Protein 7Q1B (pdb70)

Organism: Trypanosoma cruzi (NCBI:txid5693)

Nearest PDB structures (foldseek):
  7q1b-assembly1_A  TM=1.002E+00  e=2.040E-92  Trypanosoma cruzi
  7q1c-assembly2_B  TM=9.910E-01  e=3.738E-84  Trypanosoma cruzi
  7p3s-assembly4_D  TM=8.330E-01  e=5.593E-27  Schistosoma mansoni
  6hti-assembly3_C  TM=8.148E-01  e=2.847E-27  Schistosoma mansoni
  6gx3-assembly1_C  TM=8.152E-01  e=7.364E-26  Schistosoma mansoni

Solvent-accessible surface area: 16064 Å² total; per-residue (Å²): 168,37,34,3,0,0,2,4,6,7,129,92,41,34,39,9,3,28,10,100,16,58,66,21,10,79,5,5,12,6,0,1,53,71,17,0,1,66,104,16,33,171,75,119,117,41,65,27,130,20,4,65,26,5,38,122,108,61,31,145,5,24,26,110,51,0,34,73,14,5,53,123,55,0,0,68,25,0,37,100,0,58,90,77,24,137,48,57,142,274,232,101,69,28,43,54,3,59,71,38,111,51,1,119,130,19,19,0,45,116,73,6,39,0,4,45,1,0,33,161,8,10,46,22,5,0,6,0,0,6,13,0,0,83,24,0,22,67,105,33,11,6,0,0,1,1,20,12,0,1,30,6,11,0,78,119,43,46,11,14,9,42,4,6,4,0,0,0,1,4,0,0,50,18,0,46,146,80,23,72,103,140,78,31,8,0,0,2,0,5,1,1,0,20,2,3,16,0,4,17,52,31,7,53,117,39,66,28,0,0,10,1,6,0,0,3,65,32,157,83,17,92,34,52,58,0,6,123,128,44,67,15,37,63,136,1,157,19,32,3,32,4,11,39,2,27,84,0,0,9,33,85,16,0,28,52,53,0,72,170,17,0,90,116,0,15,169,89,22,30,135,32,0,9,0,0,0,0,0,4,0,4,1,0,2,11,12,5,64,84,2,8,4,4,0,62,0,8,6,0,1,31,0,1,27,23,0,0,90,22,0,6,148,49,91,8,33,0,0,0,0,3,3,10,0,53,33,38,20,4,15,0,14,2,0,0,0,0,0,35,1,0,0,1,0,0,17,7,49,108,126,64,106,103,133,20,37,73,69,7,27,50,5,54,112,68,116,51,21,62,3,29,147,50,6,135,20,47,112,129,0,35,135,73,67,50,0,61,24,47,44,122,44,123,21,96,110,56,115,170,99,152

CATH classification: 3.40.800.20

Secondary structure (DSSP, 8-state):
---SEEEE--S-TTTT--GGGTTHHHHHHHHIIIIISGGG---TT---SSEEEE-S-PPP--GGGTTTTS-HHHHHHHHHGGGSSPBP----SSPBBPP-GGGGGGT-SGGG--BTTHHHHHHHHHHHHHHHHHHHTSTT--EEEETT---TT--SS--BTTBSS-HHHHHHHHHHHHS-TTS-EEEEEE-SSS--HHHHHHTTT-SSEEEEEEEE-STT-TT----TT----GGGTTSEEEEEE-TTBBHHHHHHHHHHHHHHHHHHHGGGEEEEEEE--GGGBTT-SS---BB-HHHHHHHHHHHHHHHHHTT-EEEEE----S-HHHHHHHHHHHHHHHHHHHHHHHTT-S---TTS--TTT-TTPBPPTT-TTGGGSTTT-BTT--PPPSS--B-S--

InterPro domains:
  IPR000286 Histone deacetylase HDAC [PR01270] (194-217)
  IPR000286 Histone deacetylase HDAC [PR01270] (230-245)
  IPR000286 Histone deacetylase HDAC [PR01270] (318-328)
  IPR023696 Ureohydrolase domain superfamily [SSF52768] (30-390)
  IPR023801 Histone deacetylase domain [PF00850] (79-385)
  IPR037138 Histone deacetylase domain superfamily [G3DSA:3.40.800.20] (24-443)

B-factor: mean 40.06, std 12.24, range [21.87, 163.83]

Structure (mmCIF, N/CA/C/O backbone):
data_7Q1B
#
_entry.id   7Q1B
#
_cell.length_a   82.167
_cell.length_b   93.584
_cell.length_c   119.462
_cell.angle_alpha   90.000
_cell.angle_beta   90.000
_cell.angle_gamma   90.000
#
_symmetry.space_group_name_H-M   'I 2 2 2'
#
loop_
_entity.id
_entity.type
_entity.pdbx_description
1 polymer 'Histone deacetylase DAC2'
2 non-polymer 'ZINC ION'
3 non-polymer 'POTASSIUM ION'
4 non-polymer 2-[4-[[(1-methylindol-3-yl)methylamino]methyl]piperidin-1-yl]-~{N}-oxidanyl-pyrimidine-5-carboxamide
5 non-polymer GLYCEROL
6 water water
#
loop_
_atom_site.group_PDB
_atom_site.id
_atom_site.type_symbol
_atom_site.label_atom_id
_atom_site.label_alt_id
_atom_site.label_comp_id
_atom_site.label_asym_id
_atom_site.label_entity_id
_atom_site.label_seq_id
_atom_site.pdbx_PDB_ins_code
_atom_site.Cartn_x
_atom_site.Cartn_y
_atom_site.Cartn_z
_atom_site.occupancy
_atom_site.B_iso_or_equiv
_atom_site.auth_seq_id
_atom_site.auth_comp_id
_atom_site.auth_asym_id
_atom_site.auth_atom_id
_atom_site.pdbx_PDB_model_num
ATOM 1 N N . LEU A 1 11 ? 13.24171 105.24813 -9.17404 1.000 65.08498 13 LEU A N 1
ATOM 2 C CA . LEU A 1 11 ? 13.87767 106.04502 -8.12217 1.000 63.52258 13 LEU A CA 1
ATOM 3 C C . LEU A 1 11 ? 13.24163 105.80265 -6.75766 1.000 62.43541 13 LEU A C 1
ATOM 4 O O . LEU A 1 11 ? 12.01601 105.74230 -6.64360 1.000 60.68484 13 LEU A O 1
ATOM 9 N N . PRO A 1 12 ? 14.07080 105.69574 -5.72209 1.000 58.42030 14 PRO A N 1
ATOM 10 C CA . PRO A 1 12 ? 13.55275 105.44678 -4.37258 1.000 55.55846 14 PRO A CA 1
ATOM 11 C C . PRO A 1 12 ? 12.86554 106.68324 -3.82126 1.000 52.92014 14 PRO A C 1
ATOM 12 O O . PRO A 1 12 ? 13.03000 107.78756 -4.36657 1.000 53.71521 14 PRO A O 1
ATOM 16 N N . PRO A 1 13 ? 12.08486 106.54428 -2.75000 1.000 50.92604 15 PRO A N 1
ATOM 17 C CA . PRO A 1 13 ? 11.57736 107.72807 -2.03912 1.000 48.74688 15 PRO A CA 1
ATOM 18 C C . PRO A 1 13 ? 12.73088 108.61674 -1.61170 1.000 48.18404 15 PRO A C 1
ATOM 19 O O . PRO A 1 13 ? 13.79144 108.11390 -1.20809 1.000 49.06729 15 PRO A O 1
ATOM 23 N N . PRO A 1 14 ? 12.57811 109.94152 -1.70351 1.000 47.29296 16 PRO A N 1
ATOM 24 C CA . PRO A 1 14 ? 13.74110 110.82260 -1.49262 1.000 46.49286 16 PRO A CA 1
ATOM 25 C C . PRO A 1 14 ? 14.24981 110.87713 -0.05518 1.000 46.01013 16 PRO A C 1
ATOM 26 O O . PRO A 1 14 ? 15.40414 111.27397 0.14649 1.000 44.41964 16 PRO A O 1
ATOM 30 N N . VAL A 1 15 ? 13.45851 110.49882 0.94729 1.000 39.87003 17 VAL A N 1
ATOM 31 C CA . VAL A 1 15 ? 13.89315 110.56041 2.34023 1.000 41.85200 17 VAL A CA 1
ATOM 32 C C . VAL A 1 15 ? 13.95384 109.15198 2.90925 1.000 40.47202 17 VAL A C 1
ATOM 33 O O . VAL A 1 15 ? 12.97030 108.41187 2.84864 1.000 39.87582 17 VAL A O 1
ATOM 37 N N . ALA A 1 16 ? 15.10613 108.78559 3.46340 1.000 38.55416 18 ALA A N 1
ATOM 38 C CA . ALA A 1 16 ? 15.24786 107.54293 4.21223 1.000 37.01606 18 ALA A CA 1
ATOM 39 C C . ALA A 1 16 ? 15.29601 107.86004 5.70110 1.000 36.35399 18 ALA A C 1
ATOM 40 O O . ALA A 1 16 ? 16.10720 108.68385 6.14152 1.000 36.63153 18 ALA A O 1
ATOM 42 N N . ILE A 1 17 ? 14.41956 107.22224 6.46968 1.000 35.83725 19 ILE A N 1
ATOM 43 C CA . ILE A 1 17 ? 14.37419 107.39064 7.91824 1.000 34.69930 19 ILE A CA 1
ATOM 44 C C . ILE A 1 17 ? 14.88617 106.09507 8.53525 1.000 33.70046 19 ILE A C 1
ATOM 45 O O . ILE A 1 17 ? 14.25468 105.04257 8.40243 1.000 35.99222 19 ILE A O 1
ATOM 50 N N . ILE A 1 18 ? 16.03609 106.15979 9.20310 1.000 36.32870 20 ILE A N 1
ATOM 51 C CA . ILE A 1 18 ? 16.71403 104.96634 9.70211 1.000 34.84434 20 ILE A CA 1
ATOM 52 C C . ILE A 1 18 ? 16.21207 104.67882 11.11153 1.000 35.58493 20 ILE A C 1
ATOM 53 O O . ILE A 1 18 ? 16.52756 105.41460 12.04867 1.000 33.42095 20 ILE A O 1
ATOM 58 N N . VAL A 1 19 ? 15.45792 103.59081 11.27441 1.000 35.55293 21 VAL A N 1
ATOM 59 C CA . VAL A 1 19 ? 14.82141 103.29789 12.55750 1.000 38.30072 21 VAL A CA 1
ATOM 60 C C . VAL A 1 19 ? 15.31404 101.98284 13.15071 1.000 40.10507 21 VAL A C 1
ATOM 61 O O . VAL A 1 19 ? 15.77905 101.94657 14.29445 1.000 38.48926 21 VAL A O 1
ATOM 65 N N . GLY A 1 20 ? 15.17279 100.88586 12.40229 1.000 42.30785 22 GLY A N 1
ATOM 66 C CA . GLY A 1 20 ? 15.50849 99.56873 12.90054 1.000 46.07622 22 GLY A CA 1
ATOM 67 C C . GLY A 1 20 ? 14.35994 98.88737 13.62686 1.000 48.38725 22 GLY A C 1
ATOM 68 O O . GLY A 1 20 ? 13.36600 99.50168 14.02627 1.000 43.89472 22 GLY A O 1
ATOM 69 N N . HIS A 1 21 ? 14.51747 97.56977 13.80053 1.000 49.30228 23 HIS A N 1
ATOM 70 C CA . HIS A 1 21 ? 13.50286 96.76910 14.47889 1.000 51.52791 23 HIS A CA 1
ATOM 71 C C . HIS A 1 21 ? 13.52293 96.96835 15.98570 1.000 48.96078 23 HIS A C 1
ATOM 72 O O . HIS A 1 21 ? 12.47805 96.85055 16.63648 1.000 45.91978 23 HIS A O 1
ATOM 79 N N . ASN A 1 22 ? 14.68605 97.26328 16.55537 1.000 46.49949 24 ASN A N 1
ATOM 80 C CA . ASN A 1 22 ? 14.81742 97.48171 17.99215 1.000 44.71608 24 ASN A CA 1
ATOM 81 C C . ASN A 1 22 ? 15.27517 98.92455 18.17967 1.000 44.68443 24 ASN A C 1
ATOM 82 O O . ASN A 1 22 ? 16.46411 99.23400 18.03609 1.000 39.37599 24 ASN A O 1
ATOM 87 N N . ILE A 1 23 ? 14.33333 99.81884 18.49975 1.000 40.71327 25 ILE A N 1
ATOM 88 C CA . ILE A 1 23 ? 14.72563 101.21742 18.65569 1.000 36.97212 25 ILE A CA 1
ATOM 89 C C . ILE A 1 23 ? 15.49604 101.45252 19.94610 1.000 36.30140 25 ILE A C 1
ATOM 90 O O . ILE A 1 23 ? 16.14802 102.49500 20.07407 1.000 34.19149 25 ILE A O 1
ATOM 95 N N . ASP A 1 24 ? 15.45406 100.51360 20.90194 1.000 37.06363 26 ASP A N 1
ATOM 96 C CA . ASP A 1 24 ? 16.25814 100.60368 22.12018 1.000 37.01318 26 ASP A CA 1
ATOM 97 C C . ASP A 1 24 ? 17.69367 100.13785 21.92836 1.000 36.65153 26 ASP A C 1
ATOM 98 O O . ASP A 1 24 ? 18.48607 100.25692 22.87138 1.000 36.92933 26 ASP A O 1
ATOM 103 N N . ALA A 1 25 ? 18.03870 99.59329 20.75692 1.000 36.64168 27 ALA A N 1
ATOM 104 C CA . ALA A 1 25 ? 19.37441 99.01803 20.56395 1.000 38.18742 27 ALA A CA 1
ATOM 105 C C . ALA A 1 25 ? 20.47008 100.05290 20.78143 1.000 38.12822 27 ALA A C 1
ATOM 106 O O . ALA A 1 25 ? 21.51801 99.74497 21.36548 1.000 38.55698 27 ALA A O 1
ATOM 108 N N . SER A 1 26 ? 20.25139 101.28273 20.32149 1.000 34.72591 28 SER A N 1
ATOM 109 C CA . SER A 1 26 ? 21.23863 102.35167 20.42304 1.000 34.99649 28 SER A CA 1
ATOM 110 C C . SER A 1 26 ? 21.01668 103.25182 21.63490 1.000 36.45857 28 SER A C 1
ATOM 111 O O . SER A 1 26 ? 21.74010 104.24238 21.79771 1.000 34.12111 28 SER A O 1
ATOM 114 N N . ALA A 1 27 ? 20.04150 102.93100 22.48515 1.000 33.97882 29 ALA A N 1
ATOM 115 C CA . ALA A 1 27 ? 19.69824 103.79116 23.61387 1.000 36.66432 29 ALA A CA 1
ATOM 116 C C . ALA A 1 27 ? 20.84276 103.86833 24.62331 1.000 38.54302 29 ALA A C 1
ATOM 117 O O . ALA A 1 27 ? 21.43455 102.84855 24.99134 1.000 38.63687 29 ALA A O 1
ATOM 119 N N . MET A 1 28 ? 21.14729 105.11385 25.09999 1.000 35.68986 30 MET A N 1
ATOM 120 C CA A MET A 1 28 ? 22.20975 105.32428 26.07185 0.500 37.67753 30 MET A CA 1
ATOM 121 C CA B MET A 1 28 ? 22.20629 105.35979 26.06684 0.500 40.58840 30 MET A CA 1
ATOM 122 C C . MET A 1 28 ? 21.65254 105.31008 27.49049 1.000 39.55424 30 MET A C 1
ATOM 123 O O . MET A 1 28 ? 20.46387 105.57480 27.70899 1.000 36.46017 30 MET A O 1
ATOM 132 N N . PRO A 1 29 ? 22.49566 104.99734 28.49008 1.000 37.02070 31 PRO A N 1
ATOM 133 C CA . PRO A 1 29 ? 21.96140 104.77413 29.85229 1.000 40.42001 31 PRO A CA 1
ATOM 134 C C . PRO A 1 29 ? 21.22076 105.96093 30.45391 1.000 41.73474 31 PRO A C 1
ATOM 135 O O . PRO A 1 29 ? 20.22874 105.76412 31.17084 1.000 42.19526 31 PRO A O 1
ATOM 139 N N . LEU A 1 30 ? 21.67468 107.18649 30.18433 1.000 39.06301 32 LEU A N 1
ATOM 140 C CA . LEU A 1 30 ? 21.11251 108.38694 30.79338 1.000 40.65940 32 LEU A CA 1
ATOM 141 C C . LEU A 1 30 ? 19.88372 108.91357 30.06801 1.000 37.53813 32 LEU A C 1
ATOM 142 O O . LEU A 1 30 ? 19.13502 109.71289 30.64190 1.000 38.12295 32 LEU A O 1
ATOM 147 N N . THR A 1 31 ? 19.67888 108.51036 28.82097 1.000 38.02798 33 THR A N 1
ATOM 148 C CA . THR A 1 31 ? 18.56775 108.95430 27.98974 1.000 36.07790 33 THR A CA 1
ATOM 149 C C . THR A 1 31 ? 17.83357 107.74280 27.43614 1.000 35.30150 33 THR A C 1
ATOM 150 O O . THR A 1 31 ? 17.50401 107.67789 26.24736 1.000 32.74650 33 THR A O 1
ATOM 154 N N . TYR A 1 32 ? 17.57429 106.75641 28.29233 1.000 34.14714 34 TYR A N 1
ATOM 155 C CA . TYR A 1 32 ? 17.20326 105.43468 27.78803 1.000 36.21838 34 TYR A CA 1
ATOM 156 C C . TYR A 1 32 ? 15.87226 105.45804 27.03564 1.000 36.01889 34 TYR A C 1
ATOM 157 O O . TYR A 1 32 ? 15.70686 104.74351 26.03822 1.000 33.97258 34 TYR A O 1
ATOM 166 N N . GLU A 1 33 ? 14.91692 106.28229 27.47864 1.000 33.92494 35 GLU A N 1
ATOM 167 C CA . GLU A 1 33 ? 13.61263 106.34501 26.82525 1.000 34.93198 35 GLU A CA 1
ATOM 168 C C . GLU A 1 33 ? 13.56876 107.30165 25.64162 1.000 33.68004 35 GLU A C 1
ATOM 169 O O . GLU A 1 33 ? 12.56280 107.33060 24.92199 1.000 31.29411 35 GLU A O 1
ATOM 175 N N . ARG A 1 34 ? 14.62484 108.08120 25.42400 1.000 30.76367 36 ARG A N 1
ATOM 176 C CA . ARG A 1 34 ? 14.54219 109.19694 24.48862 1.000 31.07046 36 ARG A CA 1
ATOM 177 C C . ARG A 1 34 ? 14.20222 108.73486 23.07527 1.000 32.17244 36 ARG A C 1
ATOM 178 O O . ARG A 1 34 ? 13.38607 109.36809 22.39526 1.000 28.54316 36 ARG A O 1
ATOM 186 N N . ASN A 1 35 ? 14.83074 107.64315 22.60543 1.000 28.59396 37 ASN A N 1
ATOM 187 C CA . ASN A 1 35 ? 14.52351 107.12659 21.26979 1.000 28.71174 37 ASN A CA 1
ATOM 188 C C . ASN A 1 35 ? 13.03313 106.84498 21.11108 1.000 29.04730 37 ASN A C 1
ATOM 189 O O . ASN A 1 35 ? 12.46786 107.03150 20.02560 1.000 27.13227 37 ASN A O 1
ATOM 194 N N . ARG A 1 36 ? 12.39547 106.34756 22.16762 1.000 28.74851 38 ARG A N 1
ATOM 195 C CA . ARG A 1 36 ? 10.96649 106.04150 22.09893 1.000 30.23621 38 ARG A CA 1
ATOM 196 C C . ARG A 1 36 ? 10.12774 107.30387 21.91210 1.000 31.96756 38 ARG A C 1
ATOM 197 O O . ARG A 1 36 ? 9.18677 107.32270 21.10457 1.000 31.77283 38 ARG A O 1
ATOM 205 N N . PHE A 1 37 ? 10.42622 108.35578 22.67668 1.000 30.22084 39 PHE A N 1
ATOM 206 C CA . PHE A 1 37 ? 9.72124 109.62127 22.48425 1.000 29.44754 39 PHE A CA 1
ATOM 207 C C . PHE A 1 37 ? 9.89353 110.12550 21.05838 1.000 29.08062 39 PHE A C 1
ATOM 208 O O . PHE A 1 37 ? 8.93348 110.57986 20.43314 1.000 27.39439 39 PHE A O 1
ATOM 216 N N . VAL A 1 38 ? 11.11639 110.04211 20.52008 1.000 29.48770 40 VAL A N 1
ATOM 217 C CA . VAL A 1 38 ? 11.38686 110.59749 19.19339 1.000 28.27784 40 VAL A CA 1
ATOM 218 C C . VAL A 1 38 ? 10.61638 109.83382 18.12061 1.000 30.04216 40 VAL A C 1
ATOM 219 O O . VAL A 1 38 ? 9.94427 110.43053 17.26356 1.000 28.74013 40 VAL A O 1
ATOM 223 N N . ILE A 1 39 ? 10.70285 108.50244 18.14455 1.000 28.31345 41 ILE A N 1
ATOM 224 C CA . ILE A 1 39 ? 10.00297 107.70808 17.13764 1.000 27.52743 41 ILE A CA 1
ATOM 225 C C . ILE A 1 39 ? 8.49332 107.91067 17.24445 1.000 30.84618 41 ILE A C 1
ATOM 226 O O . ILE A 1 39 ? 7.79078 108.00240 16.23038 1.000 31.36063 41 ILE A O 1
ATOM 231 N N . ASP A 1 40 ? 7.97584 107.96357 18.47215 1.000 30.46914 42 ASP A N 1
ATOM 232 C CA . ASP A 1 40 ? 6.55444 108.22732 18.68248 1.000 30.22505 42 ASP A CA 1
ATOM 233 C C . ASP A 1 40 ? 6.13349 109.52320 18.00170 1.000 32.04786 42 ASP A C 1
ATOM 234 O O . ASP A 1 40 ? 5.09571 109.57791 17.33453 1.000 31.36133 42 ASP A O 1
ATOM 239 N N . MET A 1 41 ? 6.95582 110.57036 18.11722 1.000 30.64209 43 MET A N 1
ATOM 240 C CA . MET A 1 41 ? 6.58852 111.85096 17.52110 1.000 30.39099 43 MET A CA 1
ATOM 241 C C . MET A 1 41 ? 6.72476 111.82232 15.99948 1.000 32.25604 43 MET A C 1
ATOM 242 O O . MET A 1 41 ? 5.90123 112.41664 15.29265 1.000 30.89460 43 MET A O 1
ATOM 247 N N . LEU A 1 42 ? 7.73777 111.12331 15.46859 1.000 28.46146 44 LEU A N 1
ATOM 248 C CA . LEU A 1 42 ? 7.84441 110.98507 14.01534 1.000 28.87530 44 LEU A CA 1
ATOM 249 C C . LEU A 1 42 ? 6.59708 110.32504 13.44212 1.000 32.65668 44 LEU A C 1
ATOM 250 O O . LEU A 1 42 ? 6.05780 110.76785 12.41826 1.000 34.15889 44 LEU A O 1
ATOM 255 N N . GLN A 1 43 ? 6.12819 109.26476 14.09518 1.000 31.24766 45 GLN A N 1
ATOM 256 C CA . GLN A 1 43 ? 5.00402 108.49932 13.57048 1.000 33.69778 45 GLN A CA 1
ATOM 257 C C . GLN A 1 43 ? 3.72181 109.31739 13.56185 1.000 34.33054 45 GLN A C 1
ATOM 258 O O . GLN A 1 43 ? 2.93214 109.22480 12.61630 1.000 35.80054 45 GLN A O 1
ATOM 264 N N . HIS A 1 44 ? 3.49708 110.12711 14.59177 1.000 32.16149 46 HIS A N 1
ATOM 265 C CA . HIS A 1 44 ? 2.20557 110.79445 14.73634 1.000 34.26690 46 HIS A CA 1
ATOM 266 C C . HIS A 1 44 ? 2.21092 112.24589 14.29480 1.000 35.18689 46 HIS A C 1
ATOM 267 O O . HIS A 1 44 ? 1.14836 112.76995 13.93237 1.000 34.48623 46 HIS A O 1
ATOM 274 N N . TYR A 1 45 ? 3.36520 112.91730 14.33464 1.000 32.60571 47 TYR A N 1
ATOM 275 C CA . TYR A 1 45 ? 3.44130 114.30313 13.88990 1.000 32.11442 47 TYR A CA 1
ATOM 276 C C . TYR A 1 45 ? 4.01839 114.44433 12.48568 1.000 34.27021 47 TYR A C 1
ATOM 277 O O . TYR A 1 45 ? 3.42148 115.12644 11.64426 1.000 34.17970 47 TYR A O 1
ATOM 286 N N . ALA A 1 46 ? 5.17578 113.82109 12.20778 1.000 30.67400 48 ALA A N 1
ATOM 287 C CA . ALA A 1 46 ? 5.91231 114.15595 10.99262 1.000 32.54616 48 ALA A CA 1
ATOM 288 C C . ALA A 1 46 ? 5.43022 113.36768 9.77726 1.000 33.42319 48 ALA A C 1
ATOM 289 O O . ALA A 1 46 ? 5.27023 113.93628 8.68950 1.000 35.86527 48 ALA A O 1
ATOM 291 N N . CYS A 1 47 ? 5.21150 112.07663 9.92663 1.000 34.03922 49 CYS A N 1
ATOM 292 C CA . CYS A 1 47 ? 4.96412 111.19936 8.78028 1.000 35.75481 49 CYS A CA 1
ATOM 293 C C . CYS A 1 47 ? 3.53838 111.17803 8.19439 1.000 38.78744 49 CYS A C 1
ATOM 294 O O . CYS A 1 47 ? 3.40309 111.04813 6.96618 1.000 37.91764 49 CYS A O 1
ATOM 297 N N . PRO A 1 48 ? 2.46308 111.29732 8.99627 1.000 38.75396 50 PRO A N 1
ATOM 298 C CA . PRO A 1 48 ? 1.11265 110.97546 8.46119 1.000 37.59868 50 PRO A CA 1
ATOM 299 C C . PRO A 1 48 ? 0.72710 111.66917 7.16048 1.000 40.70473 50 PRO A C 1
ATOM 300 O O . PRO A 1 48 ? 0.24767 111.00633 6.23461 1.000 43.43464 50 PRO A O 1
ATOM 304 N N . VAL A 1 49 ? 0.93367 112.98189 7.04988 1.000 40.74371 51 VAL A N 1
ATOM 305 C CA . VAL A 1 49 ? 0.49120 113.71250 5.86540 1.000 42.73581 51 VAL A CA 1
ATOM 306 C C . VAL A 1 49 ? 1.26614 113.34088 4.60530 1.000 43.48083 51 VAL A C 1
ATOM 307 O O . VAL A 1 49 ? 0.83293 113.68344 3.49965 1.000 41.97709 51 VAL A O 1
ATOM 311 N N . PHE A 1 50 ? 2.38986 112.63120 4.73209 1.000 41.93867 52 PHE A N 1
ATOM 312 C CA . PHE A 1 50 ? 3.19896 112.22594 3.58908 1.000 41.15589 52 PHE A CA 1
ATOM 313 C C . PHE A 1 50 ? 3.06077 110.73991 3.27372 1.000 42.20610 52 PHE A C 1
ATOM 314 O O . PHE A 1 50 ? 3.87440 110.19039 2.52522 1.000 43.99766 52 PHE A O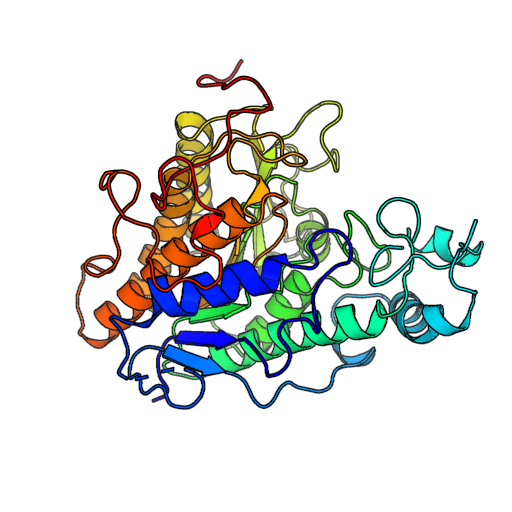 1
ATOM 322 N N . SER A 1 51 ? 2.04749 110.07370 3.81790 1.000 43.57908 53 SER A N 1
ATOM 323 C CA . SER A 1 51 ? 1.97400 108.63106 3.68277 1.000 44.97070 53 SER A CA 1
ATOM 324 C C . SER A 1 51 ? 0.52349 108.18138 3.74441 1.000 48.72865 53 SER A C 1
ATOM 325 O O . SER A 1 51 ? -0.38224 108.96799 4.02709 1.000 45.37612 53 SER A O 1
ATOM 328 N N . HIS A 1 52 ? 0.32374 106.89541 3.45943 1.000 52.64032 54 HIS A N 1
ATOM 329 C CA . HIS A 1 52 ? -0.94624 106.20656 3.66895 1.000 56.50109 54 HIS A CA 1
ATOM 330 C C . HIS A 1 52 ? -0.86092 105.31484 4.90286 1.000 58.61390 54 HIS A C 1
ATOM 331 O O . HIS A 1 52 ? -0.10614 104.33889 4.91713 1.000 58.99820 54 HIS A O 1
ATOM 338 N N . MET A 1 59 ? 3.47635 100.13239 11.60500 1.000 79.02653 61 MET A N 1
ATOM 339 C CA . MET A 1 59 ? 4.22708 101.16959 10.89893 1.000 74.68958 61 MET A CA 1
ATOM 340 C C . MET A 1 59 ? 5.03528 100.57000 9.74576 1.000 76.35286 61 MET A C 1
ATOM 341 O O . MET A 1 59 ? 5.49864 101.28882 8.85671 1.000 70.53248 61 MET A O 1
ATOM 346 N N . ASN A 1 60 ? 5.20765 99.24653 9.76650 1.000 82.98203 62 ASN A N 1
ATOM 347 C CA . ASN A 1 60 ? 5.77088 98.54678 8.61870 1.000 83.62873 62 ASN A CA 1
ATOM 348 C C . ASN A 1 60 ? 4.76784 98.40120 7.48032 1.000 84.42544 62 ASN A C 1
ATOM 349 O O . ASN A 1 60 ? 5.14279 97.93896 6.39745 1.000 85.31405 62 ASN A O 1
ATOM 354 N N . THR A 1 61 ? 3.51065 98.79201 7.69813 1.000 85.18872 63 THR A N 1
ATOM 355 C CA . THR A 1 61 ? 2.47025 98.75590 6.67752 1.000 86.07391 63 THR A CA 1
ATOM 356 C C . THR A 1 61 ? 2.17015 100.14245 6.11365 1.000 82.87012 63 THR A C 1
ATOM 357 O O . THR A 1 61 ? 1.04116 100.40879 5.68141 1.000 81.20772 63 THR A O 1
ATOM 361 N N . VAL A 1 62 ? 3.15835 101.03601 6.11477 1.000 74.69516 64 VAL A N 1
ATOM 362 C CA . VAL A 1 62 ? 2.97968 102.40118 5.63539 1.000 66.66509 64 VAL A CA 1
ATOM 363 C C . VAL A 1 62 ? 3.43460 102.47767 4.18472 1.000 61.30084 64 VAL A C 1
ATOM 364 O O . VAL A 1 62 ? 4.42627 101.84788 3.79475 1.000 59.88584 64 VAL A O 1
ATOM 368 N N . SER A 1 63 ? 2.68468 103.21750 3.37201 1.000 58.52594 65 SER A N 1
ATOM 369 C CA . SER A 1 63 ? 3.03924 103.47801 1.98264 1.000 54.72464 65 SER A CA 1
ATOM 370 C C . SER A 1 63 ? 3.35290 104.95691 1.83232 1.000 52.93016 65 SER A C 1
ATOM 371 O O . SER A 1 63 ? 2.58506 105.80201 2.29975 1.000 50.31113 65 SER A O 1
ATOM 374 N N . SER A 1 64 ? 4.48495 105.26850 1.20171 1.000 50.42449 66 SER A N 1
ATOM 375 C CA . SER A 1 64 ? 4.85070 106.65756 0.97800 1.000 47.43298 66 SER A CA 1
ATOM 376 C C . SER A 1 64 ? 5.69661 106.77708 -0.27941 1.000 49.30216 66 SER A C 1
ATOM 377 O O . SER A 1 64 ? 6.60870 105.97376 -0.50162 1.000 47.97425 66 SER A O 1
ATOM 380 N N . ASP A 1 65 ? 5.37211 107.77529 -1.10300 1.000 46.72121 67 ASP A N 1
ATOM 381 C CA . ASP A 1 65 ? 6.25443 108.22775 -2.17004 1.000 47.23556 67 ASP A CA 1
ATOM 382 C C . ASP A 1 65 ? 7.33012 109.17826 -1.66687 1.000 45.16932 67 ASP A C 1
ATOM 383 O O . ASP A 1 65 ? 8.25926 109.48750 -2.41838 1.000 43.22398 67 ASP A O 1
ATOM 388 N N . VAL A 1 66 ? 7.21528 109.65783 -0.43248 1.000 44.39940 68 VAL A N 1
ATOM 389 C CA . VAL A 1 66 ? 8.10381 110.69272 0.10054 1.000 43.99977 68 VAL A CA 1
ATOM 390 C C . VAL A 1 66 ? 9.22984 110.10268 0.93607 1.000 42.06074 68 VAL A C 1
ATOM 391 O O . VAL A 1 66 ? 10.39150 110.47731 0.76891 1.000 42.76925 68 VAL A O 1
ATOM 395 N N . PHE A 1 67 ? 8.90542 109.21450 1.87325 1.000 40.77191 69 PHE A N 1
ATOM 396 C CA . PHE A 1 67 ? 9.91415 108.65068 2.75701 1.000 39.95993 69 PHE A CA 1
ATOM 397 C C . PHE A 1 67 ? 9.85718 107.13019 2.74369 1.000 41.54418 69 PHE A C 1
ATOM 398 O O . PHE A 1 67 ? 8.85046 106.51444 2.38007 1.000 39.88341 69 PHE A O 1
ATOM 406 N N . GLU A 1 68 ? 10.97587 106.54088 3.15191 1.000 37.99851 70 GLU A N 1
ATOM 407 C CA . GLU A 1 68 ? 11.11930 105.11206 3.38938 1.000 40.03654 70 GLU A CA 1
ATOM 408 C C . GLU A 1 68 ? 11.42647 104.91934 4.86994 1.000 40.47392 70 GLU A C 1
ATOM 409 O O . GLU A 1 68 ? 12.35867 105.53786 5.39679 1.000 37.09761 70 GLU A O 1
ATOM 415 N N . TRP A 1 69 ? 10.63810 104.08187 5.54008 1.000 38.17419 71 TRP A N 1
ATOM 416 C CA . TRP A 1 69 ? 10.76952 103.81623 6.97598 1.000 37.95418 71 TRP A CA 1
ATOM 417 C C . TRP A 1 69 ? 11.62464 102.56158 7.12273 1.000 42.02934 71 TRP A C 1
ATOM 418 O O . TRP A 1 69 ? 11.11870 101.44238 7.01260 1.000 41.73450 71 TRP A O 1
ATOM 429 N N . VAL A 1 70 ? 12.92120 102.74740 7.37075 1.000 37.60352 72 VAL A N 1
ATOM 430 C CA . VAL A 1 70 ? 13.90988 101.68482 7.19983 1.000 42.47214 72 VAL A CA 1
ATOM 431 C C . VAL A 1 70 ? 14.03554 100.87091 8.48346 1.000 43.49713 72 VAL A C 1
ATOM 432 O O . VAL A 1 70 ? 14.51870 101.36470 9.50480 1.000 42.49130 72 VAL A O 1
ATOM 436 N N . LEU A 1 71 ? 13.65300 99.59818 8.41028 1.000 46.75940 73 LEU A N 1
ATOM 437 C CA . LEU A 1 71 ? 13.83684 98.65207 9.49869 1.000 49.65887 73 LEU A CA 1
ATOM 438 C C . LEU A 1 71 ? 14.86471 97.57628 9.17773 1.000 54.88203 73 LEU A C 1
ATOM 439 O O . LEU A 1 71 ? 15.41260 96.96769 10.10181 1.000 55.59638 73 LEU A O 1
ATOM 444 N N . GLU A 1 72 ? 15.14347 97.34579 7.89791 1.000 57.02382 74 GLU A N 1
ATOM 445 C CA . GLU A 1 72 ? 16.04633 96.30886 7.42352 1.000 63.23453 74 GLU A CA 1
ATOM 446 C C . GLU A 1 72 ? 16.72423 96.80555 6.15992 1.000 68.53183 74 GLU A C 1
ATOM 447 O O . GLU A 1 72 ? 16.14605 97.62254 5.43261 1.000 68.73194 74 GLU A O 1
ATOM 453 N N . PRO A 1 73 ? 17.94814 96.33656 5.86624 1.000 75.03064 75 PRO A N 1
ATOM 454 C CA . PRO A 1 73 ? 18.76597 95.54798 6.79039 1.000 70.73825 75 PRO A CA 1
ATOM 455 C C . PRO A 1 73 ? 19.94379 96.35359 7.34146 1.000 66.52937 75 PRO A C 1
ATOM 456 O O . PRO A 1 73 ? 20.70180 96.95132 6.57465 1.000 64.61639 75 PRO A O 1
ATOM 460 N N . PHE A 1 74 ? 20.09055 96.37522 8.65881 1.000 61.19027 76 PHE A N 1
ATOM 461 C CA . PHE A 1 74 ? 21.19456 97.11323 9.26174 1.000 54.72694 76 PHE A CA 1
ATOM 462 C C . PHE A 1 74 ? 22.48943 96.33436 9.08199 1.000 54.45925 76 PHE A C 1
ATOM 463 O O . PHE A 1 74 ? 22.53297 95.13982 9.39339 1.000 51.25616 76 PHE A O 1
ATOM 471 N N . PRO A 1 75 ? 23.55280 96.96628 8.58861 1.000 50.47999 77 PRO A N 1
ATOM 472 C CA . PRO A 1 75 ? 24.82683 96.25201 8.44934 1.000 50.94975 77 PRO A CA 1
ATOM 473 C C . PRO A 1 75 ? 25.35951 95.80993 9.80426 1.000 48.05280 77 PRO A C 1
ATOM 474 O O . PRO A 1 75 ? 25.27074 96.53419 10.79862 1.000 45.50025 77 PRO A O 1
ATOM 478 N N . VAL A 1 76 ? 25.90493 94.60187 9.84008 1.000 48.15850 78 VAL A N 1
ATOM 479 C CA . VAL A 1 76 ? 26.63624 94.14590 11.01404 1.000 46.26193 78 VAL A CA 1
ATOM 480 C C . VAL A 1 76 ? 27.99545 94.82472 11.00668 1.000 47.47015 78 VAL A C 1
ATOM 481 O O . VAL A 1 76 ? 28.74304 94.73337 10.02704 1.000 49.99583 78 VAL A O 1
ATOM 485 N N . VAL A 1 77 ? 28.31104 95.53211 12.08277 1.000 45.08336 79 VAL A N 1
ATOM 486 C CA . VAL A 1 77 ? 29.52696 96.32976 12.12727 1.000 47.60948 79 VAL A CA 1
ATOM 487 C C . VAL A 1 77 ? 30.42365 95.81264 13.23868 1.000 45.35769 79 VAL A C 1
ATOM 488 O O . VAL A 1 77 ? 29.95922 95.29709 14.26102 1.000 42.29856 79 VAL A O 1
ATOM 492 N N . GLY A 1 78 ? 31.72465 95.94784 13.02438 1.000 45.93344 80 GLY A N 1
ATOM 493 C CA . GLY A 1 78 ? 32.67901 95.61420 14.05193 1.000 45.37445 80 GLY A CA 1
ATOM 494 C C . GLY A 1 78 ? 33.82570 96.60345 14.07305 1.000 44.87053 80 GLY A C 1
ATOM 495 O O . GLY A 1 78 ? 33.72734 97.69626 13.50974 1.000 45.20686 80 GLY A O 1
ATOM 496 N N . VAL A 1 79 ? 34.91910 96.21666 14.72198 1.000 45.30908 81 VAL A N 1
ATOM 497 C CA . VAL A 1 79 ? 36.09148 97.08222 14.81164 1.000 47.32707 81 VAL A CA 1
ATOM 498 C C . VAL A 1 79 ? 36.48812 97.61803 13.44060 1.000 49.47252 81 VAL A C 1
ATOM 499 O O . VAL A 1 79 ? 36.77189 98.81453 13.29192 1.000 46.83371 81 VAL A O 1
ATOM 503 N N . GLU A 1 80 ? 36.46191 96.76583 12.40639 1.000 48.60158 82 GLU A N 1
ATOM 504 C CA . GLU A 1 80 ? 36.96489 97.20844 11.10503 1.000 51.57540 82 GLU A CA 1
ATOM 505 C C . GLU A 1 80 ? 36.05452 98.20893 10.40508 1.000 51.48758 82 GLU A C 1
ATOM 506 O O . GLU A 1 80 ? 36.47898 98.80899 9.41079 1.000 53.04693 82 GLU A O 1
ATOM 512 N N . ASP A 1 81 ? 34.83397 98.41402 10.88824 1.000 45.17012 83 ASP A N 1
ATOM 513 C CA . ASP A 1 81 ? 33.94922 99.42928 10.33965 1.000 46.33359 83 ASP A CA 1
ATOM 514 C C . ASP A 1 81 ? 34.12770 100.77497 11.02050 1.000 43.11103 83 ASP A C 1
ATOM 515 O O . ASP A 1 81 ? 33.40387 101.72555 10.69891 1.000 43.70637 83 ASP A O 1
ATOM 520 N N . MET A 1 82 ? 35.06922 100.86690 11.95733 1.000 42.54886 84 MET A N 1
ATOM 521 C CA . MET A 1 82 ? 35.30776 102.07705 12.71991 1.000 40.58414 84 MET A CA 1
ATOM 522 C C . MET A 1 82 ? 36.75460 102.53125 12.65724 1.000 40.39142 84 MET A C 1
ATOM 523 O O . MET A 1 82 ? 37.06273 103.62222 13.15095 1.000 37.04000 84 MET A O 1
ATOM 528 N N . THR A 1 83 ? 37.64582 101.72793 12.06553 1.000 42.42621 85 THR A N 1
ATOM 529 C CA . THR A 1 83 ? 39.05219 102.08990 11.95512 1.000 39.91412 85 THR A CA 1
ATOM 530 C C . THR A 1 83 ? 39.30102 103.18779 10.93439 1.000 40.40625 85 THR A C 1
ATOM 531 O O . THR A 1 83 ? 40.41834 103.70932 10.88087 1.000 40.57446 85 THR A O 1
ATOM 535 N N . ALA A 1 84 ? 38.31722 103.52735 10.10195 1.000 37.98859 86 ALA A N 1
ATOM 536 C CA . ALA A 1 84 ? 38.47477 104.67846 9.21807 1.000 40.24415 86 ALA A CA 1
ATOM 537 C C . ALA A 1 84 ? 38.78917 105.95527 9.99090 1.000 41.07735 86 ALA A C 1
ATOM 538 O O . ALA A 1 84 ? 39.38062 106.88594 9.42642 1.000 39.72950 86 ALA A O 1
ATOM 540 N N . PHE A 1 85 ? 38.39936 106.02144 11.26447 1.000 39.53476 87 PHE A N 1
ATOM 541 C CA . PHE A 1 85 ? 38.75785 107.12859 12.13809 1.000 36.89313 87 PHE A CA 1
ATOM 542 C C . PHE A 1 85 ? 39.50426 106.67209 13.37873 1.000 36.25080 87 PHE A C 1
ATOM 543 O O . PHE A 1 85 ? 40.55489 107.23206 13.69796 1.000 36.56982 87 PHE A O 1
ATOM 551 N N . HIS A 1 86 ? 39.00119 105.66476 14.08262 1.000 35.28235 88 HIS A N 1
ATOM 552 C CA . HIS A 1 86 ? 39.48089 105.35337 15.42164 1.000 33.44557 88 HIS A CA 1
ATOM 553 C C . HIS A 1 86 ? 40.69659 104.43197 15.42337 1.000 37.23587 88 HIS A C 1
ATOM 554 O O . HIS A 1 86 ? 40.86069 103.57735 14.55229 1.000 36.89674 88 HIS A O 1
ATOM 561 N N . ASP A 1 87 ? 41.52753 104.61334 16.44808 1.000 35.85749 89 ASP A N 1
ATOM 562 C CA . ASP A 1 87 ? 42.63996 103.71368 16.73828 1.000 37.81272 89 ASP A CA 1
ATOM 563 C C . ASP A 1 87 ? 42.14173 102.27925 16.91340 1.000 37.45368 89 ASP A C 1
ATOM 564 O O . ASP A 1 87 ? 41.12824 102.02985 17.57319 1.000 38.69642 89 ASP A O 1
ATOM 569 N N . ARG A 1 88 ? 42.86025 101.32421 16.31671 1.000 38.61773 90 ARG A N 1
ATOM 570 C CA . ARG A 1 88 ? 42.41789 99.93509 16.39295 1.000 41.43400 90 ARG A CA 1
ATOM 571 C C . ARG A 1 88 ? 42.49250 99.40570 17.82192 1.000 39.72790 90 ARG A C 1
ATOM 572 O O . ARG A 1 88 ? 41.60193 98.67363 18.26084 1.000 40.47758 90 ARG A O 1
ATOM 580 N N . ALA A 1 89 ? 43.54978 99.75052 18.56180 1.000 38.63642 91 ALA A N 1
ATOM 581 C CA . ALA A 1 89 ? 43.66813 99.25192 19.92910 1.000 38.64135 91 ALA A CA 1
ATOM 582 C C . ALA A 1 89 ? 42.52445 99.75655 20.80022 1.000 38.40397 91 ALA A C 1
ATOM 583 O O . ALA A 1 89 ? 41.96519 99.00306 21.60858 1.000 37.83641 91 ALA A O 1
ATOM 585 N N . TYR A 1 90 ? 42.17143 101.03636 20.65576 1.000 37.01906 92 TYR A N 1
ATOM 586 C CA . TYR A 1 90 ? 41.02894 101.57928 21.38356 1.000 36.80076 92 TYR A CA 1
ATOM 587 C C . TYR A 1 90 ? 39.75409 100.81308 21.04043 1.000 34.19048 92 TYR A C 1
ATOM 588 O O . TYR A 1 90 ? 39.03615 100.35364 21.93423 1.000 33.19053 92 TYR A O 1
ATOM 597 N N . LEU A 1 91 ? 39.49020 100.60912 19.74573 1.000 37.20526 93 LEU A N 1
ATOM 598 C CA . LEU A 1 91 ? 38.29975 99.87025 19.33108 1.000 34.51841 93 LEU A CA 1
ATOM 599 C C . LEU A 1 91 ? 38.32746 98.42763 19.81580 1.000 36.41516 93 LEU A C 1
ATOM 600 O O . LEU A 1 91 ? 37.29438 97.88530 20.22576 1.000 36.54901 93 LEU A O 1
ATOM 605 N N . ASN A 1 92 ? 39.49017 97.76909 19.74694 1.000 36.86400 94 ASN A N 1
ATOM 606 C CA . ASN A 1 92 ? 39.55944 96.40164 20.25372 1.000 37.23434 94 ASN A CA 1
ATOM 607 C C . ASN A 1 92 ? 39.23143 96.36172 21.74025 1.000 35.88307 94 ASN A C 1
ATOM 608 O O . ASN A 1 92 ? 38.52929 95.45379 22.20360 1.000 38.68858 94 ASN A O 1
ATOM 613 N N . TYR A 1 93 ? 39.72027 97.35007 22.49688 1.000 36.82929 95 TYR A N 1
ATOM 614 C CA . TYR A 1 93 ? 39.42291 97.43456 23.92344 1.000 36.09058 95 TYR A CA 1
ATOM 615 C C . TYR A 1 93 ? 37.91818 97.59866 24.17108 1.000 37.33001 95 TYR A C 1
ATOM 616 O O . TYR A 1 93 ? 37.34258 96.91364 25.02628 1.000 37.70781 95 TYR A O 1
ATOM 625 N N . LEU A 1 94 ? 37.26459 98.50373 23.43761 1.000 35.51328 96 LEU A N 1
ATOM 626 C CA . LEU A 1 94 ? 35.81261 98.65284 23.57753 1.000 37.27158 96 LEU A CA 1
ATOM 627 C C . LEU A 1 94 ? 35.08736 97.34776 23.26849 1.000 37.09913 96 LEU A C 1
ATOM 628 O O . LEU A 1 94 ? 34.04277 97.04518 23.86990 1.000 36.06121 96 LEU A O 1
ATOM 633 N N . SER A 1 95 ? 35.60322 96.58386 22.30525 1.000 35.64851 97 SER A N 1
ATOM 634 C CA . SER A 1 95 ? 34.93383 95.36032 21.87365 1.000 39.31305 97 SER A CA 1
ATOM 635 C C . SER A 1 95 ? 34.97930 94.25369 22.91997 1.000 38.70919 97 SER A C 1
ATOM 636 O O . SER A 1 95 ? 34.13957 93.35016 22.87306 1.000 40.39230 97 SER A O 1
ATOM 639 N N . ILE A 1 96 ? 35.92937 94.28538 23.85537 1.000 38.34873 98 ILE A N 1
ATOM 640 C CA . ILE A 1 96 ? 36.02965 93.23422 24.86254 1.000 37.83874 98 ILE A CA 1
ATOM 641 C C . ILE A 1 96 ? 35.89911 93.75638 26.28591 1.000 37.51863 98 ILE A C 1
ATOM 642 O O . ILE A 1 96 ? 35.96315 92.96165 27.22635 1.000 39.11836 98 ILE A O 1
ATOM 647 N N . ARG A 1 97 ? 35.67619 95.05963 26.47613 1.000 35.94524 99 ARG A N 1
ATOM 648 C CA . ARG A 1 97 ? 35.70953 95.64058 27.81913 1.000 37.82906 99 ARG A CA 1
ATOM 649 C C . ARG A 1 97 ? 34.67720 95.01403 28.75649 1.000 38.74202 99 ARG A C 1
ATOM 650 O O . ARG A 1 97 ? 34.93656 94.85971 29.95738 1.000 37.65452 99 ARG A O 1
ATOM 658 N N . GLU A 1 98 ? 33.49349 94.66072 28.24285 1.000 35.07255 100 GLU A N 1
ATOM 659 C CA . GLU A 1 98 ? 32.47419 94.10527 29.12865 1.000 37.93550 100 GLU A CA 1
ATOM 660 C C . GLU A 1 98 ? 32.84750 92.74029 29.69131 1.000 39.30591 100 GLU A C 1
ATOM 661 O O . GLU A 1 98 ? 32.18862 92.27665 30.62820 1.000 40.40336 100 GLU A O 1
ATOM 667 N N . ALA A 1 99 ? 33.88160 92.09809 29.16578 1.000 37.91947 101 ALA A N 1
ATOM 668 C CA . ALA A 1 99 ? 34.35300 90.85414 29.75160 1.000 40.09226 101 ALA A CA 1
ATOM 669 C C . ALA A 1 99 ? 35.40012 91.07687 30.83350 1.000 40.88908 101 ALA A C 1
ATOM 670 O O . ALA A 1 99 ? 35.84685 90.10145 31.44679 1.000 43.54982 101 ALA A O 1
ATOM 672 N N . LEU A 1 100 ? 35.79283 92.32462 31.09559 1.000 38.98938 102 LEU A N 1
ATOM 673 C CA . LEU A 1 100 ? 36.98065 92.61077 31.89715 1.000 40.27942 102 LEU A CA 1
ATOM 674 C C . LEU A 1 100 ? 36.68731 93.05102 33.32935 1.000 40.46684 102 LEU A C 1
ATOM 675 O O . LEU A 1 100 ? 37.63809 93.24190 34.10024 1.000 42.51869 102 LEU A O 1
ATOM 680 N N . SER A 1 101 ? 35.42283 93.22997 33.70865 1.000 39.47465 103 SER A N 1
ATOM 681 C CA . SER A 1 101 ? 35.09324 93.54611 35.09450 1.000 40.13187 103 SER A CA 1
ATOM 682 C C . SER A 1 101 ? 33.61326 93.26759 35.33411 1.000 44.48439 103 SER A C 1
ATOM 683 O O . SER A 1 101 ? 32.83385 93.06930 34.39847 1.000 41.98610 103 SER A O 1
ATOM 686 N N . GLU A 1 102 ? 33.23218 93.27443 36.60651 1.000 43.58709 104 GLU A N 1
ATOM 687 C CA . GLU A 1 102 ? 31.87218 92.95793 37.00459 1.000 45.27597 104 GLU A CA 1
ATOM 688 C C . GLU A 1 102 ? 30.99451 94.20437 36.98605 1.000 44.53888 104 GLU A C 1
ATOM 689 O O . GLU A 1 102 ? 31.47677 95.33942 36.98921 1.000 40.48174 104 GLU A O 1
ATOM 695 N N . VAL A 1 103 ? 29.67939 93.97610 36.96539 1.000 41.70052 105 VAL A N 1
ATOM 696 C CA . VAL A 1 103 ? 28.75346 95.07535 37.18368 1.000 43.21736 105 VAL A CA 1
ATOM 697 C C . VAL A 1 103 ? 28.98165 95.61803 38.58151 1.000 46.26645 105 VAL A C 1
ATOM 698 O O . VAL A 1 103 ? 29.14836 94.85460 39.54099 1.000 47.67779 105 VAL A O 1
ATOM 702 N N . ASP A 1 104 ? 29.02294 96.94027 38.69741 1.000 45.60847 106 ASP A N 1
ATOM 703 C CA . ASP A 1 104 ? 29.24833 97.59599 39.97613 1.000 51.44330 106 ASP A CA 1
ATOM 704 C C . ASP A 1 104 ? 27.96505 97.56590 40.79362 1.000 59.03171 106 ASP A C 1
ATOM 705 O O . ASP A 1 104 ? 26.94070 98.10758 40.36489 1.000 58.48064 106 ASP A O 1
ATOM 710 N N . GLU A 1 105 ? 28.02152 96.94384 41.97296 1.000 65.11742 107 GLU A N 1
ATOM 711 C CA . GLU A 1 105 ? 26.85176 96.79474 42.82739 1.000 70.90659 107 GLU A CA 1
ATOM 712 C C . GLU A 1 105 ? 26.89943 97.63592 44.09610 1.000 79.68687 107 GLU A C 1
ATOM 713 O O . GLU A 1 105 ? 25.91151 97.65538 44.83875 1.000 81.34113 107 GLU A O 1
ATOM 719 N N . ARG A 1 106 ? 27.99908 98.33414 44.36121 1.000 81.22594 108 ARG A N 1
ATOM 720 C CA . ARG A 1 106 ? 28.15228 99.06096 45.61835 1.000 88.17781 108 ARG A CA 1
ATOM 721 C C . ARG A 1 106 ? 27.43237 100.40727 45.61166 1.000 87.48468 108 ARG A C 1
ATOM 722 O O . ARG A 1 106 ? 27.29312 101.04682 44.56990 1.000 87.43854 108 ARG A O 1
ATOM 730 N N . LEU A 1 114 ? 19.22223 100.77652 40.73464 1.000 97.08857 136 LEU A N 1
ATOM 731 C CA . LEU A 1 114 ? 18.88226 99.74635 39.75754 1.000 92.58030 136 LEU A CA 1
ATOM 732 C C . LEU A 1 114 ? 18.57201 100.36185 38.39676 1.000 88.46317 136 LEU A C 1
ATOM 733 O O . LEU A 1 114 ? 17.43994 100.29865 37.91744 1.000 88.69598 136 LEU A O 1
ATOM 738 N N . ARG A 1 115 ? 19.58963 100.95884 37.77985 1.000 78.51460 137 ARG A N 1
ATOM 739 C CA . ARG A 1 115 ? 19.45496 101.57096 36.46521 1.000 71.11422 137 ARG A CA 1
ATOM 740 C C . ARG A 1 115 ? 19.63998 100.52202 35.37671 1.000 63.50958 137 ARG A C 1
ATOM 741 O O . ARG A 1 115 ? 20.42991 99.58422 35.52894 1.000 62.73215 137 ARG A O 1
ATOM 749 N N . VAL A 1 116 ? 18.89791 100.68209 34.27725 1.000 59.32002 138 VAL A N 1
ATOM 750 C CA . VAL A 1 116 ? 19.13696 99.84148 33.11294 1.000 53.84107 138 VAL A CA 1
ATOM 751 C C . VAL A 1 116 ? 20.54459 100.12950 32.58529 1.000 52.96885 138 VAL A C 1
ATOM 752 O O . VAL A 1 116 ? 21.11986 101.19810 32.82266 1.000 53.05588 138 VAL A O 1
ATOM 756 N N . LEU A 1 117 ? 21.10823 99.15234 31.87633 1.000 49.13206 139 LEU A N 1
ATOM 757 C CA . LEU A 1 117 ? 22.47387 99.26969 31.37406 1.000 46.36146 139 LEU A CA 1
ATOM 758 C C . LEU A 1 117 ? 23.42476 99.76182 32.46509 1.000 45.63962 139 LEU A C 1
ATOM 759 O O . LEU A 1 117 ? 23.97599 100.86066 32.33828 1.000 46.34438 139 LEU A O 1
ATOM 764 N N . PRO A 1 118 ? 23.62832 99.01477 33.54837 1.000 44.93770 140 PRO A N 1
ATOM 765 C CA . PRO A 1 118 ? 24.39634 99.54619 34.68145 1.000 45.12089 140 PRO A CA 1
ATOM 766 C C . PRO A 1 118 ? 25.90379 99.58996 34.43234 1.000 41.90189 140 PRO A C 1
ATOM 767 O O . PRO A 1 118 ? 26.45910 98.86026 33.60690 1.000 38.00591 140 PRO A O 1
ATOM 771 N N . ASP A 1 119 ? 26.55782 100.47526 35.18482 1.000 40.48124 141 ASP A N 1
ATOM 772 C CA . ASP A 1 119 ? 28.00216 100.66047 35.07567 1.000 39.67785 141 ASP A CA 1
ATOM 773 C C . ASP A 1 119 ? 28.75630 99.40144 35.47376 1.000 41.02269 141 ASP A C 1
ATOM 774 O O . ASP A 1 119 ? 28.32212 98.63511 36.33966 1.000 39.41931 141 ASP A O 1
ATOM 779 N N . LEU A 1 120 ? 29.92502 99.22891 34.86297 1.000 36.70903 142 LEU A N 1
ATOM 780 C CA . LEU A 1 120 ? 30.87582 98.20326 35.25301 1.000 39.36769 142 LEU A CA 1
ATOM 781 C C . LEU A 1 120 ? 31.83828 98.75525 36.29460 1.000 41.54725 142 LEU A C 1
ATOM 782 O O . LEU A 1 120 ? 31.99545 99.96682 36.45334 1.000 40.28815 142 LEU A O 1
ATOM 787 N N . VAL A 1 121 ? 32.48633 97.84288 37.00550 1.000 42.35913 143 VAL A N 1
ATOM 788 C CA . VAL A 1 121 ? 33.57161 98.23981 37.91032 1.000 42.48490 143 VAL A CA 1
ATOM 789 C C . VAL A 1 121 ? 34.71735 98.82971 37.09108 1.000 40.99977 143 VAL A C 1
ATOM 790 O O . VAL A 1 121 ? 35.12229 98.23704 36.06694 1.000 40.56758 143 VAL A O 1
ATOM 794 N N . PRO A 1 122 ? 35.25619 99.99090 37.46039 1.000 42.03289 144 PRO A N 1
ATOM 795 C CA . PRO A 1 122 ? 36.37315 100.55433 36.69318 1.000 41.44316 144 PRO A CA 1
ATOM 796 C C . PRO A 1 122 ? 37.63410 99.72223 36.87186 1.000 36.97675 144 PRO A C 1
ATOM 797 O O . PRO A 1 122 ? 37.83240 99.06722 37.89673 1.000 37.06320 144 PRO A O 1
ATOM 801 N N . ILE A 1 123 ? 38.46954 99.71923 35.83629 1.000 38.04183 145 ILE A N 1
ATOM 802 C CA . ILE A 1 123 ? 39.77559 99.06036 35.89993 1.000 38.26816 145 ILE A CA 1
ATOM 803 C C . ILE A 1 123 ? 40.83035 100.03787 35.40244 1.000 36.74032 145 ILE A C 1
ATOM 804 O O . ILE A 1 123 ? 40.52147 100.98033 34.65433 1.000 38.48451 145 ILE A O 1
ATOM 809 N N . PRO A 1 124 ? 42.09470 99.83589 35.79371 1.000 40.28249 146 PRO A N 1
ATOM 810 C CA . PRO A 1 124 ? 43.13740 100.80786 35.42162 1.000 38.58639 146 PRO A CA 1
ATOM 811 C C . PRO A 1 124 ? 43.27791 101.03578 33.92689 1.000 38.28340 146 PRO A C 1
ATOM 812 O O . PRO A 1 124 ? 43.59109 102.15999 33.50847 1.000 38.51379 146 PRO A O 1
ATOM 816 N N . ALA A 1 125 ? 43.05662 100.01286 33.10192 1.000 37.11515 147 ALA A N 1
ATOM 817 C CA . ALA A 1 125 ? 43.25280 100.18323 31.66678 1.000 38.00360 147 ALA A CA 1
ATOM 818 C C . ALA A 1 125 ? 42.23192 101.12330 31.02734 1.000 38.90111 147 ALA A C 1
ATOM 819 O O . ALA A 1 125 ? 42.40601 101.49472 29.86083 1.000 38.30410 147 ALA A O 1
ATOM 821 N N . ASP A 1 126 ? 41.18196 101.51856 31.75148 1.000 36.57681 148 ASP A N 1
ATOM 822 C CA . ASP A 1 126 ? 40.21020 102.45994 31.19322 1.000 35.42525 148 ASP A CA 1
ATOM 823 C C . ASP A 1 126 ? 40.80353 103.85350 31.01155 1.000 36.36318 148 ASP A C 1
ATOM 824 O O . ASP A 1 126 ? 40.33155 104.61798 30.16198 1.000 36.13734 148 ASP A O 1
ATOM 829 N N . GLU A 1 127 ? 41.82114 104.20397 31.80467 1.000 38.90596 149 GLU A N 1
ATOM 830 C CA . GLU A 1 127 ? 42.24107 105.60034 31.91365 1.000 37.05938 149 GLU A CA 1
ATOM 831 C C . GLU A 1 127 ? 42.90172 106.09935 30.64036 1.000 36.46878 149 GLU A C 1
ATOM 832 O O . GLU A 1 127 ? 42.67936 107.24523 30.22681 1.000 35.91588 149 GLU A O 1
ATOM 838 N N . GLU A 1 128 ? 43.73000 105.26191 30.02192 1.000 38.05075 150 GLU A N 1
ATOM 839 C CA . GLU A 1 128 ? 44.38994 105.62108 28.77566 1.000 38.53566 150 GLU A CA 1
ATOM 840 C C . GLU A 1 128 ? 43.40275 106.11515 27.72887 1.000 37.33912 150 GLU A C 1
ATOM 841 O O . GLU A 1 128 ? 43.72755 107.00426 26.93044 1.000 34.67540 150 GLU A O 1
ATOM 847 N N . TYR A 1 129 ? 42.18487 105.57282 27.73248 1.000 35.71027 151 TYR A N 1
ATOM 848 C CA . TYR A 1 129 ? 41.21046 105.84906 26.69912 1.000 33.58218 151 TYR A CA 1
ATOM 849 C C . TYR A 1 129 ? 40.13064 106.81758 27.14678 1.000 33.34157 151 TYR A C 1
ATOM 850 O O . TYR A 1 129 ? 39.18281 107.02917 26.39377 1.000 31.54213 151 TYR A O 1
ATOM 859 N N . GLY A 1 130 ? 40.23399 107.38262 28.35150 1.000 33.24600 152 GLY A N 1
ATOM 860 C CA . GLY A 1 130 ? 39.19839 108.29429 28.81393 1.000 36.13586 152 GLY A CA 1
ATOM 861 C C . GLY A 1 130 ? 37.90395 107.62066 29.21592 1.000 32.13487 152 GLY A C 1
ATOM 862 O O . GLY A 1 130 ? 36.87482 108.29289 29.34078 1.000 29.92993 152 GLY A O 1
ATOM 863 N N . LEU A 1 131 ? 37.92720 106.30359 29.42998 1.000 31.52566 153 LEU A N 1
ATOM 864 C CA . LEU A 1 131 ? 36.72044 105.54331 29.77162 1.000 30.81809 153 LEU A CA 1
ATOM 865 C C . LEU A 1 131 ? 36.46794 105.60980 31.28056 1.000 30.08861 153 LEU A C 1
ATOM 866 O O . LEU A 1 131 ? 36.42348 104.60604 31.99064 1.000 31.94519 153 LEU A O 1
ATOM 871 N N . VAL A 1 132 ? 36.30008 106.84731 31.75679 1.000 29.89878 154 VAL A N 1
ATOM 872 C CA . VAL A 1 132 ? 36.11656 107.17647 33.16482 1.000 31.27982 154 VAL A CA 1
ATOM 873 C C . VAL A 1 132 ? 35.03431 108.24718 33.24650 1.000 34.86600 154 VAL A C 1
ATOM 874 O O . VAL A 1 132 ? 34.62119 108.81923 32.23480 1.000 32.18072 154 VAL A O 1
ATOM 878 N N . ASN A 1 133 ? 34.60835 108.54004 34.47819 1.000 35.24130 155 ASN A N 1
ATOM 879 C CA . ASN A 1 133 ? 33.59735 109.56228 34.75746 1.000 38.06269 155 ASN A CA 1
ATOM 880 C C . ASN A 1 133 ? 32.38098 109.36461 33.85862 1.000 36.35891 155 ASN A C 1
ATOM 881 O O . ASN A 1 133 ? 31.79222 108.27928 33.84495 1.000 37.99507 155 ASN A O 1
ATOM 886 N N . GLU A 1 134 ? 32.00912 110.38258 33.07777 1.000 36.48146 156 GLU A N 1
ATOM 887 C CA . GLU A 1 134 ? 30.81360 110.24825 32.24932 1.000 35.84581 156 GLU A CA 1
ATOM 888 C C . GLU A 1 134 ? 30.94241 109.15320 31.19537 1.000 36.38609 156 GLU A C 1
ATOM 889 O O . GLU A 1 134 ? 29.92793 108.76474 30.60458 1.000 32.86054 156 GLU A O 1
ATOM 895 N N . ASN A 1 135 ? 32.14570 108.61858 30.96885 1.000 30.62997 157 ASN A N 1
ATOM 896 C CA . ASN A 1 135 ? 32.36962 107.62312 29.92768 1.000 33.53999 157 ASN A CA 1
A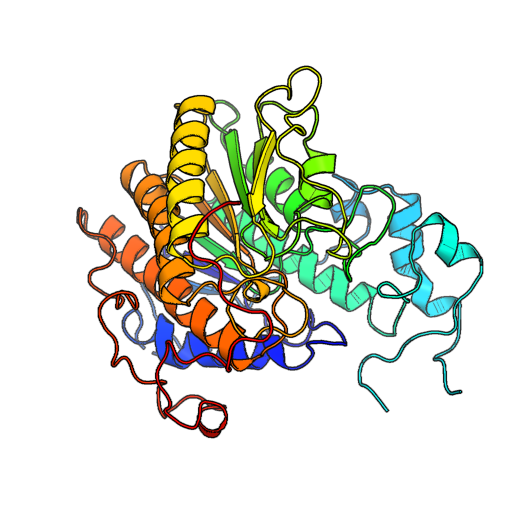TOM 897 C C . ASN A 1 135 ? 32.65641 106.24573 30.52187 1.000 32.00055 157 ASN A C 1
ATOM 898 O O . ASN A 1 135 ? 33.29786 105.41163 29.88442 1.000 33.08794 157 ASN A O 1
ATOM 903 N N . MET A 1 136 ? 32.17138 106.01028 31.73896 1.000 33.49007 158 MET A N 1
ATOM 904 C CA . MET A 1 136 ? 32.33117 104.72818 32.42194 1.000 34.35877 158 MET A CA 1
ATOM 905 C C . MET A 1 136 ? 31.75144 103.58770 31.58281 1.000 34.70157 158 MET A C 1
ATOM 906 O O . MET A 1 136 ? 30.62321 103.71084 31.08006 1.000 32.83076 158 MET A O 1
ATOM 911 N N . PRO A 1 137 ? 32.47857 102.48288 31.39944 1.000 34.01917 159 PRO A N 1
ATOM 912 C CA . PRO A 1 137 ? 31.89484 101.31898 30.72235 1.000 33.05375 159 PRO A CA 1
ATOM 913 C C . PRO A 1 137 ? 30.65195 100.79932 31.44002 1.000 35.20277 159 PRO A C 1
ATOM 914 O O . PRO A 1 137 ? 30.51261 100.91531 32.66111 1.000 34.36860 159 PRO A O 1
ATOM 918 N N . PHE A 1 138 ? 29.74452 100.21482 30.65563 1.000 33.32706 160 PHE A N 1
ATOM 919 C CA . PHE A 1 138 ? 28.46036 99.73188 31.15947 1.000 36.98683 160 PHE A CA 1
ATOM 920 C C . PHE A 1 138 ? 28.03912 98.52087 30.33007 1.000 36.25707 160 PHE A C 1
ATOM 921 O O . PHE A 1 138 ? 28.51610 98.32335 29.20795 1.000 32.35563 160 PHE A O 1
ATOM 929 N N . VAL A 1 139 ? 27.13913 97.69638 30.87824 1.000 38.09636 161 VAL A N 1
ATOM 930 C CA . VAL A 1 139 ? 26.75366 96.48966 30.14679 1.000 35.87800 161 VAL A CA 1
ATOM 931 C C . VAL A 1 139 ? 25.91252 96.87994 28.94070 1.000 36.12032 161 VAL A C 1
ATOM 932 O O . VAL A 1 139 ? 24.96597 97.67342 29.04705 1.000 37.03386 161 VAL A O 1
ATOM 936 N N . GLY A 1 140 ? 26.25926 96.32290 27.78181 1.000 37.71759 162 GLY A N 1
ATOM 937 C CA . GLY A 1 140 ? 25.63989 96.69558 26.53032 1.000 38.49621 162 GLY A CA 1
ATOM 938 C C . GLY A 1 140 ? 26.35235 97.78945 25.76637 1.000 37.07035 162 GLY A C 1
ATOM 939 O O . GLY A 1 140 ? 25.90423 98.14534 24.66704 1.000 37.17666 162 GLY A O 1
ATOM 940 N N . MET A 1 141 ? 27.46166 98.32047 26.29691 1.000 35.15562 163 MET A N 1
ATOM 941 C CA . MET A 1 141 ? 28.13437 99.44263 25.64651 1.000 33.46921 163 MET A CA 1
ATOM 942 C C . MET A 1 141 ? 28.48834 99.11798 24.20075 1.000 33.13326 163 MET A C 1
ATOM 943 O O . MET A 1 141 ? 28.19377 99.89617 23.28751 1.000 33.88865 163 MET A O 1
ATOM 948 N N . TRP A 1 142 ? 29.14081 97.97532 23.97306 1.000 34.15914 164 TRP A N 1
ATOM 949 C CA . TRP A 1 142 ? 29.57588 97.65543 22.62052 1.000 35.69685 164 TRP A CA 1
ATOM 950 C C . TRP A 1 142 ? 28.37840 97.41711 21.70120 1.000 37.14409 164 TRP A C 1
ATOM 951 O O . TRP A 1 142 ? 28.37768 97.85679 20.54541 1.000 36.35454 164 TRP A O 1
ATOM 962 N N . ARG A 1 143 ? 27.32662 96.76984 22.20692 1.000 36.67513 165 ARG A N 1
ATOM 963 C CA . ARG A 1 143 ? 26.11381 96.62931 21.40884 1.000 38.20976 165 ARG A CA 1
ATOM 964 C C . ARG A 1 143 ? 25.48764 97.98544 21.10135 1.000 34.46719 165 ARG A C 1
ATOM 965 O O . ARG A 1 143 ? 25.04404 98.21986 19.96957 1.000 33.93385 165 ARG A O 1
ATOM 973 N N . THR A 1 144 ? 25.48392 98.90830 22.07905 1.000 33.13920 166 THR A N 1
ATOM 974 C CA . THR A 1 144 ? 24.99274 100.26309 21.82385 1.000 34.34401 166 THR A CA 1
ATOM 975 C C . THR A 1 144 ? 25.84309 100.97478 20.77544 1.000 34.95565 166 THR A C 1
ATOM 976 O O . THR A 1 144 ? 25.31281 101.65537 19.88682 1.000 31.57264 166 THR A O 1
ATOM 980 N N . ILE A 1 145 ? 27.16955 100.83157 20.86437 1.000 31.43576 167 ILE A N 1
ATOM 981 C CA . ILE A 1 145 ? 28.04664 101.45284 19.87857 1.000 31.09353 167 ILE A CA 1
ATOM 982 C C . ILE A 1 145 ? 27.78476 100.88152 18.49021 1.000 32.85919 167 ILE A C 1
ATOM 983 O O . ILE A 1 145 ? 27.67747 101.62525 17.50363 1.000 32.42611 167 ILE A O 1
ATOM 988 N N . GLN A 1 146 ? 27.67947 99.54732 18.39336 1.000 31.71093 168 GLN A N 1
ATOM 989 C CA . GLN A 1 146 ? 27.40772 98.90430 17.10881 1.000 34.15652 168 GLN A CA 1
ATOM 990 C C . GLN A 1 146 ? 26.11565 99.42226 16.48389 1.000 33.87104 168 GLN A C 1
ATOM 991 O O . GLN A 1 146 ? 26.09697 99.82210 15.31426 1.000 35.56103 168 GLN A O 1
ATOM 997 N N . ALA A 1 147 ? 25.02389 99.42296 17.24722 1.000 34.02077 169 ALA A N 1
ATOM 998 C CA . ALA A 1 147 ? 23.75360 99.88274 16.69208 1.000 34.60509 169 ALA A CA 1
ATOM 999 C C . ALA A 1 147 ? 23.84177 101.33006 16.21386 1.000 32.75866 169 ALA A C 1
ATOM 1000 O O . ALA A 1 147 ? 23.22410 101.69708 15.20485 1.000 35.12233 169 ALA A O 1
ATOM 1002 N N . THR A 1 148 ? 24.60556 102.16480 16.92146 1.000 32.51540 170 THR A N 1
ATOM 1003 C CA . THR A 1 148 ? 24.72625 103.56940 16.54180 1.000 32.96689 170 THR A CA 1
ATOM 1004 C C . THR A 1 148 ? 25.48840 103.71787 15.23367 1.000 32.91412 170 THR A C 1
ATOM 1005 O O . THR A 1 148 ? 25.02434 104.38466 14.30151 1.000 31.27467 170 THR A O 1
ATOM 1009 N N . VAL A 1 149 ? 26.66289 103.08912 15.14831 1.000 34.27012 171 VAL A N 1
ATOM 1010 C CA . VAL A 1 149 ? 27.47501 103.14500 13.94052 1.000 31.94312 171 VAL A CA 1
ATOM 1011 C C . VAL A 1 149 ? 26.76125 102.48625 12.76906 1.000 33.15275 171 VAL A C 1
ATOM 1012 O O . VAL A 1 149 ? 26.76321 103.01367 11.65083 1.000 33.88240 171 VAL A O 1
ATOM 1016 N N . SER A 1 150 ? 26.16442 101.31041 13.00100 1.000 33.73978 172 SER A N 1
ATOM 1017 C CA . SER A 1 150 ? 25.41249 100.61986 11.95392 1.000 36.02626 172 SER A CA 1
ATOM 1018 C C . SER A 1 150 ? 24.35764 101.53140 11.33670 1.000 37.11399 172 SER A C 1
ATOM 1019 O O . SER A 1 150 ? 24.25840 101.64669 10.10870 1.000 37.62445 172 SER A O 1
ATOM 1022 N N . GLY A 1 151 ? 23.56883 102.19740 12.18484 1.000 35.22066 173 GLY A N 1
ATOM 1023 C CA . GLY A 1 151 ? 22.51782 103.07278 11.68780 1.000 33.75692 173 GLY A CA 1
ATOM 1024 C C . GLY A 1 151 ? 23.05156 104.24606 10.89158 1.000 33.43096 173 GLY A C 1
ATOM 1025 O O . GLY A 1 151 ? 22.51166 104.59058 9.83818 1.000 33.42604 173 GLY A O 1
ATOM 1026 N N . THR A 1 152 ? 24.13535 104.86860 11.36841 1.000 31.82006 174 THR A N 1
ATOM 1027 C CA . THR A 1 152 ? 24.65035 106.03230 10.66082 1.000 31.57358 174 THR A CA 1
ATOM 1028 C C . THR A 1 152 ? 25.33466 105.62253 9.35640 1.000 32.30449 174 THR A C 1
ATOM 1029 O O . THR A 1 152 ? 25.20437 106.31646 8.34365 1.000 33.83202 174 THR A O 1
ATOM 1033 N N . LEU A 1 153 ? 26.02312 104.48022 9.34564 1.000 32.68308 175 LEU A N 1
ATOM 1034 C CA . LEU A 1 153 ? 26.62970 103.99945 8.10478 1.000 36.49870 175 LEU A CA 1
ATOM 1035 C C . LEU A 1 153 ? 25.56250 103.62731 7.08048 1.000 38.41960 175 LEU A C 1
ATOM 1036 O O . LEU A 1 153 ? 25.69729 103.94401 5.89168 1.000 38.45875 175 LEU A O 1
ATOM 1041 N N . LEU A 1 154 ? 24.48182 102.98236 7.52825 1.000 37.67055 176 LEU A N 1
ATOM 1042 C CA . LEU A 1 154 ? 23.36246 102.69344 6.63412 1.000 37.89243 176 LEU A CA 1
ATOM 1043 C C . LEU A 1 154 ? 22.73455 103.97337 6.08947 1.000 37.69746 176 LEU A C 1
ATOM 1044 O O . LEU A 1 154 ? 22.39519 104.04650 4.90116 1.000 37.16032 176 LEU A O 1
ATOM 1049 N N . ALA A 1 155 ? 22.56840 104.99130 6.94408 1.000 35.45091 177 ALA A N 1
ATOM 1050 C CA . ALA A 1 155 ? 22.06288 106.28501 6.48885 1.000 34.45841 177 ALA A CA 1
ATOM 1051 C C . ALA A 1 155 ? 22.92576 106.86337 5.37176 1.000 39.02408 177 ALA A C 1
ATOM 1052 O O . ALA A 1 155 ? 22.41048 107.32846 4.34716 1.000 38.48915 177 ALA A O 1
ATOM 1054 N N . ALA A 1 156 ? 24.24753 106.86052 5.56059 1.000 35.84548 178 ALA A N 1
ATOM 1055 C CA . ALA A 1 156 ? 25.13557 107.41101 4.54242 1.000 38.81603 178 ALA A CA 1
ATOM 1056 C C . ALA A 1 156 ? 25.02854 106.62947 3.23724 1.000 38.68322 178 ALA A C 1
ATOM 1057 O O . ALA A 1 156 ? 25.00323 107.22134 2.15190 1.000 39.71116 178 ALA A O 1
ATOM 1059 N N . ARG A 1 157 ? 24.94697 105.30284 3.32710 1.000 37.43396 179 ARG A N 1
ATOM 1060 C CA . ARG A 1 157 ? 24.87382 104.47249 2.12652 1.000 41.72970 179 ARG A CA 1
ATOM 1061 C C . ARG A 1 157 ? 23.57832 104.69999 1.36220 1.000 42.90573 179 ARG A C 1
ATOM 1062 O O . ARG A 1 157 ? 23.58646 104.75036 0.12587 1.000 44.81147 179 ARG A O 1
ATOM 1070 N N . LEU A 1 158 ? 22.45298 104.81971 2.07007 1.000 41.40075 180 LEU A N 1
ATOM 1071 C CA . LEU A 1 158 ? 21.19980 105.09896 1.37844 1.000 43.80592 180 LEU A CA 1
ATOM 1072 C C . LEU A 1 158 ? 21.19903 106.50864 0.80050 1.000 44.21526 180 LEU A C 1
ATOM 1073 O O . LEU A 1 158 ? 20.67113 106.73576 -0.29450 1.000 45.05263 180 LEU A O 1
ATOM 1078 N N . LEU A 1 159 ? 21.80420 107.46304 1.50995 1.000 42.68608 181 LEU A N 1
ATOM 1079 C CA . LEU A 1 159 ? 21.85071 108.83504 1.01692 1.000 42.05022 181 LEU A CA 1
ATOM 1080 C C . LEU A 1 159 ? 22.58599 108.92707 -0.31490 1.000 43.40578 181 LEU A C 1
ATOM 1081 O O . LEU A 1 159 ? 22.20936 109.72264 -1.18320 1.000 44.88326 181 LEU A O 1
ATOM 1086 N N . ALA A 1 160 ? 23.63922 108.12230 -0.49727 1.000 44.13718 182 ALA A N 1
ATOM 1087 C CA . ALA A 1 160 ? 24.46722 108.22483 -1.69756 1.000 44.69686 182 ALA A CA 1
ATOM 1088 C C . ALA A 1 160 ? 23.74615 107.74833 -2.95556 1.000 47.37581 182 ALA A C 1
ATOM 1089 O O . ALA A 1 160 ? 24.19711 108.05550 -4.06518 1.000 47.96984 182 ALA A O 1
ATOM 1091 N N . GLN A 1 161 ? 22.64405 107.01771 -2.80815 1.000 48.07743 183 GLN A N 1
ATOM 1092 C CA . GLN A 1 161 ? 21.91006 106.49834 -3.95239 1.000 50.34022 183 GLN A CA 1
ATOM 1093 C C . GLN A 1 161 ? 21.30942 107.63901 -4.77164 1.000 53.42112 183 GLN A C 1
ATOM 1094 O O . GLN A 1 161 ? 20.93489 108.67744 -4.22107 1.000 53.30814 183 GLN A O 1
ATOM 1100 N N . PRO A 1 162 ? 21.19515 107.46716 -6.09023 1.000 56.03494 184 PRO A N 1
ATOM 1101 C CA . PRO A 1 162 ? 20.56513 108.50692 -6.91576 1.000 56.82334 184 PRO A CA 1
ATOM 1102 C C . PRO A 1 162 ? 19.11204 108.72589 -6.52133 1.000 54.41206 184 PRO A C 1
ATOM 1103 O O . PRO A 1 162 ? 18.39746 107.78767 -6.16424 1.000 55.15215 184 PRO A O 1
ATOM 1107 N N . GLY A 1 163 ? 18.67556 109.98338 -6.59898 1.000 54.79820 185 GLY A N 1
ATOM 1108 C CA . GLY A 1 163 ? 17.32788 110.35540 -6.21727 1.000 55.39911 185 GLY A CA 1
ATOM 1109 C C . GLY A 1 163 ? 17.11543 110.56467 -4.73469 1.000 53.61726 185 GLY A C 1
ATOM 1110 O O . GLY A 1 163 ? 16.05896 111.07470 -4.34059 1.000 51.17531 185 GLY A O 1
ATOM 1111 N N . ARG A 1 164 ? 18.08364 110.20472 -3.89956 1.000 51.08105 186 ARG A N 1
ATOM 1112 C CA . ARG A 1 164 ? 17.93374 110.32146 -2.45753 1.000 48.18181 186 ARG A CA 1
ATOM 1113 C C . ARG A 1 164 ? 18.29745 111.74004 -2.02374 1.000 46.39975 186 ARG A C 1
ATOM 1114 O O . ARG A 1 164 ? 19.41925 112.20486 -2.26975 1.000 43.39584 186 ARG A O 1
ATOM 1122 N N . PHE A 1 165 ? 17.34703 112.43246 -1.39245 1.000 43.77808 187 PHE A N 1
ATOM 1123 C CA . PHE A 1 165 ? 17.58409 113.78648 -0.89938 1.000 43.62797 187 PHE A CA 1
ATOM 1124 C C . PHE A 1 165 ? 18.17724 113.79165 0.50576 1.000 41.82495 187 PHE A C 1
ATOM 1125 O O . PHE A 1 165 ? 19.16705 114.48188 0.76481 1.000 40.21219 187 PHE A O 1
ATOM 1133 N N . ALA A 1 166 ? 17.59007 113.02613 1.42150 1.000 41.18602 188 ALA A N 1
ATOM 1134 C CA . ALA A 1 166 ? 17.97916 113.09248 2.82000 1.000 38.78033 188 ALA A CA 1
ATOM 1135 C C . ALA A 1 166 ? 17.95283 111.70049 3.43226 1.000 38.03494 188 ALA A C 1
ATOM 1136 O O . ALA A 1 166 ? 17.22956 110.81637 2.97334 1.000 36.14370 188 ALA A O 1
ATOM 1138 N N . ALA A 1 167 ? 18.77313 111.51287 4.46390 1.000 35.54868 189 ALA A N 1
ATOM 1139 C CA . ALA A 1 167 ? 18.75059 110.32063 5.30078 1.000 34.67245 189 ALA A CA 1
ATOM 1140 C C . ALA A 1 167 ? 18.77667 110.78059 6.74885 1.000 33.80231 189 ALA A C 1
ATOM 1141 O O . ALA A 1 167 ? 19.56989 111.65538 7.10444 1.000 31.40813 189 ALA A O 1
ATOM 1143 N N . ILE A 1 168 ? 17.90287 110.21178 7.57806 1.000 33.29785 190 ILE A N 1
ATOM 1144 C CA . ILE A 1 168 ? 17.67365 110.70360 8.93416 1.000 32.76408 190 ILE A CA 1
ATOM 1145 C C . ILE A 1 168 ? 17.96047 109.58602 9.92464 1.000 31.73835 190 ILE A C 1
ATOM 1146 O O . ILE A 1 168 ? 17.27937 108.56068 9.91707 1.000 31.30914 190 ILE A O 1
ATOM 1151 N N . HIS A 1 169 ? 18.94467 109.79680 10.80135 1.000 31.76529 191 HIS A N 1
ATOM 1152 C CA . HIS A 1 169 ? 19.24839 108.84172 11.86924 1.000 31.05927 191 HIS A CA 1
ATOM 1153 C C . HIS A 1 169 ? 19.30143 109.60642 13.18521 1.000 30.51796 191 HIS A C 1
ATOM 1154 O O . HIS A 1 169 ? 20.37590 110.02124 13.62336 1.000 29.36418 191 HIS A O 1
ATOM 1161 N N . TRP A 1 170 ? 18.14008 109.79707 13.81632 1.000 28.63615 192 TRP A N 1
ATOM 1162 C CA . TRP A 1 170 ? 18.10080 110.53728 15.07644 1.000 27.54907 192 TRP A CA 1
ATOM 1163 C C . TRP A 1 170 ? 18.90225 109.85941 16.18192 1.000 27.45969 192 TRP A C 1
ATOM 1164 O O . TRP A 1 170 ? 19.25622 110.51797 17.16617 1.000 26.91674 192 TRP A O 1
ATOM 1175 N N . PHE A 1 171 ? 19.18450 108.56146 16.05380 1.000 27.12774 193 PHE A N 1
ATOM 1176 C CA . PHE A 1 171 ? 19.89254 107.82535 17.09216 1.000 27.10680 193 PHE A CA 1
ATOM 1177 C C . PHE A 1 171 ? 21.40401 107.98246 17.00565 1.000 27.96021 193 PHE A C 1
ATOM 1178 O O . PHE A 1 171 ? 22.10427 107.49549 17.89532 1.000 27.61244 193 PHE A O 1
ATOM 1186 N N . GLY A 1 172 ? 21.91916 108.60985 15.95316 1.000 28.62724 194 GLY A N 1
ATOM 1187 C CA . GLY A 1 172 ? 23.33674 108.89903 15.86383 1.000 26.38049 194 GLY A CA 1
ATOM 1188 C C . GLY A 1 172 ? 23.65761 110.27981 16.38799 1.000 27.73084 194 GLY A C 1
ATOM 1189 O O . GLY A 1 172 ? 22.79973 110.99838 16.90747 1.000 27.06549 194 GLY A O 1
ATOM 1190 N N . GLY A 1 173 ? 24.94109 110.63952 16.26255 1.000 28.01254 195 GLY A N 1
ATOM 1191 C CA . GLY A 1 173 ? 25.42275 111.97066 16.58298 1.000 29.74032 195 GLY A CA 1
ATOM 1192 C C . GLY A 1 173 ? 26.41923 112.03748 17.72567 1.000 29.93183 195 GLY A C 1
ATOM 1193 O O . GLY A 1 173 ? 26.41553 113.01687 18.47884 1.000 29.23032 195 GLY A O 1
ATOM 1194 N N . ARG A 1 174 ? 27.28900 111.02440 17.86511 1.000 28.11933 196 ARG A N 1
ATOM 1195 C CA . ARG A 1 174 ? 28.18725 110.92579 19.01911 1.000 27.61092 196 ARG A CA 1
ATOM 1196 C C . ARG A 1 174 ? 29.44506 111.76367 18.76192 1.000 29.50850 196 ARG A C 1
ATOM 1197 O O . ARG A 1 174 ? 30.55346 111.25919 18.59041 1.000 27.62065 196 ARG A O 1
ATOM 1205 N N . HIS A 1 175 ? 29.25529 113.08367 18.79097 1.000 28.01350 197 HIS A N 1
ATOM 1206 C CA . HIS A 1 175 ? 30.23047 114.00364 18.21784 1.000 28.88507 197 HIS A CA 1
ATOM 1207 C C . HIS A 1 175 ? 31.46065 114.27008 19.08822 1.000 26.82813 197 HIS A C 1
ATOM 1208 O O . HIS A 1 175 ? 32.39414 114.90930 18.59181 1.000 26.76583 197 HIS A O 1
ATOM 1215 N N . HIS A 1 176 ? 31.50087 113.82506 20.35198 1.000 25.91243 198 HIS A N 1
ATOM 1216 C CA . HIS A 1 176 ? 32.65904 114.11203 21.20892 1.000 28.17458 198 HIS A CA 1
ATOM 1217 C C . HIS A 1 176 ? 33.77742 113.07924 21.10344 1.000 27.61349 198 HIS A C 1
ATOM 1218 O O . HIS A 1 176 ? 34.89402 113.35718 21.55014 1.000 28.53270 198 HIS A O 1
ATOM 1225 N N . ALA A 1 177 ? 33.50697 111.88625 20.57720 1.000 25.69323 199 ALA A N 1
ATOM 1226 C CA . ALA A 1 177 ? 34.52744 110.84245 20.57543 1.000 29.40302 199 ALA A CA 1
ATOM 1227 C C . ALA A 1 177 ? 35.68809 111.23758 19.67107 1.000 27.72979 199 ALA A C 1
ATOM 1228 O O . ALA A 1 177 ? 35.49476 111.79145 18.58329 1.000 27.35254 199 ALA A O 1
ATOM 1230 N N . LYS A 1 178 ? 36.89958 110.95491 20.13302 1.000 28.10944 200 LYS A N 1
ATOM 1231 C CA . LYS A 1 178 ? 38.13007 111.26709 19.41719 1.000 30.55941 200 LYS A CA 1
ATOM 1232 C C . LYS A 1 178 ? 38.83105 109.97543 18.99900 1.000 31.17060 200 LYS A C 1
ATOM 1233 O O . LYS A 1 178 ? 38.39402 108.86913 19.31765 1.000 31.04175 200 LYS A O 1
ATOM 1239 N N . LYS A 1 179 ? 39.94125 110.12948 18.27338 1.000 30.88846 201 LYS A N 1
ATOM 1240 C CA . LYS A 1 179 ? 40.56639 108.99024 17.60958 1.000 32.89080 201 LYS A CA 1
ATOM 1241 C C . LYS A 1 179 ? 40.81469 107.83837 18.57757 1.000 31.87534 201 LYS A C 1
ATOM 1242 O O . LYS A 1 179 ? 40.52661 106.67616 18.26615 1.000 33.25142 201 LYS A O 1
ATOM 1248 N N . SER A 1 180 ? 41.35086 108.13458 19.76788 1.000 30.31560 202 SER A N 1
ATOM 1249 C CA . SER A 1 180 ? 41.62818 107.06450 20.71820 1.000 33.49002 202 SER A CA 1
ATOM 1250 C C . SER A 1 180 ? 41.13251 107.37346 22.12814 1.000 32.79664 202 SER A C 1
ATOM 1251 O O . SER A 1 180 ? 41.62635 106.77697 23.09057 1.000 34.15587 202 SER A O 1
ATOM 1254 N N . THR A 1 181 ? 40.15332 108.27523 22.28581 1.000 30.64338 203 THR A N 1
ATOM 1255 C CA . THR A 1 181 ? 39.63871 108.59132 23.60940 1.000 29.19269 203 THR A CA 1
ATOM 1256 C C . THR A 1 181 ? 38.13855 108.84240 23.54474 1.000 27.54949 203 THR A C 1
ATOM 1257 O O . THR A 1 181 ? 37.63076 109.42290 22.57895 1.000 27.55238 203 THR A O 1
ATOM 1261 N N . ALA A 1 182 ? 37.45223 108.42461 24.59350 1.000 28.28395 204 ALA A N 1
ATOM 1262 C CA . ALA A 1 182 ? 36.03464 108.71530 24.76655 1.000 26.07916 204 ALA A CA 1
ATOM 1263 C C . ALA A 1 182 ? 35.85899 110.06661 25.44521 1.000 29.19036 204 ALA A C 1
ATOM 1264 O O . ALA A 1 182 ? 36.77714 110.60403 26.06796 1.000 28.60694 204 ALA A O 1
ATOM 1266 N N . GLY A 1 183 ? 34.66024 110.62674 25.31734 1.000 25.57866 205 GLY A N 1
ATOM 1267 C CA . GLY A 1 183 ? 34.37895 111.88804 25.97087 1.000 27.91759 205 GLY A CA 1
ATOM 1268 C C . GLY A 1 183 ? 32.91268 112.24666 25.83327 1.000 25.04371 205 GLY A C 1
ATOM 1269 O O . GLY A 1 183 ? 32.29478 111.88802 24.82890 1.000 25.21831 205 GLY A O 1
ATOM 1270 N N . GLY A 1 184 ? 32.35925 112.93454 26.82570 1.000 27.24744 206 GLY A N 1
ATOM 1271 C CA . GLY A 1 184 ? 31.00090 113.47863 26.71984 1.000 28.05523 206 GLY A CA 1
ATOM 1272 C C . GLY A 1 184 ? 29.93373 112.44977 26.39466 1.000 29.18127 206 GLY A C 1
ATOM 1273 O O . GLY A 1 184 ? 29.01025 112.74415 25.62084 1.000 26.50245 206 GLY A O 1
ATOM 1274 N N . PHE A 1 185 ? 30.04233 111.24393 26.96585 1.000 29.44854 207 PHE A N 1
ATOM 1275 C CA . PHE A 1 185 ? 29.16320 110.08779 26.74239 1.000 30.20042 207 PHE A CA 1
ATOM 1276 C C . PHE A 1 185 ? 29.36761 109.43723 25.37877 1.000 31.13315 207 PHE A C 1
ATOM 1277 O O . PHE A 1 185 ? 28.53617 108.60614 24.96952 1.000 30.85543 207 PHE A O 1
ATOM 1285 N N . CYS A 1 186 ? 30.42089 109.80065 24.64764 1.000 24.77250 208 CYS A N 1
ATOM 1286 C CA . CYS A 1 186 ? 30.66022 109.31062 23.29431 1.000 25.92824 208 CYS A CA 1
ATOM 1287 C C . CYS A 1 186 ? 31.86035 108.37635 23.27436 1.000 28.25764 208 CYS A C 1
ATOM 1288 O O . CYS A 1 186 ? 32.93698 108.73154 23.77727 1.000 28.80024 208 CYS A O 1
ATOM 1291 N N . PHE A 1 187 ? 31.68058 107.19828 22.67296 1.000 28.73208 209 PHE A N 1
ATOM 1292 C CA . PHE A 1 187 ? 32.75833 106.21893 22.53069 1.000 29.16241 209 PHE A CA 1
ATOM 1293 C C . PHE A 1 187 ? 33.28437 106.12887 21.10815 1.000 30.79572 209 PHE A C 1
ATOM 1294 O O . PHE A 1 187 ? 34.49458 106.27182 20.87613 1.000 31.15365 209 PHE A O 1
ATOM 1302 N N . ALA A 1 188 ? 32.40634 105.89623 20.14493 1.000 28.27855 210 ALA A N 1
ATOM 1303 C CA . ALA A 1 188 ? 32.76173 105.88659 18.73718 1.000 30.04553 210 ALA A CA 1
ATOM 1304 C C . ALA A 1 188 ? 32.05698 107.04923 18.05611 1.000 30.86910 210 ALA A C 1
ATOM 1305 O O . ALA A 1 188 ? 30.87419 107.30827 18.31227 1.000 29.39620 210 ALA A O 1
ATOM 1307 N N . ASN A 1 189 ? 32.78103 107.75803 17.19494 1.000 29.82046 211 ASN A N 1
ATOM 1308 C CA . ASN A 1 189 ? 32.25075 108.97882 16.59081 1.000 27.57746 211 ASN A CA 1
ATOM 1309 C C . ASN A 1 189 ? 31.57733 108.59511 15.28294 1.000 29.52343 211 ASN A C 1
ATOM 1310 O O . ASN A 1 189 ? 32.21791 108.48286 14.23519 1.000 29.73842 211 ASN A O 1
ATOM 1315 N N . ASP A 1 190 ? 30.25971 108.37796 15.33714 1.000 26.88492 212 ASP A N 1
ATOM 1316 C CA . ASP A 1 190 ? 29.58090 108.01013 14.10380 1.000 27.72628 212 ASP A CA 1
ATOM 1317 C C . ASP A 1 190 ? 29.42647 109.19862 13.17172 1.000 31.77319 212 ASP A C 1
ATOM 1318 O O . ASP A 1 190 ? 29.19313 109.00048 11.97550 1.000 32.89174 212 ASP A O 1
ATOM 1323 N N . VAL A 1 191 ? 29.52903 110.42677 13.68601 1.000 26.60409 213 VAL A N 1
ATOM 1324 C CA . VAL A 1 191 ? 29.48840 111.58189 12.79401 1.000 29.79270 213 VAL A CA 1
ATOM 1325 C C . VAL A 1 191 ? 30.64218 111.50081 11.80169 1.000 31.80233 213 VAL A C 1
ATOM 1326 O O . VAL A 1 191 ? 30.45077 111.59101 10.58302 1.000 29.64119 213 VAL A O 1
ATOM 1330 N N . VAL A 1 192 ? 31.85511 111.29138 12.32153 1.000 30.72429 214 VAL A N 1
ATOM 1331 C CA . VAL A 1 192 ? 33.04640 111.17099 11.48462 1.000 30.04161 214 VAL A CA 1
ATOM 1332 C C . VAL A 1 192 ? 32.92507 109.97916 10.54183 1.000 33.12358 214 VAL A C 1
ATOM 1333 O O . VAL A 1 192 ? 33.16511 110.09365 9.33526 1.000 34.02539 214 VAL A O 1
ATOM 1337 N N . LEU A 1 193 ? 32.56389 108.81130 11.07992 1.000 31.86541 215 LEU A N 1
ATOM 1338 C CA . LEU A 1 193 ? 32.44774 107.62355 10.23603 1.000 34.91182 215 LEU A CA 1
ATOM 1339 C C . LEU A 1 193 ? 31.39304 107.81805 9.15121 1.000 35.39708 215 LEU A C 1
ATOM 1340 O O . LEU A 1 193 ? 31.56909 107.35855 8.01569 1.000 35.68572 215 LEU A O 1
ATOM 1345 N N . GLY A 1 194 ? 30.29441 108.50552 9.47380 1.000 34.55411 216 GLY A N 1
ATOM 1346 C CA . GLY A 1 194 ? 29.28464 108.76029 8.45977 1.000 34.36132 216 GLY A CA 1
ATOM 1347 C C . GLY A 1 194 ? 29.76591 109.73548 7.40212 1.000 36.77887 216 GLY A C 1
ATOM 1348 O O . GLY A 1 194 ? 29.46338 109.58050 6.21648 1.000 36.07098 216 GLY A O 1
ATOM 1349 N N . VAL A 1 195 ? 30.52614 110.75229 7.81413 1.000 34.30058 217 VAL A N 1
ATOM 1350 C CA . VAL A 1 195 ? 31.10817 111.68060 6.84972 1.000 36.60967 217 VAL A CA 1
ATOM 1351 C C . VAL A 1 195 ? 32.03531 110.92967 5.89879 1.000 38.00785 217 VAL A C 1
ATOM 1352 O O . VAL A 1 195 ? 31.96228 111.08562 4.67363 1.000 39.63279 217 VAL A O 1
ATOM 1356 N N . LEU A 1 196 ? 32.91306 110.09101 6.45262 1.000 37.78859 218 LEU A N 1
ATOM 1357 C CA . LEU A 1 196 ? 33.87987 109.37562 5.62098 1.000 39.00660 218 LEU A CA 1
ATOM 1358 C C . LEU A 1 196 ? 33.18221 108.41255 4.66854 1.000 43.17829 218 LEU A C 1
ATOM 1359 O O . LEU A 1 196 ? 33.58729 108.26894 3.50878 1.000 43.37578 218 LEU A O 1
ATOM 1364 N N . GLU A 1 197 ? 32.12137 107.75443 5.13607 1.000 40.55729 219 GLU A N 1
ATOM 1365 C CA . GLU A 1 197 ? 31.41743 106.79213 4.29420 1.000 44.63028 219 GLU A CA 1
ATOM 1366 C C . GLU A 1 197 ? 30.67185 107.49087 3.16412 1.000 44.97625 219 GLU A C 1
ATOM 1367 O O . GLU A 1 197 ? 30.76049 107.07993 2.00114 1.000 46.12982 219 GLU A O 1
ATOM 1373 N N . LEU A 1 198 ? 29.93362 108.55467 3.49078 1.000 43.40086 220 LEU A N 1
ATOM 1374 C CA . LEU A 1 198 ? 29.21805 109.31377 2.47010 1.000 42.60334 220 LEU A CA 1
ATOM 1375 C C . LEU A 1 198 ? 30.17880 109.88310 1.42708 1.000 47.37254 220 LEU A C 1
ATOM 1376 O O . LEU A 1 198 ? 29.91343 109.80698 0.21964 1.000 47.26898 220 LEU A O 1
ATOM 1381 N N . LYS A 1 199 ? 31.31361 110.43465 1.87594 1.000 43.72168 221 LYS A N 1
ATOM 1382 C CA . LYS A 1 199 ? 32.27406 111.04496 0.96210 1.000 46.38052 221 LYS A CA 1
ATOM 1383 C C . LYS A 1 199 ? 32.83701 110.02889 -0.02745 1.000 47.79706 221 LYS A C 1
ATOM 1384 O O . LYS A 1 199 ? 33.02271 110.33976 -1.21117 1.000 48.88904 221 LYS A O 1
ATOM 1390 N N . LYS A 1 200 ? 33.12772 108.81198 0.43336 1.000 45.93107 222 LYS A N 1
ATOM 1391 C CA . LYS A 1 200 ? 33.72487 107.84017 -0.47105 1.000 47.41678 222 LYS A CA 1
ATOM 1392 C C . LYS A 1 200 ? 32.72558 107.27344 -1.47277 1.000 47.97232 222 LYS A C 1
ATOM 1393 O O . LYS A 1 200 ? 33.14493 106.65099 -2.45364 1.000 46.44284 222 LYS A O 1
ATOM 1399 N N . LEU A 1 201 ? 31.42920 107.49556 -1.27322 1.000 46.67703 223 LEU A N 1
ATOM 1400 C CA . LEU A 1 201 ? 30.40637 107.04964 -2.20425 1.000 48.38739 223 LEU A CA 1
ATOM 1401 C C . LEU A 1 201 ? 29.90499 108.17318 -3.10536 1.000 50.19592 223 LEU A C 1
ATOM 1402 O O . LEU A 1 201 ? 29.06856 107.92728 -3.97973 1.000 52.33906 223 LEU A O 1
ATOM 1407 N N . LEU A 1 202 ? 30.37763 109.39581 -2.90931 1.000 48.32227 224 LEU A N 1
ATOM 1408 C CA . LEU A 1 202 ? 30.04908 110.49382 -3.80355 1.000 50.44735 224 LEU A CA 1
ATOM 1409 C C . LEU A 1 202 ? 31.10768 110.60363 -4.89733 1.000 52.35131 224 LEU A C 1
ATOM 1410 O O . LEU A 1 202 ? 32.23715 110.12876 -4.74949 1.000 54.35413 224 LEU A O 1
ATOM 1415 N N . SER A 1 203 ? 30.72064 111.21992 -6.01316 1.000 54.09807 225 SER A N 1
ATOM 1416 C CA . SER A 1 203 ? 31.64368 111.41129 -7.12887 1.000 59.38179 225 SER A CA 1
ATOM 1417 C C . SER A 1 203 ? 32.87040 112.18497 -6.67081 1.000 60.69509 225 SER A C 1
ATOM 1418 O O . SER A 1 203 ? 32.74919 113.29071 -6.13394 1.000 60.28444 225 SER A O 1
ATOM 1421 N N . SER A 1 204 ? 34.05803 111.60777 -6.88268 1.000 63.83219 226 SER A N 1
ATOM 1422 C CA . SER A 1 204 ? 35.27565 112.25503 -6.40315 1.000 62.71903 226 SER A CA 1
ATOM 1423 C C . SER A 1 204 ? 35.57165 113.56146 -7.13042 1.000 65.26315 226 SER A C 1
ATOM 1424 O O . SER A 1 204 ? 36.58021 114.20633 -6.81952 1.000 65.08829 226 SER A O 1
ATOM 1427 N N . ASP A 1 205 ? 34.71934 113.95918 -8.07980 1.000 67.66447 227 ASP A N 1
ATOM 1428 C CA . ASP A 1 205 ? 34.74912 115.32240 -8.59872 1.000 67.76136 227 ASP A CA 1
ATOM 1429 C C . ASP A 1 205 ? 34.17480 116.30116 -7.58137 1.000 65.89164 227 ASP A C 1
ATOM 1430 O O . ASP A 1 205 ? 34.78117 117.33661 -7.28867 1.000 65.89428 227 ASP A O 1
ATOM 1435 N N . LYS A 1 206 ? 33.00321 115.98501 -7.02527 1.000 68.42964 228 LYS A N 1
ATOM 1436 C CA . LYS A 1 206 ? 32.25085 116.88932 -6.15174 1.000 60.38443 228 LYS A CA 1
ATOM 1437 C C . LYS A 1 206 ? 31.80806 116.11211 -4.91129 1.000 54.64743 228 LYS A C 1
ATOM 1438 O O . LYS A 1 206 ? 30.75156 115.47662 -4.90581 1.000 54.48366 228 LYS A O 1
ATOM 1444 N N . ASN A 1 207 ? 32.61637 116.17428 -3.84983 1.000 53.65691 229 ASN A N 1
ATOM 1445 C CA . ASN A 1 207 ? 32.32997 115.43017 -2.63032 1.000 51.31386 229 ASN A CA 1
ATOM 1446 C C . ASN A 1 207 ? 32.63734 116.24345 -1.37290 1.000 47.63982 229 ASN A C 1
ATOM 1447 O O . ASN A 1 207 ? 32.89584 115.66650 -0.31043 1.000 46.14277 229 ASN A O 1
ATOM 1452 N N . GLY A 1 208 ? 32.62594 117.57166 -1.47157 1.000 45.07791 230 GLY A N 1
ATOM 1453 C CA . GLY A 1 208 ? 32.79982 118.39587 -0.28486 1.000 44.13866 230 GLY A CA 1
ATOM 1454 C C . GLY A 1 208 ? 31.62767 118.24041 0.67643 1.000 41.62822 230 GLY A C 1
ATOM 1455 O O . GLY A 1 208 ? 30.47334 118.08739 0.26850 1.000 42.35818 230 GLY A O 1
ATOM 1456 N N . ILE A 1 209 ? 31.93862 118.26607 1.97295 1.000 40.35518 231 ILE A N 1
ATOM 1457 C CA . ILE A 1 209 ? 30.96796 118.01897 3.03539 1.000 38.04277 231 ILE A CA 1
ATOM 1458 C C . ILE A 1 209 ? 30.97019 119.19910 3.99268 1.000 36.32198 231 ILE A C 1
ATOM 1459 O O . ILE A 1 209 ? 32.03497 119.64030 4.43209 1.000 36.43193 231 ILE A O 1
ATOM 1464 N N . LEU A 1 210 ? 29.77832 119.67685 4.34809 1.000 35.50869 232 LEU A N 1
ATOM 1465 C CA . LEU A 1 210 ? 29.58817 120.64864 5.42006 1.000 35.90318 232 LEU A CA 1
ATOM 1466 C C . LEU A 1 210 ? 28.94531 119.94384 6.60994 1.000 34.54561 232 LEU A C 1
ATOM 1467 O O . LEU A 1 210 ? 27.88521 119.32849 6.46346 1.000 33.67506 232 LEU A O 1
ATOM 1472 N N . VAL A 1 211 ? 29.57939 120.02768 7.78280 1.000 33.35744 233 VAL A N 1
ATOM 1473 C CA . VAL A 1 211 ? 29.02709 119.44538 9.00615 1.000 31.89129 233 VAL A CA 1
ATOM 1474 C C . VAL A 1 211 ? 28.61883 120.58636 9.93111 1.000 32.29120 233 VAL A C 1
ATOM 1475 O O . VAL A 1 211 ? 29.47233 121.31747 10.44605 1.000 31.06097 233 VAL A O 1
ATOM 1479 N N . VAL A 1 212 ? 27.31237 120.74188 10.16074 1.000 28.85910 234 VAL A N 1
ATOM 1480 C CA . VAL A 1 212 ? 26.79331 121.79776 11.02706 1.000 30.04250 234 VAL A CA 1
ATOM 1481 C C . VAL A 1 212 ? 26.28220 121.15082 12.30575 1.000 30.02657 234 VAL A C 1
ATOM 1482 O O . VAL A 1 212 ? 25.33747 120.34904 12.27260 1.000 27.39208 234 VAL A O 1
ATOM 1486 N N . ASP A 1 213 ? 26.90280 121.50777 13.42425 1.000 27.59211 235 ASP A N 1
ATOM 1487 C CA . ASP A 1 213 ? 26.67933 120.88714 14.72741 1.000 28.41231 235 ASP A CA 1
ATOM 1488 C C . ASP A 1 213 ? 25.99714 121.91966 15.62530 1.000 26.43113 235 ASP A C 1
ATOM 1489 O O . ASP A 1 213 ? 26.64437 122.87224 16.07601 1.000 25.97539 235 ASP A O 1
ATOM 1494 N N . VAL A 1 214 ? 24.69572 121.73792 15.88494 1.000 27.27631 236 VAL A N 1
ATOM 1495 C CA . VAL A 1 214 ? 23.92200 122.68115 16.69301 1.000 25.75027 236 VAL A CA 1
ATOM 1496 C C . VAL A 1 214 ? 23.50070 122.08554 18.03318 1.000 26.74150 236 VAL A C 1
ATOM 1497 O O . VAL A 1 214 ? 22.65128 122.66188 18.72227 1.000 29.90140 236 VAL A O 1
ATOM 1501 N N . ASP A 1 215 ? 24.05925 120.94153 18.41931 1.000 24.57585 237 ASP A N 1
ATOM 1502 C CA . ASP A 1 215 ? 24.09783 120.57213 19.82675 1.000 25.97042 237 ASP A CA 1
ATOM 1503 C C . ASP A 1 215 ? 24.72439 121.71354 20.63223 1.000 28.32297 237 ASP A C 1
ATOM 1504 O O . ASP A 1 215 ? 25.55087 122.46978 20.11623 1.000 25.68359 237 ASP A O 1
ATOM 1509 N N . ALA A 1 216 ? 24.32587 121.84261 21.90719 1.000 22.63552 238 ALA A N 1
ATOM 1510 C CA . ALA A 1 216 ? 24.75262 122.94526 22.76822 1.000 23.71063 238 ALA A CA 1
ATOM 1511 C C . ALA A 1 216 ? 26.23001 122.90110 23.13926 1.000 26.24025 238 ALA A C 1
ATOM 1512 O O . ALA A 1 216 ? 26.71875 123.86612 23.74827 1.000 23.94395 238 ALA A O 1
ATOM 1514 N N . HIS A 1 217 ? 26.92421 121.81044 22.84695 1.000 25.14942 239 HIS A N 1
ATOM 1515 C CA . HIS A 1 217 ? 28.32341 121.66812 23.23269 1.000 24.93397 239 HIS A CA 1
ATOM 1516 C C . HIS A 1 217 ? 29.20488 121.60324 21.99631 1.000 24.48868 239 HIS A C 1
ATOM 1517 O O . HIS A 1 217 ? 28.76736 121.20925 20.91680 1.000 23.21511 239 HIS A O 1
ATOM 1524 N N . HIS A 1 218 ? 30.46249 122.00236 22.16853 1.000 25.26975 240 HIS A N 1
ATOM 1525 C CA . HIS A 1 218 ? 31.38960 122.03524 21.05040 1.000 23.33380 240 HIS A CA 1
ATOM 1526 C C . HIS A 1 218 ? 31.54997 120.65266 20.43332 1.000 24.64295 240 HIS A C 1
ATOM 1527 O O . HIS A 1 218 ? 31.82928 119.68066 21.13417 1.000 24.86572 240 HIS A O 1
ATOM 1534 N N . GLY A 1 219 ? 31.41969 120.57398 19.11192 1.000 25.24888 241 GLY A N 1
ATOM 1535 C CA . GLY A 1 219 ? 31.64935 119.32134 18.41824 1.000 27.42527 241 GLY A CA 1
ATOM 1536 C C . GLY A 1 219 ? 33.13760 119.05308 18.28843 1.000 26.42490 241 GLY A C 1
ATOM 1537 O O . GLY A 1 219 ? 33.68451 119.08466 17.18924 1.000 27.55683 241 GLY A O 1
ATOM 1538 N N . ASP A 1 220 ? 33.80108 118.80471 19.41520 1.000 25.74605 242 ASP A N 1
ATOM 1539 C CA . ASP A 1 220 ? 35.25921 118.73919 19.41652 1.000 26.12905 242 ASP A CA 1
ATOM 1540 C C . ASP A 1 220 ? 35.77808 117.46271 18.75905 1.000 31.38916 242 ASP A C 1
ATOM 1541 O O . ASP A 1 220 ? 36.86983 117.47277 18.17619 1.000 27.99209 242 ASP A O 1
ATOM 1546 N N . GLY A 1 221 ? 35.03352 116.35683 18.84619 1.000 28.05328 243 GLY A N 1
ATOM 1547 C CA . GLY A 1 221 ? 35.51836 115.12253 18.24160 1.000 27.42637 243 GLY A CA 1
ATOM 1548 C C . GLY A 1 221 ? 35.51040 115.19512 16.72750 1.000 29.89693 243 GLY A C 1
ATOM 1549 O O . GLY A 1 221 ? 36.50434 114.87516 16.06513 1.000 28.53966 243 GLY A O 1
ATOM 1550 N N . THR A 1 222 ? 34.38520 115.63505 16.16240 1.000 27.24269 244 THR A N 1
ATOM 1551 C CA . THR A 1 222 ? 34.29123 115.83379 14.72238 1.000 27.59799 244 THR A CA 1
ATOM 1552 C C . THR A 1 222 ? 35.33178 116.82703 14.22939 1.000 29.11807 244 THR A C 1
ATOM 1553 O O . THR A 1 222 ? 35.97627 116.60039 13.19864 1.000 30.32084 244 THR A O 1
ATOM 1557 N N . GLN A 1 223 ? 35.48332 117.94890 14.93809 1.000 27.74785 245 GLN A N 1
ATOM 1558 C CA . GLN A 1 223 ? 36.48161 118.93983 14.55080 1.000 28.15774 245 GLN A CA 1
ATOM 1559 C C . GLN A 1 223 ? 37.86647 118.32501 14.49451 1.000 29.22165 245 GLN A C 1
ATOM 1560 O O . GLN A 1 223 ? 38.61959 118.56432 13.54144 1.000 30.23677 245 GLN A O 1
ATOM 1566 N N . SER A 1 224 ? 38.21161 117.52148 15.50414 1.000 28.16666 246 SER A N 1
ATOM 1567 C CA . SER A 1 224 ? 39.55781 116.95215 15.57515 1.000 32.55265 246 SER A CA 1
ATOM 1568 C C . SER A 1 224 ? 39.82739 116.04303 14.38838 1.000 32.56971 246 SER A C 1
ATOM 1569 O O . SER A 1 224 ? 40.95537 115.98174 13.88335 1.000 34.16397 246 SER A O 1
ATOM 1572 N N . ALA A 1 225 ? 38.79701 115.34216 13.91664 1.000 31.74800 247 ALA A N 1
ATOM 1573 C CA . ALA A 1 225 ? 38.97730 114.39664 12.82130 1.000 33.55354 247 ALA A CA 1
ATOM 1574 C C . ALA A 1 225 ? 39.30367 115.10060 11.51022 1.000 33.93076 247 ALA A C 1
ATOM 1575 O O . ALA A 1 225 ? 39.97195 114.52443 10.64551 1.000 32.17057 247 ALA A O 1
ATOM 1577 N N . PHE A 1 226 ? 38.83764 116.33407 11.33380 1.000 33.93643 248 PHE A N 1
ATOM 1578 C CA . PHE A 1 226 ? 38.99877 117.02752 10.06372 1.000 35.85878 248 PHE A CA 1
ATOM 1579 C C . PHE A 1 226 ? 39.79820 118.31799 10.20856 1.000 35.71787 248 PHE A C 1
ATOM 1580 O O . PHE A 1 226 ? 39.75139 119.16827 9.32070 1.000 37.14076 248 PHE A O 1
ATOM 1588 N N . LEU A 1 227 ? 40.54027 118.46377 11.30988 1.000 35.51428 249 LEU A N 1
ATOM 1589 C CA . LEU A 1 227 ? 41.21849 119.72196 11.61210 1.000 39.53350 249 LEU A CA 1
ATOM 1590 C C . LEU A 1 227 ? 42.15179 120.15103 10.48606 1.000 38.18158 249 LEU A C 1
ATOM 1591 O O . LEU A 1 227 ? 42.27776 121.34444 10.20025 1.000 38.38202 249 LEU A O 1
ATOM 1596 N N . HIS A 1 228 ? 42.80723 119.19860 9.83266 1.000 41.50111 250 HIS A N 1
ATOM 1597 C CA . HIS A 1 228 ? 43.77068 119.50796 8.78141 1.000 43.61092 250 HIS A CA 1
ATOM 1598 C C . HIS A 1 228 ? 43.17083 119.37243 7.39017 1.000 44.11522 250 HIS A C 1
ATOM 1599 O O . HIS A 1 228 ? 43.88931 119.49785 6.39410 1.000 43.64883 250 HIS A O 1
ATOM 1606 N N . ASP A 1 229 ? 41.86643 119.14824 7.30462 1.000 40.16342 251 ASP A N 1
ATOM 1607 C CA . ASP A 1 229 ? 41.20666 118.72837 6.07988 1.000 42.26649 251 ASP A CA 1
ATOM 1608 C C . ASP A 1 229 ? 40.47809 119.91120 5.45217 1.000 42.39939 251 ASP A C 1
ATOM 1609 O O . ASP A 1 229 ? 39.80978 120.68387 6.14468 1.000 39.35283 251 ASP A O 1
ATOM 1614 N N . ASN A 1 230 ? 40.62901 120.06792 4.13832 1.000 43.12325 252 ASN A N 1
ATOM 1615 C CA . ASN A 1 230 ? 39.98062 121.15837 3.42198 1.000 42.21168 252 ASN A CA 1
ATOM 1616 C C . ASN A 1 230 ? 38.82807 120.68024 2.54830 1.000 43.76500 252 ASN A C 1
ATOM 1617 O O . ASN A 1 230 ? 38.27833 121.47197 1.77578 1.000 44.35127 252 ASN A O 1
ATOM 1622 N N . SER A 1 231 ? 38.44070 119.40904 2.65948 1.000 42.11931 253 SER A N 1
ATOM 1623 C CA . SER A 1 231 ? 37.29046 118.88344 1.93992 1.000 43.79745 253 SER A CA 1
ATOM 1624 C C . SER A 1 231 ? 36.07582 118.67589 2.84252 1.000 39.53346 253 SER A C 1
ATOM 1625 O O . SER A 1 231 ? 34.97456 118.46140 2.32808 1.000 42.23689 253 SER A O 1
ATOM 1628 N N . VAL A 1 232 ? 36.25371 118.73679 4.16397 1.000 39.27220 254 VAL A N 1
ATOM 1629 C CA . VAL A 1 232 ? 35.16568 118.66876 5.14177 1.000 39.71238 254 VAL A CA 1
ATOM 1630 C C . VAL A 1 232 ? 35.23097 119.92165 6.00548 1.000 37.57050 254 VAL A C 1
ATOM 1631 O O . VAL A 1 232 ? 36.20914 120.12820 6.73168 1.000 35.93782 254 VAL A O 1
ATOM 1635 N N . LEU A 1 233 ? 34.19313 120.74959 5.94471 1.000 34.98618 255 LEU A N 1
ATOM 1636 C CA . LEU A 1 233 ? 34.12208 121.96533 6.75001 1.000 34.88976 255 LEU A CA 1
ATOM 1637 C C . LEU A 1 233 ? 33.25064 121.68535 7.97020 1.000 36.09733 255 LEU A C 1
ATOM 1638 O O . LEU A 1 233 ? 32.06954 121.36799 7.82334 1.000 31.16754 255 LEU A O 1
ATOM 1643 N N . THR A 1 234 ? 33.82443 121.79376 9.16816 1.000 32.62701 256 THR A N 1
ATOM 1644 C CA . THR A 1 234 ? 33.05357 121.58591 10.38960 1.000 32.43175 256 THR A CA 1
ATOM 1645 C C . THR A 1 234 ? 32.67932 122.93326 10.98779 1.000 33.27078 256 THR A C 1
ATOM 1646 O O . THR A 1 234 ? 33.54067 123.80299 11.17225 1.000 32.20605 256 THR A O 1
ATOM 1650 N N . LEU A 1 235 ? 31.39108 123.10175 11.27436 1.000 29.36068 257 LEU A N 1
ATOM 1651 C CA . LEU A 1 235 ? 30.85526 124.32768 11.85212 1.000 30.39243 257 LEU A CA 1
ATOM 1652 C C . LEU A 1 235 ? 30.07455 123.95165 13.10119 1.000 30.39548 257 LEU A C 1
ATOM 1653 O O . LEU A 1 235 ? 29.08357 123.22034 13.01034 1.000 27.25062 257 LEU A O 1
ATOM 1658 N N . SER A 1 236 ? 30.52631 124.42810 14.26136 1.000 28.65397 258 SER A N 1
ATOM 1659 C CA . SER A 1 236 ? 29.89406 124.11766 15.53700 1.000 28.06687 258 SER A CA 1
ATOM 1660 C C . SER A 1 236 ? 29.39458 125.39369 16.20708 1.000 30.32530 258 SER A C 1
ATOM 1661 O O . SER A 1 236 ? 30.15821 126.34353 16.39693 1.000 27.94654 258 SER A O 1
ATOM 1664 N N . MET A 1 237 ? 28.10520 125.41185 16.53747 1.000 25.24491 259 MET A N 1
ATOM 1665 C CA . MET A 1 237 ? 27.51201 126.37549 17.45168 1.000 27.62953 259 MET A CA 1
ATOM 1666 C C . MET A 1 237 ? 27.44493 125.75511 18.84390 1.000 26.48534 259 MET A C 1
ATOM 1667 O O . MET A 1 237 ? 27.04719 124.60019 18.98239 1.000 24.76763 259 MET A O 1
ATOM 1672 N N . HIS A 1 238 ? 27.77871 126.52165 19.87915 1.000 25.18289 260 HIS A N 1
ATOM 1673 C CA . HIS A 1 238 ? 27.74185 125.93895 21.22041 1.000 26.61793 260 HIS A CA 1
ATOM 1674 C C . HIS A 1 238 ? 27.88460 127.03049 22.27179 1.000 28.38953 260 HIS A C 1
ATOM 1675 O O . HIS A 1 238 ? 28.45151 128.09583 22.01246 1.000 28.74055 260 HIS A O 1
ATOM 1682 N N . ALA A 1 239 ? 27.42461 126.72211 23.48464 1.000 23.19527 261 ALA A N 1
ATOM 1683 C CA . ALA A 1 239 ? 27.75686 127.55820 24.62525 1.000 26.58144 261 ALA A CA 1
ATOM 1684 C C . ALA A 1 239 ? 29.25458 127.45629 24.90698 1.000 28.07658 261 ALA A C 1
ATOM 1685 O O . ALA A 1 239 ? 29.88688 126.44179 24.61800 1.000 24.93185 261 ALA A O 1
ATOM 1687 N N . HIS A 1 240 ? 29.81630 128.51278 25.48846 1.000 28.97632 262 HIS A N 1
ATOM 1688 C CA . HIS A 1 240 ? 31.25934 128.54677 25.71027 1.000 30.52759 262 HIS A CA 1
ATOM 1689 C C . HIS A 1 240 ? 31.55166 129.45434 26.89292 1.000 34.85602 262 HIS A C 1
ATOM 1690 O O . HIS A 1 240 ? 30.96330 130.53473 27.01690 1.000 31.72369 262 HIS A O 1
ATOM 1697 N N . GLY A 1 241 ? 32.43164 129.00820 27.76837 1.000 35.73188 263 GLY A N 1
ATOM 1698 C CA . GLY A 1 241 ? 32.78436 129.80132 28.92749 1.000 37.26309 263 GLY A CA 1
ATOM 1699 C C . GLY A 1 241 ? 33.20206 128.90909 30.07576 1.000 41.03509 263 GLY A C 1
ATOM 1700 O O . GLY A 1 241 ? 33.23795 127.68697 29.96620 1.000 38.90936 263 GLY A O 1
ATOM 1701 N N . VAL A 1 242 ? 33.51222 129.56704 31.19553 1.000 44.88124 264 VAL A N 1
ATOM 1702 C CA . VAL A 1 242 ? 33.99045 128.87519 32.38431 1.000 44.71705 264 VAL A CA 1
ATOM 1703 C C . VAL A 1 242 ? 32.95454 127.86725 32.84907 1.000 42.97139 264 VAL A C 1
ATOM 1704 O O . VAL A 1 242 ? 31.77426 128.19566 33.02386 1.000 46.37397 264 VAL A O 1
ATOM 1708 N N . GLY A 1 243 ? 33.38997 126.62540 33.04046 1.000 43.09027 265 GLY A N 1
ATOM 1709 C CA . GLY A 1 243 ? 32.49524 125.59279 33.51226 1.000 40.98149 265 GLY A CA 1
ATOM 1710 C C . GLY A 1 243 ? 31.61893 124.96067 32.45571 1.000 37.62962 265 GLY A C 1
ATOM 1711 O O . GLY A 1 243 ? 30.76897 124.13148 32.79948 1.000 38.06964 265 GLY A O 1
ATOM 1712 N N . ILE A 1 244 ? 31.80158 125.30614 31.18408 1.000 38.03802 266 ILE A N 1
ATOM 1713 C CA . ILE A 1 244 ? 30.96899 124.78825 30.10333 1.000 34.46393 266 ILE A CA 1
ATOM 1714 C C . ILE A 1 244 ? 31.75554 123.72999 29.33819 1.000 31.67067 266 ILE A C 1
ATOM 1715 O O . ILE A 1 244 ? 32.73298 124.04111 28.64899 1.000 29.58031 266 ILE A O 1
ATOM 1720 N N . PHE A 1 245 ? 31.30938 122.48002 29.46278 1.000 29.71560 267 PHE A N 1
ATOM 1721 C CA . PHE A 1 245 ? 31.93037 121.35363 28.77667 1.000 29.31955 267 PHE A CA 1
ATOM 1722 C C . PHE A 1 245 ? 31.82066 121.53353 27.26123 1.000 30.17666 267 PHE A C 1
ATOM 1723 O O . PHE A 1 245 ? 30.78045 121.98794 26.76575 1.000 27.45675 267 PHE A O 1
ATOM 1731 N N . PRO A 1 246 ? 32.86407 121.16893 26.48133 1.000 26.82168 268 PRO A N 1
ATOM 1732 C CA . PRO A 1 246 ? 34.13328 120.59136 26.94513 1.000 29.35595 268 PRO A CA 1
ATOM 1733 C C . PRO A 1 246 ? 35.28113 121.59640 27.08147 1.000 31.29664 268 PRO A C 1
ATOM 1734 O O . PRO A 1 246 ? 36.44106 121.16537 27.19738 1.000 28.46521 268 PRO A O 1
ATOM 1738 N N . GLY A 1 247 ? 34.98459 122.89434 27.04801 1.000 29.85606 269 GLY A N 1
ATOM 1739 C CA . GLY A 1 247 ? 35.99057 123.91301 27.27651 1.000 28.59443 269 GLY A CA 1
ATOM 1740 C C . GLY A 1 247 ? 36.72372 124.39834 26.04337 1.000 32.30484 269 GLY A C 1
ATOM 1741 O O . GLY A 1 247 ? 37.51546 125.35004 26.14631 1.000 34.89314 269 GLY A O 1
ATOM 1742 N N . THR A 1 248 ? 36.48788 123.78877 24.88867 1.000 29.98420 270 THR A N 1
A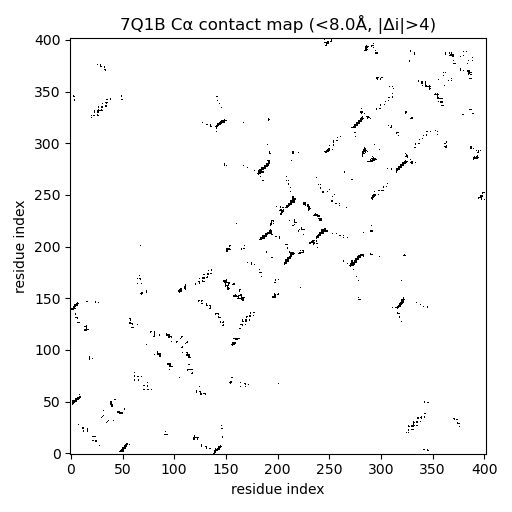TOM 1743 C CA . THR A 1 248 ? 37.12993 124.13342 23.63159 1.000 28.40919 270 THR A CA 1
ATOM 1744 C C . THR A 1 248 ? 36.12318 124.80857 22.70163 1.000 31.18708 270 THR A C 1
ATOM 1745 O O . THR A 1 248 ? 34.93934 124.97639 23.02633 1.000 30.70987 270 THR A O 1
ATOM 1749 N N . GLY A 1 249 ? 36.59959 125.18002 21.51861 1.000 29.36226 271 GLY A N 1
ATOM 1750 C CA . GLY A 1 249 ? 35.72707 125.73016 20.50767 1.000 28.32568 271 GLY A CA 1
ATOM 1751 C C . GLY A 1 249 ? 35.63294 127.23389 20.50852 1.000 30.52986 271 GLY A C 1
ATOM 1752 O O . GLY A 1 249 ? 34.58640 127.77945 20.13245 1.000 27.04446 271 GLY A O 1
ATOM 1753 N N . GLY A 1 250 ? 36.69267 127.92764 20.93191 1.000 31.08099 272 GLY A N 1
ATOM 1754 C CA . GLY A 1 250 ? 36.71507 129.36678 20.80876 1.000 31.99496 272 GLY A CA 1
ATOM 1755 C C . GLY A 1 250 ? 36.77373 129.79325 19.35770 1.000 33.15191 272 GLY A C 1
ATOM 1756 O O . GLY A 1 250 ? 37.07737 129.00683 18.46060 1.000 28.26428 272 GLY A O 1
ATOM 1757 N N . ILE A 1 251 ? 36.46983 131.07354 19.12907 1.000 32.37470 273 ILE A N 1
ATOM 1758 C CA . ILE A 1 251 ? 36.42656 131.60484 17.77364 1.000 34.74347 273 ILE A CA 1
ATOM 1759 C C . ILE A 1 251 ? 37.77805 131.48573 17.07333 1.000 35.94155 273 ILE A C 1
ATOM 1760 O O . ILE A 1 251 ? 37.83560 131.43681 15.84037 1.000 37.22076 273 ILE A O 1
ATOM 1765 N N . GLU A 1 252 ? 38.86773 131.40065 17.83180 1.000 33.12450 274 GLU A N 1
ATOM 1766 C CA . GLU A 1 252 ? 40.20110 131.34261 17.24548 1.000 35.34307 274 GLU A CA 1
ATOM 1767 C C . GLU A 1 252 ? 40.55430 129.97790 16.65982 1.000 37.20107 274 GLU A C 1
ATOM 1768 O O . GLU A 1 252 ? 41.56682 129.87292 15.95510 1.000 34.01839 274 GLU A O 1
ATOM 1774 N N . GLU A 1 253 ? 39.77159 128.93023 16.92701 1.000 33.53853 275 GLU A N 1
ATOM 1775 C CA . GLU A 1 253 ? 40.06250 127.61517 16.34708 1.000 34.46707 275 GLU A CA 1
ATOM 1776 C C . GLU A 1 253 ? 39.54240 127.61631 14.91883 1.000 35.32556 275 GLU A C 1
ATOM 1777 O O . GLU A 1 253 ? 38.32889 127.52112 14.68346 1.000 33.92057 275 GLU A O 1
ATOM 1783 N N . ILE A 1 254 ? 40.45328 127.72363 13.95105 1.000 34.47372 276 ILE A N 1
ATOM 1784 C CA . ILE A 1 254 ? 40.06625 127.82359 12.54933 1.000 36.40350 276 ILE A CA 1
ATOM 1785 C C . ILE A 1 254 ? 40.66092 126.72435 11.68436 1.000 36.66206 276 ILE A C 1
ATOM 1786 O O . ILE A 1 254 ? 40.45743 126.74110 10.46718 1.000 37.31816 276 ILE A O 1
ATOM 1791 N N . GLY A 1 255 ? 41.36764 125.76302 12.26499 1.000 32.20321 277 GLY A N 1
ATOM 1792 C CA . GLY A 1 255 ? 41.93360 124.67521 11.49656 1.000 35.15941 277 GLY A CA 1
ATOM 1793 C C . GLY A 1 255 ? 43.40933 124.90051 11.20074 1.000 40.27279 277 GLY A C 1
ATOM 1794 O O . GLY A 1 255 ? 43.94531 125.99605 11.35723 1.000 40.41623 277 GLY A O 1
ATOM 1795 N N . ALA A 1 256 ? 44.07470 123.83355 10.75498 1.000 39.88426 278 ALA A N 1
ATOM 1796 C CA . ALA A 1 256 ? 45.52400 123.82564 10.58085 1.000 42.68969 278 ALA A CA 1
ATOM 1797 C C . ALA A 1 256 ? 45.88742 123.28025 9.20615 1.000 43.20698 278 ALA A C 1
ATOM 1798 O O . ALA A 1 256 ? 45.13564 122.50756 8.60814 1.000 42.35680 278 ALA A O 1
ATOM 1800 N N . GLY A 1 257 ? 47.05287 123.69695 8.70334 1.000 43.71595 279 GLY A N 1
ATOM 1801 C CA . GLY A 1 257 ? 47.51657 123.18354 7.42466 1.000 43.28209 279 GLY A CA 1
ATOM 1802 C C . GLY A 1 257 ? 46.58066 123.55427 6.29276 1.000 43.25987 279 GLY A C 1
ATOM 1803 O O . GLY A 1 257 ? 46.09317 124.68604 6.19654 1.000 43.99275 279 GLY A O 1
ATOM 1804 N N . LEU A 1 258 ? 46.32564 122.58325 5.41256 1.000 42.11405 280 LEU A N 1
ATOM 1805 C CA . LEU A 1 258 ? 45.31611 122.76271 4.37276 1.000 44.21226 280 LEU A CA 1
ATOM 1806 C C . LEU A 1 258 ? 43.94231 123.07888 4.96770 1.000 42.98417 280 LEU A C 1
ATOM 1807 O O . LEU A 1 258 ? 43.11493 123.72315 4.31421 1.000 43.75844 280 LEU A O 1
ATOM 1812 N N . GLY A 1 259 ? 43.68150 122.63541 6.19707 1.000 43.02205 281 GLY A N 1
ATOM 1813 C CA . GLY A 1 259 ? 42.41570 122.86628 6.86140 1.000 40.16278 281 GLY A CA 1
ATOM 1814 C C . GLY A 1 259 ? 42.23322 124.24374 7.45505 1.000 42.07447 281 GLY A C 1
ATOM 1815 O O . GLY A 1 259 ? 41.17184 124.52513 8.02205 1.000 38.71395 281 GLY A O 1
ATOM 1816 N N . ARG A 1 260 ? 43.23506 125.12113 7.34577 1.000 39.95220 282 ARG A N 1
ATOM 1817 C CA . ARG A 1 260 ? 43.07834 126.48488 7.82769 1.000 40.71159 282 ARG A CA 1
ATOM 1818 C C . ARG A 1 260 ? 41.93322 127.17188 7.08649 1.000 43.15345 282 ARG A C 1
ATOM 1819 O O . ARG A 1 260 ? 41.91206 127.21450 5.85074 1.000 43.89779 282 ARG A O 1
ATOM 1827 N N . GLY A 1 261 ? 40.95995 127.68256 7.84596 1.000 41.76995 283 GLY A N 1
ATOM 1828 C CA . GLY A 1 261 ? 39.76508 128.27183 7.28123 1.000 40.79682 283 GLY A CA 1
ATOM 1829 C C . GLY A 1 261 ? 38.57415 127.33827 7.16404 1.000 40.93284 283 GLY A C 1
ATOM 1830 O O . GLY A 1 261 ? 37.45920 127.81837 6.92626 1.000 43.91623 283 GLY A O 1
ATOM 1831 N N . PHE A 1 262 ? 38.77004 126.02606 7.32533 1.000 38.06477 284 PHE A N 1
ATOM 1832 C CA . PHE A 1 262 ? 37.71556 125.03343 7.14720 1.000 39.13798 284 PHE A CA 1
ATOM 1833 C C . PHE A 1 262 ? 37.25480 124.43258 8.47328 1.000 36.45643 284 PHE A C 1
ATOM 1834 O O . PHE A 1 262 ? 36.60939 123.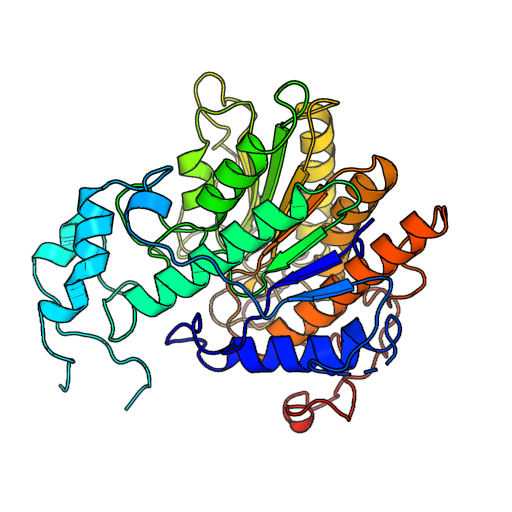37890 8.48718 1.000 34.23720 284 PHE A O 1
ATOM 1842 N N . THR A 1 263 ? 37.60474 125.07305 9.58559 1.000 34.99728 285 THR A N 1
ATOM 1843 C CA . THR A 1 263 ? 37.01406 124.82691 10.89236 1.000 33.96712 285 THR A CA 1
ATOM 1844 C C . THR A 1 263 ? 36.36810 126.12922 11.33400 1.000 35.85051 285 THR A C 1
ATOM 1845 O O . THR A 1 263 ? 37.00401 127.18685 11.26766 1.000 33.88383 285 THR A O 1
ATOM 1849 N N . MET A 1 264 ? 35.09960 126.06511 11.74998 1.000 31.83282 286 MET A N 1
ATOM 1850 C CA . MET A 1 264 ? 34.38732 127.25545 12.18853 1.000 32.31651 286 MET A CA 1
ATOM 1851 C C . MET A 1 264 ? 33.69497 126.97569 13.50935 1.000 32.10336 286 MET A C 1
ATOM 1852 O O . MET A 1 264 ? 33.08890 125.91786 13.68750 1.000 31.36095 286 MET A O 1
ATOM 1857 N N . ASN A 1 265 ? 33.77826 127.93593 14.42699 1.000 31.73583 287 ASN A N 1
ATOM 1858 C CA . ASN A 1 265 ? 33.14080 127.81933 15.72560 1.000 31.14302 287 ASN A CA 1
ATOM 1859 C C . ASN A 1 265 ? 32.37124 129.08873 16.03085 1.000 32.20389 287 ASN A C 1
ATOM 1860 O O . ASN A 1 265 ? 32.86196 130.19946 15.80276 1.000 31.09133 287 ASN A O 1
ATOM 1865 N N . VAL A 1 266 ? 31.15438 128.91369 16.53085 1.000 30.07520 288 VAL A N 1
ATOM 1866 C CA . VAL A 1 266 ? 30.34124 130.03709 16.97444 1.000 31.10206 288 VAL A CA 1
ATOM 1867 C C . VAL A 1 266 ? 30.10526 129.85779 18.46732 1.000 30.73239 288 VAL A C 1
ATOM 1868 O O . VAL A 1 266 ? 29.09944 129.24396 18.87083 1.000 27.25558 288 VAL A O 1
ATOM 1872 N N . PRO A 1 267 ? 31.01391 130.34375 19.31495 1.000 27.52019 289 PRO A N 1
ATOM 1873 C CA . PRO A 1 267 ? 30.86599 130.17166 20.76542 1.000 27.84271 289 PRO A CA 1
ATOM 1874 C C . PRO A 1 267 ? 29.88845 131.20157 21.31164 1.000 31.24148 289 PRO A C 1
ATOM 1875 O O . PRO A 1 267 ? 30.08882 132.40486 21.15478 1.000 34.16056 289 PRO A O 1
ATOM 1879 N N . LEU A 1 268 ? 28.85694 130.74196 21.92309 1.000 31.23353 290 LEU A N 1
ATOM 1880 C CA . LEU A 1 268 ? 27.84181 131.64446 22.42768 1.000 27.30446 290 LEU A CA 1
ATOM 1881 C C . LEU A 1 268 ? 27.95940 131.78825 23.93771 1.000 28.67448 290 LEU A C 1
ATOM 1882 O O . LEU A 1 268 ? 28.35860 130.84588 24.62715 1.000 29.56961 290 LEU A O 1
ATOM 1887 N N . PRO A 1 269 ? 27.60785 132.94295 24.49691 1.000 32.52559 291 PRO A N 1
ATOM 1888 C CA . PRO A 1 269 ? 27.61878 133.07686 25.95218 1.000 30.40844 291 PRO A CA 1
ATOM 1889 C C . PRO A 1 269 ? 26.49906 132.25522 26.56687 1.000 31.50291 291 PRO A C 1
ATOM 1890 O O . PRO A 1 269 ? 25.44304 132.04670 25.96179 1.000 30.68064 291 PRO A O 1
ATOM 1894 N N . GLU A 1 270 ? 26.74358 131.78608 27.78808 1.000 30.09380 292 GLU A N 1
ATOM 1895 C CA . GLU A 1 270 ? 25.75766 130.97407 28.49075 1.000 33.09394 292 GLU A CA 1
ATOM 1896 C C . GLU A 1 270 ? 24.41510 131.69528 28.55811 1.000 32.78387 292 GLU A C 1
ATOM 1897 O O . GLU A 1 270 ? 24.34390 132.85743 28.96620 1.000 32.98984 292 GLU A O 1
ATOM 1903 N N . GLY A 1 271 ? 23.35121 131.00471 28.13564 1.000 31.40360 293 GLY A N 1
ATOM 1904 C CA . GLY A 1 271 ? 22.01457 131.57516 28.14705 1.000 30.19839 2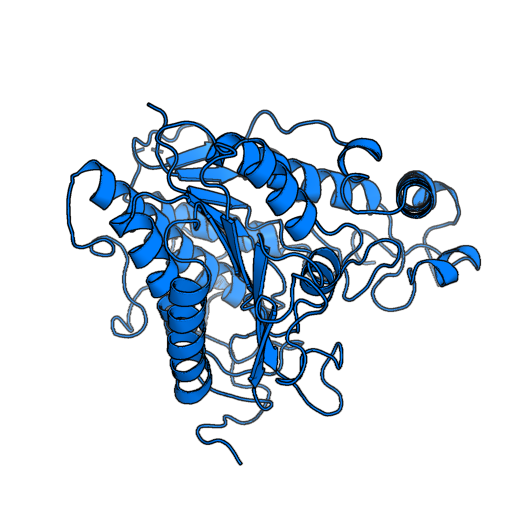93 GLY A CA 1
ATOM 1905 C C . GLY A 1 271 ? 21.58606 132.26522 26.87182 1.000 31.29111 293 GLY A C 1
ATOM 1906 O O . GLY A 1 271 ? 20.46013 132.79273 26.82202 1.000 31.73138 293 GLY A O 1
ATOM 1907 N N . ALA A 1 272 ? 22.43967 132.28488 25.84501 1.000 28.47992 294 ALA A N 1
ATOM 1908 C CA . ALA A 1 272 ? 22.11013 132.94156 24.58512 1.000 29.95498 294 ALA A CA 1
ATOM 1909 C C . ALA A 1 272 ? 20.75128 132.49144 24.06858 1.000 33.24285 294 ALA A C 1
ATOM 1910 O O . ALA A 1 272 ? 20.43390 131.30053 24.08802 1.000 29.23078 294 ALA A O 1
ATOM 1912 N N . THR A 1 273 ? 19.97388 133.44823 23.55846 1.000 31.68115 295 THR A N 1
ATOM 1913 C CA . THR A 1 273 ? 18.67001 133.18324 22.97527 1.000 30.81898 295 THR A CA 1
ATOM 1914 C C . THR A 1 273 ? 18.76710 133.19792 21.45189 1.000 31.93486 295 THR A C 1
ATOM 1915 O O . THR A 1 273 ? 19.83418 133.41371 20.87536 1.000 32.28549 295 THR A O 1
ATOM 1919 N N . ASP A 1 274 ? 17.62249 132.95613 20.79959 1.000 30.90500 296 ASP A N 1
ATOM 1920 C CA . ASP A 1 274 ? 17.53485 132.92262 19.33831 1.000 32.24050 296 ASP A CA 1
ATOM 1921 C C . ASP A 1 274 ? 18.18471 134.13464 18.67530 1.000 33.10542 296 ASP A C 1
ATOM 1922 O O . ASP A 1 274 ? 18.84337 134.00095 17.63845 1.000 31.45178 296 ASP A O 1
ATOM 1927 N N . ILE A 1 275 ? 17.95071 135.33689 19.21051 1.000 35.20524 297 ILE A N 1
ATOM 1928 C CA . ILE A 1 275 ? 18.40481 136.52477 18.49003 1.000 37.14430 297 ILE A CA 1
ATOM 1929 C C . ILE A 1 275 ? 19.91774 136.49510 18.32595 1.000 37.29989 297 ILE A C 1
ATOM 1930 O O . ILE A 1 275 ? 20.44902 136.94165 17.30178 1.000 39.77670 297 ILE A O 1
ATOM 1935 N N . LEU A 1 276 ? 20.62882 135.92226 19.29669 1.000 35.90524 298 LEU A N 1
ATOM 1936 C CA . LEU A 1 276 ? 22.07030 135.74219 19.16548 1.000 36.88468 298 LEU A CA 1
ATOM 1937 C C . LEU A 1 276 ? 22.39233 134.54577 18.27571 1.000 36.37893 298 LEU A C 1
ATOM 1938 O O . LEU A 1 276 ? 23.06735 134.68436 17.24986 1.000 36.86068 298 LEU A O 1
ATOM 1943 N N . ALA A 1 277 ? 21.88358 133.36319 18.63535 1.000 34.05777 299 ALA A N 1
ATOM 1944 C CA . ALA A 1 277 ? 22.32639 132.14547 17.96071 1.000 34.34864 299 ALA A CA 1
ATOM 1945 C C . ALA A 1 277 ? 21.86929 132.11045 16.50839 1.000 35.40427 299 ALA A C 1
ATOM 1946 O O . ALA A 1 277 ? 22.65940 131.77583 15.61738 1.000 34.93205 299 ALA A O 1
ATOM 1948 N N . VAL A 1 278 ? 20.60081 132.44989 16.24555 1.000 33.85858 300 VAL A N 1
ATOM 1949 C CA . VAL A 1 278 ? 20.08575 132.35816 14.88427 1.000 34.97836 300 VAL A CA 1
ATOM 1950 C C . VAL A 1 278 ? 20.79340 133.35471 13.98201 1.000 38.20227 300 VAL A C 1
ATOM 1951 O O . VAL A 1 278 ? 21.17804 133.02570 12.85210 1.000 38.84330 300 VAL A O 1
ATOM 1955 N N . THR A 1 279 ? 20.98896 134.58342 14.46968 1.000 37.08871 301 THR A N 1
ATOM 1956 C CA . THR A 1 279 ? 21.64759 135.60871 13.67064 1.000 37.40227 301 THR A CA 1
ATOM 1957 C C . THR A 1 279 ? 23.07804 135.20936 13.32631 1.000 38.34422 301 THR A C 1
ATOM 1958 O O . THR A 1 279 ? 23.48309 135.25447 12.15967 1.000 40.97635 301 THR A O 1
ATOM 1962 N N . LEU A 1 280 ? 23.85946 134.81334 14.33191 1.000 37.70474 302 LEU A N 1
ATOM 1963 C CA . LEU A 1 280 ? 25.25864 134.46714 14.08409 1.000 39.14785 302 LEU A CA 1
ATOM 1964 C C . LEU A 1 280 ? 25.39130 133.22314 13.20579 1.000 38.68498 302 LEU A C 1
ATOM 1965 O O . LEU A 1 280 ? 26.27741 133.15803 12.34690 1.000 37.68788 302 LEU A O 1
ATOM 1970 N N . MET A 1 281 ? 24.51709 132.23342 13.39196 1.000 36.51915 303 MET A N 1
ATOM 1971 C CA . MET A 1 281 ? 24.61132 131.00773 12.59800 1.000 37.11388 303 MET A CA 1
ATOM 1972 C C . MET A 1 281 ? 24.20251 131.23593 11.14734 1.000 38.44683 303 MET A C 1
ATOM 1973 O O . MET A 1 281 ? 24.75170 130.60157 10.23914 1.000 37.55132 303 MET A O 1
ATOM 1978 N N . TYR A 1 282 ? 23.22220 132.10862 10.90608 1.000 38.12841 304 TYR A N 1
ATOM 1979 C CA . TYR A 1 282 ? 22.89711 132.47729 9.53205 1.000 38.83482 304 TYR A CA 1
ATOM 1980 C C . TYR A 1 282 ? 24.11655 133.06489 8.83125 1.000 39.16096 304 TYR A C 1
ATOM 1981 O O . TYR A 1 282 ? 24.42958 132.69966 7.69246 1.000 41.18696 304 TYR A O 1
ATOM 1990 N N . ARG A 1 283 ? 24.83875 133.95305 9.51647 1.000 39.65725 305 ARG A N 1
ATOM 1991 C CA . ARG A 1 283 ? 26.05175 134.52879 8.94381 1.000 42.25111 305 ARG A CA 1
ATOM 1992 C C . ARG A 1 283 ? 27.12009 133.45997 8.73271 1.000 40.14803 305 ARG A C 1
ATOM 1993 O O . ARG A 1 283 ? 27.72605 133.37857 7.65970 1.000 39.84839 305 ARG A O 1
ATOM 2001 N N . SER A 1 284 ? 27.34667 132.61171 9.73941 1.000 38.00512 306 SER A N 1
ATOM 2002 C CA . SER A 1 284 ? 28.39097 131.59529 9.62307 1.000 39.63958 306 SER A CA 1
ATOM 2003 C C . SER A 1 284 ? 28.06525 130.58136 8.53710 1.000 39.30358 306 SER A C 1
ATOM 2004 O O . SER A 1 284 ? 28.95270 130.16355 7.78804 1.000 38.61899 306 SER A O 1
ATOM 2007 N N . ILE A 1 285 ? 26.79883 130.17780 8.42931 1.000 38.40682 307 ILE A N 1
ATOM 2008 C CA . ILE A 1 285 ? 26.42925 129.20830 7.40578 1.000 39.14735 307 ILE A CA 1
ATOM 2009 C C . ILE A 1 285 ? 26.65300 129.78301 6.01160 1.000 41.84124 307 ILE A C 1
ATOM 2010 O O . ILE A 1 285 ? 27.18798 129.10186 5.12703 1.000 41.49598 307 ILE A O 1
ATOM 2015 N N . HIS A 1 286 ? 26.25561 131.04091 5.78929 1.000 38.48117 308 HIS A N 1
ATOM 2016 C CA . HIS A 1 286 ? 26.45062 131.64381 4.47029 1.000 41.75749 308 HIS A CA 1
ATOM 2017 C C . HIS A 1 286 ? 27.93028 131.75593 4.12171 1.000 42.83442 308 HIS A C 1
ATOM 2018 O O . HIS A 1 286 ? 28.32484 131.52783 2.97044 1.000 43.03691 308 HIS A O 1
ATOM 2025 N N . PHE A 1 287 ? 28.76690 132.09441 5.10153 1.000 40.30364 309 PHE A N 1
ATOM 2026 C CA . PHE A 1 287 ? 30.19975 132.11725 4.83951 1.000 45.02731 309 PHE A CA 1
ATOM 2027 C C . PHE A 1 287 ? 30.71503 130.71796 4.52426 1.000 45.31384 309 PHE A C 1
ATOM 2028 O O . PHE A 1 287 ? 31.54672 130.54375 3.62363 1.000 43.65075 309 PHE A O 1
ATOM 2036 N N . ALA A 1 288 ? 30.21670 129.70328 5.24220 1.000 43.40598 310 ALA A N 1
ATOM 2037 C CA . ALA A 1 288 ? 30.61298 128.32734 4.94900 1.000 42.49297 310 ALA A CA 1
ATOM 2038 C C . ALA A 1 288 ? 30.21188 127.92683 3.53316 1.000 44.69818 310 ALA A C 1
ATOM 2039 O O . ALA A 1 288 ? 30.96926 127.23311 2.84034 1.000 42.84741 310 ALA A O 1
ATOM 2041 N N . PHE A 1 289 ? 29.02845 128.36386 3.08017 1.000 41.78121 311 PHE A N 1
ATOM 2042 C CA . PHE A 1 289 ? 28.61230 128.08215 1.70814 1.000 43.15618 311 PHE A CA 1
ATOM 2043 C C . PHE A 1 289 ? 29.57333 128.70753 0.70329 1.000 45.88754 311 PHE A C 1
ATOM 2044 O O . PHE A 1 289 ? 29.88614 128.10198 -0.32917 1.000 45.16695 311 PHE A O 1
ATOM 2052 N N . LYS A 1 290 ? 30.03056 129.93192 0.97596 1.000 43.40240 312 LYS A N 1
ATOM 2053 C CA . LYS A 1 290 ? 30.98371 130.58188 0.08077 1.000 45.46523 312 LYS A CA 1
ATOM 2054 C C . LYS A 1 290 ? 32.32776 129.86769 0.08961 1.000 47.90544 312 LYS A C 1
ATOM 2055 O O . LYS A 1 290 ? 32.97293 129.73432 -0.95682 1.000 49.52590 312 LYS A O 1
ATOM 2061 N N . LYS A 1 291 ? 32.77473 129.42157 1.26678 1.000 46.65591 313 LYS A N 1
ATOM 2062 C CA . LYS A 1 291 ? 34.07621 128.77012 1.37291 1.000 46.52053 313 LYS A CA 1
ATOM 2063 C C . LYS A 1 291 ? 34.12129 127.48763 0.54530 1.000 47.26747 313 LYS A C 1
ATOM 2064 O O . LYS A 1 291 ? 35.11141 127.22052 -0.14941 1.000 45.98724 313 LYS A O 1
ATOM 2070 N N . LEU A 1 292 ? 33.04884 126.69460 0.58140 1.000 45.41313 314 LEU A N 1
ATOM 2071 C CA . LEU A 1 292 ? 33.02013 125.43384 -0.15096 1.000 46.27695 314 LEU A CA 1
ATOM 2072 C C . LEU A 1 292 ? 32.61439 125.60024 -1.60900 1.000 47.73581 314 LEU A C 1
ATOM 2073 O O . LEU A 1 292 ? 33.03019 124.79405 -2.45149 1.000 47.17916 314 LEU A O 1
ATOM 2078 N N . GLY A 1 293 ? 31.80792 126.61230 -1.92540 1.000 47.25436 315 GLY A N 1
ATOM 2079 C CA . GLY A 1 293 ? 31.43640 126.85871 -3.30995 1.000 46.86952 315 GLY A CA 1
ATOM 2080 C C . GLY A 1 293 ? 30.78406 125.65820 -3.96234 1.000 48.99645 315 GLY A C 1
ATOM 2081 O O . GLY A 1 293 ? 29.99907 124.93031 -3.34316 1.000 47.87195 315 GLY A O 1
ATOM 2082 N N . GLU A 1 294 ? 31.11638 125.43500 -5.23463 1.000 48.24752 316 GLU A N 1
ATOM 2083 C CA . GLU A 1 294 ? 30.49590 124.36549 -6.00819 1.000 50.22204 316 GLU A CA 1
ATOM 2084 C C . GLU A 1 294 ? 31.06835 122.98454 -5.70386 1.000 49.98323 316 GLU A C 1
ATOM 2085 O O . GLU A 1 294 ? 30.63821 122.00328 -6.32052 1.000 50.33772 316 GLU A O 1
ATOM 2091 N N . GLY A 1 295 ? 32.01962 122.87664 -4.77948 1.000 47.28362 317 GLY A N 1
ATOM 2092 C CA . GLY A 1 295 ? 32.44546 121.56864 -4.33062 1.000 46.98988 317 GLY A CA 1
ATOM 2093 C C . GLY A 1 295 ? 31.54889 120.94036 -3.28861 1.000 47.82887 317 GLY A C 1
ATOM 2094 O O . GLY A 1 295 ? 31.73200 119.76428 -2.95878 1.000 48.47213 317 GLY A O 1
ATOM 2095 N N . LEU A 1 296 ? 30.58455 121.69700 -2.76699 1.000 46.51110 318 LEU A N 1
ATOM 2096 C CA . LEU A 1 296 ? 29.68084 121.18265 -1.74473 1.000 46.65742 318 LEU A CA 1
ATOM 2097 C C . LEU A 1 296 ? 28.75866 120.13098 -2.34433 1.000 46.18020 318 LEU A C 1
ATOM 2098 O O . LEU A 1 296 ? 27.97384 120.43040 -3.25031 1.000 47.17342 318 LEU A O 1
ATOM 2103 N N . ALA A 1 297 ? 28.84677 118.90187 -1.83794 1.000 45.03702 319 ALA A N 1
ATOM 2104 C CA . ALA A 1 297 ? 27.94307 117.83723 -2.25392 1.000 44.12614 319 ALA A CA 1
ATOM 2105 C C . ALA A 1 297 ? 26.87279 117.51496 -1.22069 1.000 44.20111 319 ALA A C 1
ATOM 2106 O O . ALA A 1 297 ? 25.76563 117.11434 -1.59456 1.000 43.93630 319 ALA A O 1
ATOM 2108 N N . ALA A 1 298 ? 27.16946 117.68512 0.06425 1.000 40.88331 320 ALA A N 1
ATOM 2109 C CA . ALA A 1 298 ? 26.29883 117.18528 1.11370 1.000 39.45605 320 ALA A CA 1
ATOM 2110 C C . ALA A 1 298 ? 26.44650 118.03594 2.36385 1.000 39.14616 320 ALA A C 1
ATOM 2111 O O . ALA A 1 298 ? 27.52778 118.55512 2.65549 1.000 38.43930 320 ALA A O 1
ATOM 2113 N N . ILE A 1 299 ? 25.34840 118.15763 3.10640 1.000 36.18578 321 ILE A N 1
ATOM 2114 C CA . ILE A 1 299 ? 25.33522 118.79537 4.41647 1.000 34.66380 321 ILE A CA 1
ATOM 2115 C C . ILE A 1 299 ? 25.02536 117.71632 5.44565 1.000 34.99718 321 ILE A C 1
ATOM 2116 O O . ILE A 1 299 ? 24.02635 116.99593 5.31964 1.000 35.55864 321 ILE A O 1
ATOM 2121 N N . VAL A 1 300 ? 25.88840 117.59114 6.44855 1.000 32.09555 322 VAL A N 1
ATOM 2122 C CA . VAL A 1 300 ? 25.68331 116.68981 7.57614 1.000 31.82349 322 VAL A CA 1
ATOM 2123 C C . VAL A 1 300 ? 25.24639 117.54171 8.75714 1.000 31.06327 322 VAL A C 1
ATOM 2124 O O . VAL A 1 300 ? 25.94896 118.48036 9.14624 1.000 30.98144 322 VAL A O 1
ATOM 2128 N N . ILE A 1 301 ? 24.07750 117.24210 9.31677 1.000 30.37342 323 ILE A N 1
ATOM 2129 C CA . ILE A 1 301 ? 23.50325 118.05416 10.38256 1.000 30.07115 323 ILE A CA 1
ATOM 2130 C C . ILE A 1 301 ? 23.53775 117.25266 11.67409 1.000 28.22480 323 ILE A C 1
ATOM 2131 O O . ILE A 1 301 ? 22.97349 116.15781 11.74623 1.000 30.88853 323 ILE A O 1
ATOM 2136 N N . VAL A 1 302 ? 24.18336 117.80514 12.69960 1.000 27.06530 324 VAL A N 1
ATOM 2137 C CA . VAL A 1 302 ? 24.24566 117.18402 14.01833 1.000 25.83487 324 VAL A CA 1
ATOM 2138 C C . VAL A 1 302 ? 23.32286 117.99210 14.91665 1.000 25.69277 324 VAL A C 1
ATOM 2139 O O . VAL A 1 302 ? 23.70316 119.03129 15.46262 1.000 25.50472 324 VAL A O 1
ATOM 2143 N N . CYS A 1 303 ? 22.08674 117.51935 15.04590 1.000 26.56914 325 CYS A N 1
ATOM 2144 C CA . CYS A 1 303 ? 20.99342 118.27999 15.64386 1.000 27.70863 325 CYS A CA 1
ATOM 2145 C C . CYS A 1 303 ? 20.74334 117.75800 17.05366 1.000 25.88266 325 CYS A C 1
ATOM 2146 O O . CYS A 1 303 ? 19.95658 116.82836 17.26720 1.000 27.27134 325 CYS A O 1
ATOM 2149 N N . GLY A 1 304 ? 21.41907 118.36828 18.02545 1.000 28.57781 326 GLY A N 1
ATOM 2150 C CA . GLY A 1 304 ? 21.16012 118.08187 19.42001 1.000 28.02696 326 GLY A CA 1
ATOM 2151 C C . GLY A 1 304 ? 20.18207 119.07183 20.02691 1.000 28.21725 326 GLY A C 1
ATOM 2152 O O . GLY A 1 304 ? 20.37769 120.29325 19.94602 1.000 35.02461 326 GLY A O 1
ATOM 2153 N N . SER A 1 305 ? 19.17511 118.54081 20.69897 1.000 24.68191 327 SER A N 1
ATOM 2154 C CA . SER A 1 305 ? 18.14060 119.36558 21.31968 1.000 26.27468 327 SER A CA 1
ATOM 2155 C C . SER A 1 305 ? 18.54426 119.91442 22.68413 1.000 22.96424 327 SER A C 1
ATOM 2156 O O . SER A 1 305 ? 17.71652 120.53879 23.35888 1.000 22.25622 327 SER A O 1
ATOM 2159 N N . ASP A 1 306 ? 19.79160 119.69949 23.12687 1.000 25.11973 328 ASP A N 1
ATOM 2160 C CA . ASP A 1 306 ? 20.16361 120.24876 24.42056 1.000 23.59656 328 ASP A CA 1
ATOM 2161 C C . ASP A 1 306 ? 20.47235 121.73659 24.35893 1.000 23.81441 328 ASP A C 1
ATOM 2162 O O . ASP A 1 306 ? 20.72315 122.34231 25.40885 1.000 23.76880 328 ASP A O 1
ATOM 2167 N N . ALA A 1 307 ? 20.46689 122.33740 23.16715 1.000 21.86896 329 ALA A N 1
ATOM 2168 C CA . ALA A 1 307 ? 20.56136 123.78850 23.04353 1.000 25.57953 329 ALA A CA 1
ATOM 2169 C C . ALA A 1 307 ? 19.24650 124.48993 23.36206 1.000 26.44146 329 ALA A C 1
ATOM 2170 O O . ALA A 1 307 ? 19.22934 125.72360 23.49682 1.000 22.50807 329 ALA A O 1
ATOM 2172 N N . LEU A 1 308 ? 18.15478 123.73688 23.48172 1.000 25.34720 330 LEU A N 1
ATOM 2173 C CA . LEU A 1 308 ? 16.85971 124.33575 23.77952 1.000 26.30170 330 LEU A CA 1
ATOM 2174 C C . LEU A 1 308 ? 16.78413 124.79373 25.22611 1.000 26.19272 330 LEU A C 1
ATOM 2175 O O . LEU A 1 308 ? 17.31922 124.15534 26.13170 1.000 25.09897 330 LEU A O 1
ATOM 2180 N N . SER A 1 309 ? 16.07105 125.90008 25.44351 1.000 27.53250 331 SER A N 1
ATOM 2181 C CA . SER A 1 309 ? 15.83611 126.39254 26.79455 1.000 26.51423 331 SER A CA 1
ATOM 2182 C C . SER A 1 309 ? 15.27835 125.28359 27.68476 1.000 27.74148 331 SER A C 1
ATOM 2183 O O . SER A 1 309 ? 14.50018 124.43407 27.23556 1.000 27.11183 331 SER A O 1
ATOM 2186 N N . GLY A 1 310 ? 15.68700 125.28993 28.95425 1.000 26.90405 332 GLY A N 1
ATOM 2187 C CA . GLY A 1 310 ? 15.22148 124.31858 29.92562 1.000 27.36081 332 GLY A CA 1
ATOM 2188 C C . GLY A 1 310 ? 16.04850 123.04762 30.02778 1.000 29.78827 332 GLY A C 1
ATOM 2189 O O . GLY A 1 310 ? 15.77963 122.21306 30.90462 1.000 30.07087 332 GLY A O 1
ATOM 2190 N N . ASP A 1 311 ? 17.03841 122.86844 29.17649 1.000 25.97984 333 ASP A N 1
ATOM 2191 C CA . ASP A 1 311 ? 17.81707 121.64016 29.24532 1.000 27.76667 333 ASP A CA 1
ATOM 2192 C C . ASP A 1 311 ? 18.69681 121.63380 30.49201 1.000 27.12840 333 ASP A C 1
ATOM 2193 O O . ASP A 1 311 ? 19.26330 122.66710 30.85813 1.000 27.59876 333 ASP A O 1
ATOM 2198 N N . PRO A 1 312 ? 18.82850 120.48404 31.16351 1.000 29.82526 334 PRO A N 1
ATOM 2199 C CA . PRO A 1 312 ? 19.65767 120.43426 32.37616 1.000 30.24112 334 PRO A CA 1
ATOM 2200 C C . PRO A 1 312 ? 21.15989 120.41511 32.12037 1.000 28.17214 334 PRO A C 1
ATOM 2201 O O . PRO A 1 312 ? 21.91980 120.81499 33.01620 1.000 31.40862 334 PRO A O 1
ATOM 2205 N N . LEU A 1 313 ? 21.61799 119.98669 30.94101 1.000 28.12121 335 LEU A N 1
ATOM 2206 C CA . LEU A 1 313 ? 23.05353 119.88209 30.66292 1.000 28.99132 335 LEU A CA 1
ATOM 2207 C C . LEU A 1 313 ? 23.54007 120.85778 29.60817 1.000 31.45257 335 LEU A C 1
ATOM 2208 O O . LEU A 1 313 ? 24.70365 121.25295 29.65083 1.000 29.98517 335 LEU A O 1
ATOM 2213 N N . GLY A 1 314 ? 22.69721 121.22488 28.64606 1.000 27.21044 336 GLY A N 1
ATOM 2214 C CA . GLY A 1 314 ? 23.01069 122.34810 27.79343 1.000 27.65196 336 GLY A CA 1
ATOM 2215 C C . GLY A 1 314 ? 22.84514 123.66102 28.53492 1.000 28.71527 336 GLY A C 1
ATOM 2216 O O . GLY A 1 314 ? 22.17515 123.74198 29.56405 1.000 29.80295 336 GLY A O 1
ATOM 2217 N N . ALA A 1 315 ? 23.46619 124.71336 28.00839 1.000 25.97789 337 ALA A N 1
ATOM 2218 C CA . ALA A 1 315 ? 23.51415 125.98832 28.71849 1.000 27.68590 337 ALA A CA 1
ATOM 2219 C C . ALA A 1 315 ? 23.05129 127.13354 27.82577 1.000 29.20714 337 ALA A C 1
ATOM 2220 O O . ALA A 1 315 ? 23.58404 128.24802 27.89185 1.000 28.23761 337 ALA A O 1
ATOM 2222 N N . LEU A 1 316 ? 22.03196 126.89299 26.99583 1.000 24.70417 338 LEU A N 1
ATOM 2223 C CA . LEU A 1 316 ? 21.53024 127.89218 26.06480 1.000 25.39498 338 LEU A CA 1
ATOM 2224 C C . LEU A 1 316 ? 20.01696 128.03249 26.23778 1.000 27.39296 338 LEU A C 1
ATOM 2225 O O . LEU A 1 316 ? 19.37870 127.29070 26.99291 1.000 25.15076 338 LEU A O 1
ATOM 2230 N N . ASN A 1 317 ? 19.44376 129.00051 25.53267 1.000 26.27100 339 ASN A N 1
ATOM 2231 C CA . ASN A 1 317 ? 18.00880 129.26916 25.62741 1.000 28.34794 339 ASN A CA 1
ATOM 2232 C C . ASN A 1 317 ? 17.38775 129.42637 24.25173 1.000 27.60398 339 ASN A C 1
ATOM 2233 O O . ASN A 1 317 ? 16.54800 130.30371 24.03352 1.000 29.51699 339 ASN A O 1
ATOM 2238 N N . LEU A 1 318 ? 17.77573 128.58429 23.29871 1.000 28.15951 340 LEU A N 1
ATOM 2239 C CA . LEU A 1 318 ? 17.11296 128.60619 22.00271 1.000 27.56460 340 LEU A CA 1
ATOM 2240 C C . LEU A 1 318 ? 15.68920 128.06169 22.12157 1.000 28.00536 340 LEU A C 1
ATOM 2241 O O . LEU A 1 318 ? 15.36117 127.29784 23.03221 1.000 28.20709 340 LEU A O 1
ATOM 2246 N N . THR A 1 319 ? 14.84127 128.46845 21.17825 1.000 28.46815 341 THR A N 1
ATOM 2247 C CA . THR A 1 319 ? 13.48888 127.93962 21.05424 1.000 28.19027 341 THR A CA 1
ATOM 2248 C C . THR A 1 319 ? 13.44317 126.86397 19.97705 1.000 28.98267 341 THR A C 1
ATOM 2249 O O . THR A 1 319 ? 14.35081 126.73319 19.15298 1.000 28.41277 341 THR A O 1
ATOM 2253 N N . VAL A 1 320 ? 12.34549 126.09755 19.96659 1.000 26.51625 342 VAL A N 1
ATOM 2254 C CA . VAL A 1 320 ? 12.19837 125.09483 18.91645 1.000 28.56343 342 VAL A CA 1
ATOM 2255 C C . VAL A 1 320 ? 12.19543 125.76104 17.54390 1.000 29.47590 342 VAL A C 1
ATOM 2256 O O . VAL A 1 320 ? 12.84529 125.28280 16.60357 1.000 28.48262 342 VAL A O 1
ATOM 2260 N N . GLY A 1 321 ? 11.47234 126.87829 17.40644 1.000 29.29621 343 GLY A N 1
ATOM 2261 C CA . GLY A 1 321 ? 11.44224 127.57245 16.12873 1.000 30.49247 343 GLY A CA 1
ATOM 2262 C C . GLY A 1 321 ? 12.78748 128.16124 15.74147 1.000 30.71695 343 GLY A C 1
ATOM 2263 O O . GLY A 1 321 ? 13.10850 128.26135 14.55228 1.000 31.49992 343 GLY A O 1
ATOM 2264 N N . GLY A 1 322 ? 13.58686 128.56447 16.73072 1.000 29.34595 344 GLY A N 1
ATOM 2265 C CA . GLY A 1 322 ? 14.92587 129.05422 16.43014 1.000 30.35694 344 GLY A CA 1
ATOM 2266 C C . GLY A 1 322 ? 15.80198 127.98553 15.80751 1.000 30.35579 344 GLY A C 1
ATOM 2267 O O . GLY A 1 322 ? 16.40953 128.19682 14.75547 1.000 31.29349 344 GLY A O 1
ATOM 2268 N N . MET A 1 323 ? 15.87669 126.81696 16.45049 1.000 27.49259 345 MET A N 1
ATOM 2269 C CA . MET A 1 323 ? 16.63290 125.71119 15.86893 1.000 30.23183 345 MET A CA 1
ATOM 2270 C C . MET A 1 323 ? 16.04191 125.29048 14.53497 1.000 30.87035 345 MET A C 1
ATOM 2271 O O . MET A 1 323 ? 16.77185 124.99817 13.58032 1.000 30.37786 345 MET A O 1
ATOM 2276 N N . GLN A 1 324 ? 14.71417 125.27062 14.44141 1.000 30.07867 346 GLN A N 1
ATOM 2277 C CA . GLN A 1 324 ? 14.07861 124.90371 13.18425 1.000 28.66601 346 GLN A CA 1
ATOM 2278 C C . GLN A 1 324 ? 14.50025 125.84805 12.06381 1.000 31.81842 346 GLN A C 1
ATOM 2279 O O . GLN A 1 324 ? 14.71871 125.42089 10.92349 1.000 32.14233 346 GLN A O 1
ATOM 2285 N N . SER A 1 325 ? 14.65620 127.13172 12.38123 1.000 30.91866 347 SER A N 1
ATOM 2286 C CA . SER A 1 325 ? 14.98736 128.11427 11.35734 1.000 32.71824 347 SER A CA 1
ATOM 2287 C C . SER A 1 325 ? 16.43172 127.97179 10.88541 1.000 35.18035 347 SER A C 1
ATOM 2288 O O . SER A 1 325 ? 16.71585 128.11599 9.68988 1.000 36.90005 347 SER A O 1
ATOM 2291 N N . ILE A 1 326 ? 17.36122 127.70332 11.80410 1.000 33.76071 348 ILE A N 1
ATOM 2292 C CA . ILE A 1 326 ? 18.74542 127.45770 11.40063 1.000 34.83058 348 ILE A CA 1
ATOM 2293 C C . ILE A 1 326 ? 18.80201 126.30168 10.41235 1.000 35.14259 348 ILE A C 1
ATOM 2294 O O . ILE A 1 326 ? 19.47747 126.36847 9.37680 1.000 35.92705 348 ILE A O 1
ATOM 2299 N N . ILE A 1 327 ? 18.07727 125.22418 10.71785 1.000 33.06569 349 ILE A N 1
ATOM 2300 C CA . ILE A 1 327 ? 18.13784 124.01992 9.90126 1.000 34.20093 349 ILE A CA 1
ATOM 2301 C C . ILE A 1 327 ? 17.40089 124.20725 8.58087 1.000 34.68423 349 ILE A C 1
ATOM 2302 O O . ILE A 1 327 ? 17.80897 123.64787 7.55513 1.000 34.93288 349 ILE A O 1
ATOM 2307 N N . ARG A 1 328 ? 16.33150 125.01021 8.56281 1.000 35.36215 350 ARG A N 1
ATOM 2308 C CA . ARG A 1 328 ? 15.66172 125.28623 7.29630 1.000 36.44455 350 ARG A CA 1
ATOM 2309 C C . ARG A 1 328 ? 16.58682 125.99271 6.31496 1.000 38.32282 350 ARG A C 1
ATOM 2310 O O . ARG A 1 328 ? 16.48486 125.77863 5.10160 1.000 39.51335 350 ARG A O 1
ATOM 2318 N N . LEU A 1 329 ? 17.49613 126.83102 6.81319 1.000 36.03411 351 LEU A N 1
ATOM 2319 C CA . LEU A 1 329 ? 18.47748 127.44626 5.93058 1.000 39.45081 351 LEU A CA 1
ATOM 2320 C C . LEU A 1 329 ? 19.31990 126.38588 5.22990 1.000 40.54829 351 LEU A C 1
ATOM 2321 O O . LEU A 1 329 ? 19.58898 126.48835 4.02570 1.000 39.69939 351 LEU A O 1
ATOM 2326 N N . LEU A 1 330 ? 19.72681 125.34679 5.96712 1.000 38.10108 352 LEU A N 1
ATOM 2327 C CA . LEU A 1 330 ? 20.48907 124.25476 5.36748 1.000 39.04375 352 LEU A CA 1
ATOM 2328 C C . LEU A 1 330 ? 19.63028 123.42786 4.42045 1.000 40.14910 352 LEU A C 1
ATOM 2329 O O . LEU A 1 330 ? 20.08995 123.03243 3.34225 1.000 36.18347 352 LEU A O 1
ATOM 2334 N N . LEU A 1 331 ? 18.38093 123.14707 4.80629 1.000 38.83459 353 LEU A N 1
ATOM 2335 C CA . LEU A 1 331 ? 17.50488 122.36336 3.94138 1.000 38.98426 353 LEU A CA 1
ATOM 2336 C C . LEU A 1 331 ? 17.20219 123.11413 2.65146 1.000 42.28043 353 LEU A C 1
ATOM 2337 O O . LEU A 1 331 ? 17.26267 122.54038 1.55621 1.000 42.70009 353 LEU A O 1
ATOM 2342 N N . LYS A 1 332 ? 16.88088 124.40794 2.76940 1.000 40.26378 354 LYS A N 1
ATOM 2343 C CA . LYS A 1 332 ? 16.57901 125.23650 1.60276 1.000 44.83436 354 LYS A CA 1
ATOM 2344 C C . LYS A 1 332 ? 17.74010 125.25735 0.60887 1.000 45.63526 354 LYS A C 1
ATOM 2345 O O . LYS A 1 332 ? 17.52552 125.19828 -0.60789 1.000 46.37518 354 LYS A O 1
ATOM 2351 N N . GLU A 1 333 ? 18.97916 125.32663 1.10766 1.000 44.78774 355 GLU A N 1
ATOM 2352 C CA . GLU A 1 333 ? 20.13885 125.37900 0.21861 1.000 46.76675 355 GLU A CA 1
ATOM 2353 C C . GLU A 1 333 ? 20.36862 124.04300 -0.47761 1.000 46.36453 355 GLU A C 1
ATOM 2354 O O . GLU A 1 333 ? 20.64731 124.00311 -1.68345 1.000 46.33081 355 GLU A O 1
ATOM 2360 N N . ALA A 1 334 ? 20.27375 122.93722 0.26558 1.000 45.45704 356 ALA A N 1
ATOM 2361 C CA . ALA A 1 334 ? 20.47397 121.63226 -0.35141 1.000 45.97210 356 ALA A CA 1
ATOM 2362 C C . ALA A 1 334 ? 19.36129 121.30398 -1.33384 1.000 47.83961 356 ALA A C 1
ATOM 2363 O O . ALA A 1 334 ? 19.60736 120.63769 -2.34405 1.000 48.48655 356 ALA A O 1
ATOM 2365 N N . ALA A 1 335 ? 18.13604 121.75502 -1.05823 1.000 48.69870 357 ALA A N 1
ATOM 2366 C CA . ALA A 1 335 ? 17.04072 121.50879 -1.98888 1.000 48.83434 357 ALA A CA 1
ATOM 2367 C C . ALA A 1 335 ? 17.24199 122.28969 -3.27846 1.000 51.04006 357 ALA A C 1
ATOM 2368 O O . ALA A 1 335 ? 17.13405 121.73503 -4.37687 1.000 50.51544 357 ALA A O 1
ATOM 2370 N N . ARG A 1 336 ? 17.55147 123.58225 -3.15627 1.000 49.46617 358 ARG A N 1
ATOM 2371 C CA . ARG A 1 336 ? 17.71474 124.43631 -4.32547 1.000 51.11308 358 ARG A CA 1
ATOM 2372 C C . ARG A 1 336 ? 18.82964 123.93966 -5.23611 1.000 50.97393 358 ARG A C 1
ATOM 2373 O O . ARG A 1 336 ? 18.71014 124.02501 -6.46360 1.000 50.30848 358 ARG A O 1
ATOM 2381 N N . ARG A 1 337 ? 19.90341 123.39778 -4.66103 1.000 51.78912 359 ARG A N 1
ATOM 2382 C CA . ARG A 1 337 ? 21.06951 122.96291 -5.41736 1.000 52.06367 359 ARG A CA 1
ATOM 2383 C C . ARG A 1 337 ? 21.13192 121.45343 -5.60851 1.000 52.71155 359 ARG A C 1
ATOM 2384 O O . ARG A 1 337 ? 22.15636 120.94454 -6.07372 1.000 54.36374 359 ARG A O 1
ATOM 2392 N N . SER A 1 338 ? 20.06571 120.73268 -5.26125 1.000 50.39130 360 SER A N 1
ATOM 2393 C CA . SER A 1 338 ? 19.98266 119.28195 -5.43991 1.000 51.54940 360 SER A CA 1
ATOM 2394 C C . SER A 1 338 ? 21.15469 118.56767 -4.77188 1.000 50.76146 360 SER A C 1
ATOM 2395 O O . SER A 1 338 ? 21.80549 117.69964 -5.35661 1.000 51.23085 360 SER A O 1
ATOM 2398 N N . LEU A 1 339 ? 21.41994 118.94545 -3.52640 1.000 48.95562 361 LEU A N 1
ATOM 2399 C CA . LEU A 1 339 ? 22.46491 118.33660 -2.72601 1.000 47.65746 361 LEU A CA 1
ATOM 2400 C C . LEU A 1 339 ? 21.85630 117.25525 -1.83827 1.000 45.19744 361 LEU A C 1
ATOM 2401 O O . LEU A 1 339 ? 20.68038 116.89849 -1.96944 1.000 45.97664 361 LEU A O 1
ATOM 2406 N N . LYS A 1 340 ? 22.65731 116.73235 -0.91502 1.000 42.36537 362 LYS A N 1
ATOM 2407 C CA . LYS A 1 340 ? 22.25057 115.64558 -0.03986 1.000 41.27179 362 LYS A CA 1
ATOM 2408 C C . LYS A 1 340 ? 22.37700 116.07472 1.41674 1.000 41.53709 362 LYS A C 1
ATOM 2409 O O . LYS A 1 340 ? 23.30542 116.79903 1.78020 1.000 38.87828 362 LYS A O 1
ATOM 2415 N N . VAL A 1 341 ? 21.43034 115.63305 2.24798 1.000 35.86827 363 VAL A N 1
ATOM 2416 C CA . VAL A 1 341 ? 21.36185 116.01610 3.65849 1.000 36.38110 363 VAL A CA 1
ATOM 2417 C C . VAL A 1 341 ? 21.40367 114.74646 4.50251 1.000 36.38871 363 VAL A C 1
ATOM 2418 O O . VAL A 1 341 ? 20.55425 113.86074 4.33817 1.000 35.27001 363 VAL A O 1
ATOM 2422 N N . LEU A 1 342 ? 22.36709 114.66784 5.42399 1.000 33.45137 364 LEU A N 1
ATOM 2423 C CA . LEU A 1 342 ? 22.43825 113.58745 6.40771 1.000 30.80475 364 LEU A CA 1
ATOM 2424 C C . LEU A 1 342 ? 22.09821 114.20056 7.76009 1.000 31.60839 364 LEU A C 1
ATOM 2425 O O . LEU A 1 342 ? 22.84357 115.03689 8.26693 1.000 31.67762 364 LEU A O 1
ATOM 2430 N N . LEU A 1 343 ? 20.96633 113.80462 8.34531 1.000 29.58036 365 LEU A N 1
ATOM 2431 C CA . LEU A 1 343 ? 20.48815 114.42555 9.57622 1.000 30.16963 365 LEU A CA 1
ATOM 2432 C C . LEU A 1 343 ? 20.68686 113.47006 10.74457 1.000 30.55404 365 LEU A C 1
ATOM 2433 O O . LEU A 1 343 ? 20.16026 112.35532 10.73387 1.000 29.43845 365 LEU A O 1
ATOM 2438 N N . LEU A 1 344 ? 21.44654 113.90576 11.74932 1.000 27.30054 366 LEU A N 1
ATOM 2439 C CA . LEU A 1 344 ? 21.72098 113.08524 12.91827 1.000 27.59068 366 LEU A CA 1
ATOM 2440 C C . LEU A 1 344 ? 21.22452 113.79023 14.17271 1.000 26.08155 366 LEU A C 1
ATOM 2441 O O . LEU A 1 344 ? 21.05084 115.00650 14.19126 1.000 24.67208 366 LEU A O 1
ATOM 2446 N N . GLY A 1 345 ? 21.02420 113.01616 15.23569 1.000 26.23787 367 GLY A N 1
ATOM 2447 C CA . GLY A 1 345 ? 20.75762 113.57444 16.54704 1.000 25.98281 367 GLY A CA 1
ATOM 2448 C C . GLY A 1 345 ? 22.05115 113.97327 17.23414 1.000 27.78856 367 GLY A C 1
ATOM 2449 O O . GLY A 1 345 ? 23.08543 114.17162 16.59217 1.000 26.74509 367 GLY A O 1
ATOM 2450 N N . ALA A 1 346 ? 21.97630 114.11440 18.56240 1.000 26.11453 368 ALA A N 1
ATOM 2451 C CA . ALA A 1 346 ? 23.13834 114.31750 19.43046 1.000 30.81056 368 ALA A CA 1
ATOM 2452 C C . ALA A 1 346 ? 22.66978 114.33560 20.88186 1.000 31.24276 368 ALA A C 1
ATOM 2453 O O . 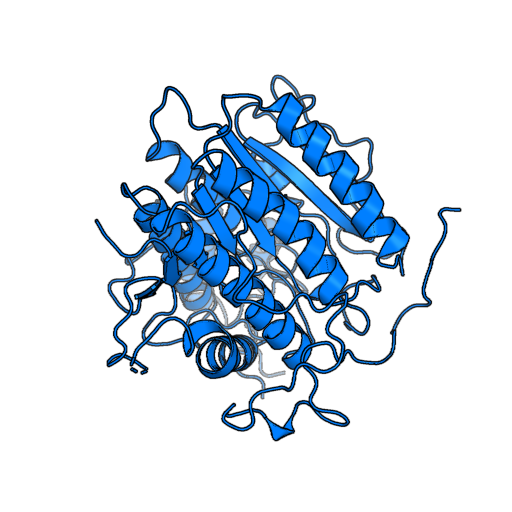ALA A 1 346 ? 21.95138 113.42554 21.31814 1.000 27.24672 368 ALA A O 1
ATOM 2455 N N . GLY A 1 347 ? 23.05680 115.36442 21.63364 1.000 2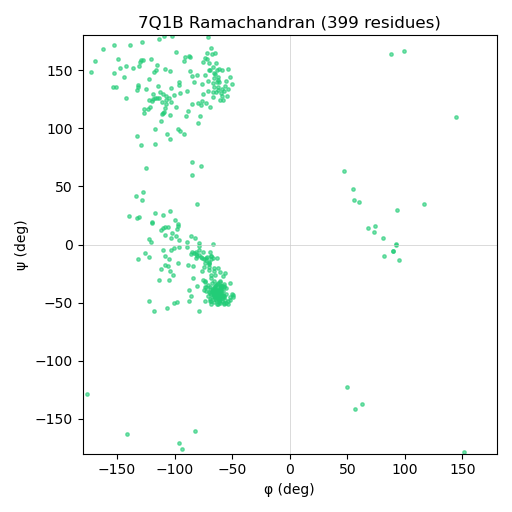5.97798 369 GLY A N 1
ATOM 2456 C CA . GLY A 1 347 ? 22.60146 115.51678 23.00137 1.000 27.34885 369 GLY A CA 1
ATOM 2457 C C . GLY A 1 347 ? 21.12652 115.90357 23.06240 1.000 28.50405 369 GLY A C 1
ATOM 2458 O O . GLY A 1 347 ? 20.44677 116.07844 22.05310 1.000 30.10418 369 GLY A O 1
ATOM 2459 N N . GLY A 1 348 ? 20.63039 116.02515 24.28769 1.000 27.34601 370 GLY A N 1
ATOM 2460 C CA . GLY A 1 348 ? 19.23220 116.36790 24.53342 1.000 28.23783 370 GLY A CA 1
ATOM 2461 C C . GLY A 1 348 ? 18.72816 115.63203 25.75879 1.000 27.41749 370 GLY A C 1
ATOM 2462 O O . GLY A 1 348 ? 18.57482 114.40774 25.73138 1.000 28.75084 370 GLY A O 1
ATOM 2463 N N . TYR A 1 349 ? 18.48751 116.35622 26.85038 1.000 26.30208 371 TYR A N 1
ATOM 2464 C CA . TYR A 1 349 ? 18.25974 115.72783 28.14763 1.000 27.74791 371 TYR A CA 1
ATOM 2465 C C . TYR A 1 349 ? 16.88245 116.05294 28.72189 1.000 27.17700 371 TYR A C 1
ATOM 2466 O O . TYR A 1 349 ? 16.66483 115.90795 29.93040 1.000 25.38187 371 TYR A O 1
ATOM 2475 N N . VAL A 1 350 ? 15.96142 116.49267 27.86551 1.000 26.80511 372 VAL A N 1
ATOM 2476 C CA . VAL A 1 350 ? 14.52274 116.55334 28.14919 1.000 26.43730 372 VAL A CA 1
ATOM 2477 C C . VAL A 1 350 ? 13.84838 115.80458 27.00789 1.000 26.32893 372 VAL A C 1
ATOM 2478 O O . VAL A 1 350 ? 13.88980 116.25831 25.85705 1.000 25.59884 372 VAL A O 1
ATOM 2482 N N . ASP A 1 351 ? 13.24140 114.65214 27.31905 1.000 29.10217 373 ASP A N 1
ATOM 2483 C CA . ASP A 1 351 ? 12.72304 113.76810 26.27214 1.000 29.39525 373 ASP A CA 1
ATOM 2484 C C . ASP A 1 351 ? 11.67742 114.46304 25.41060 1.000 27.16509 373 ASP A C 1
ATOM 2485 O O . ASP A 1 351 ? 11.70360 114.34576 24.17641 1.000 25.30792 373 ASP A O 1
ATOM 2490 N N . THR A 1 352 ? 10.75416 115.19765 26.04045 1.000 27.63159 374 THR A N 1
ATOM 2491 C CA . THR A 1 352 ? 9.70580 115.87369 25.28300 1.000 26.39071 374 THR A CA 1
ATOM 2492 C C . THR A 1 352 ? 10.27811 116.95763 24.37360 1.000 27.41022 374 THR A C 1
ATOM 2493 O O . THR A 1 352 ? 9.80087 117.14662 23.24534 1.000 26.86485 374 THR A O 1
ATOM 2497 N N . SER A 1 353 ? 11.30098 117.68385 24.84077 1.000 26.99518 375 SER A N 1
ATOM 2498 C CA . SER A 1 353 ? 11.92083 118.69259 23.98604 1.000 25.86012 375 SER A CA 1
ATOM 2499 C C . SER A 1 353 ? 12.60483 118.04620 22.79245 1.000 25.81914 375 SER A C 1
ATOM 2500 O O . SER A 1 353 ? 12.51035 118.54380 21.66433 1.000 24.60320 375 SER A O 1
ATOM 2503 N N . CYS A 1 354 ? 13.29742 116.93209 23.02827 1.000 25.01793 376 CYS A N 1
ATOM 2504 C CA . CYS A 1 354 ? 13.95834 116.21126 21.94849 1.000 23.84089 376 CYS A CA 1
ATOM 2505 C C . CYS A 1 354 ? 12.95733 115.77549 20.88572 1.000 26.83360 376 CYS A C 1
ATOM 2506 O O . CYS A 1 354 ? 13.20015 115.92807 19.67722 1.000 25.38495 376 CYS A O 1
ATOM 2509 N N . ALA A 1 355 ? 11.82571 115.21431 21.32586 1.000 24.62434 377 ALA A N 1
ATOM 2510 C CA . ALA A 1 355 ? 10.81828 114.72609 20.38731 1.000 27.89139 377 ALA A CA 1
ATOM 2511 C C . ALA A 1 355 ? 10.15320 115.87323 19.64283 1.000 25.92603 377 ALA A C 1
ATOM 2512 O O . ALA A 1 355 ? 9.91468 115.77310 18.43260 1.000 25.70280 377 ALA A O 1
ATOM 2514 N N . ARG A 1 356 ? 9.82876 116.95991 20.35357 1.000 25.29766 378 ARG A N 1
ATOM 2515 C CA . ARG A 1 356 ? 9.27134 118.14085 19.69465 1.000 26.61061 378 ARG A CA 1
ATOM 2516 C C . ARG A 1 356 ? 10.17092 118.60381 18.55963 1.000 27.76022 378 ARG A C 1
ATOM 2517 O O . ARG A 1 356 ? 9.72159 118.78056 17.41948 1.000 25.90179 378 ARG A O 1
ATOM 2525 N N . LEU A 1 357 ? 11.46486 118.78481 18.84488 1.000 24.34434 379 LEU A N 1
ATOM 2526 C CA . LEU A 1 357 ? 12.34740 119.28487 17.80266 1.000 24.42875 379 LEU A CA 1
ATOM 2527 C C . LEU A 1 357 ? 12.49194 118.27125 16.67378 1.000 25.72247 379 LEU A C 1
ATOM 2528 O O . LEU A 1 357 ? 12.50469 118.64477 15.49577 1.000 28.01608 379 LEU A O 1
ATOM 2533 N N . ALA A 1 358 ? 12.59944 116.98191 17.00227 1.000 23.69630 380 ALA A N 1
ATOM 2534 C CA . ALA A 1 358 ? 12.74519 115.98810 15.94167 1.000 27.47624 380 ALA A CA 1
ATOM 2535 C C . ALA A 1 358 ? 11.50142 115.94191 15.06763 1.000 27.56289 380 ALA A C 1
ATOM 2536 O O . ALA A 1 358 ? 11.59296 115.76117 13.84703 1.000 27.54379 380 ALA A O 1
ATOM 2538 N N . GLY A 1 359 ? 10.32960 116.10711 15.67553 1.000 27.47612 381 GLY A N 1
ATOM 2539 C CA . GLY A 1 359 ? 9.09774 116.07308 14.89003 1.000 26.53100 381 GLY A CA 1
ATOM 2540 C C . GLY A 1 359 ? 9.04183 117.18022 13.85376 1.000 28.25316 381 GLY A C 1
ATOM 2541 O O . GLY A 1 359 ? 8.72878 116.93742 12.68496 1.000 28.35989 381 GLY A O 1
ATOM 2542 N N . VAL A 1 360 ? 9.36420 118.41348 14.26092 1.000 29.41001 382 VAL A N 1
ATOM 2543 C CA . VAL A 1 360 ? 9.23206 119.53668 13.33253 1.000 30.35597 382 VAL A CA 1
ATOM 2544 C C . VAL A 1 360 ? 10.35575 119.51904 12.29799 1.000 31.03968 382 VAL A C 1
ATOM 2545 O O . VAL A 1 360 ? 10.12306 119.78845 11.11227 1.000 33.09157 382 VAL A O 1
ATOM 2549 N N . VAL A 1 361 ? 11.58057 119.17755 12.70854 1.000 29.89707 383 VAL A N 1
ATOM 2550 C CA . VAL A 1 361 ? 12.67369 119.12787 11.73700 1.000 29.08165 383 VAL A CA 1
ATOM 2551 C C . VAL A 1 361 ? 12.43195 118.01756 10.72356 1.000 28.55813 383 VAL A C 1
ATOM 2552 O O . VAL A 1 361 ? 12.61875 118.21089 9.51881 1.000 30.16223 383 VAL A O 1
ATOM 2556 N N . THR A 1 362 ? 11.99759 116.84438 11.18386 1.000 27.54998 384 THR A N 1
ATOM 2557 C CA . THR A 1 362 ? 11.69302 115.76697 10.24155 1.000 30.63102 384 THR A CA 1
ATOM 2558 C C . THR A 1 362 ? 10.56325 116.16150 9.29448 1.000 31.92729 384 THR A C 1
ATOM 2559 O O . THR A 1 362 ? 10.63824 115.90250 8.08773 1.000 32.94456 384 THR A O 1
ATOM 2563 N N . LYS A 1 363 ? 9.51338 116.80399 9.81347 1.000 32.96681 385 LYS A N 1
ATOM 2564 C CA . LYS A 1 363 ? 8.42501 117.20947 8.92334 1.000 32.92831 385 LYS A CA 1
ATOM 2565 C C . LYS A 1 363 ? 8.91082 118.23350 7.90301 1.000 33.97013 385 LYS A C 1
ATOM 2566 O O . LYS A 1 363 ? 8.48666 118.20014 6.74284 1.000 35.80291 385 LYS A O 1
ATOM 2572 N N . ASP A 1 364 ? 9.84156 119.10839 8.29773 1.000 33.37927 386 ASP A N 1
ATOM 2573 C CA . ASP A 1 364 ? 10.43695 120.03933 7.34022 1.000 34.55208 386 ASP A CA 1
ATOM 2574 C C . ASP A 1 364 ? 11.16482 119.30028 6.22639 1.000 34.63338 386 ASP A C 1
ATOM 2575 O O . ASP A 1 364 ? 11.05605 119.67291 5.05263 1.000 35.96025 386 ASP A O 1
ATOM 2580 N N . VAL A 1 365 ? 11.93683 118.26780 6.57895 1.000 35.23766 387 VAL A N 1
ATOM 2581 C CA . VAL A 1 365 ? 12.67579 117.50294 5.57449 1.000 33.36087 387 VAL A CA 1
ATOM 2582 C C . VAL A 1 365 ? 11.71184 116.81330 4.61879 1.000 37.91670 387 VAL A C 1
ATOM 2583 O O . VAL A 1 365 ? 11.92850 116.79361 3.39961 1.000 38.70875 387 VAL A O 1
ATOM 2587 N N . LEU A 1 366 ? 10.64195 116.22410 5.16223 1.000 36.32966 388 LEU A N 1
ATOM 2588 C CA . LEU A 1 366 ? 9.63926 115.55750 4.33171 1.000 37.67272 388 LEU A CA 1
ATOM 2589 C C . LEU A 1 366 ? 8.93045 116.55028 3.41972 1.000 39.35881 388 LEU A C 1
ATOM 2590 O O . LEU A 1 366 ? 8.76864 116.30196 2.21889 1.000 40.44278 388 LEU A O 1
ATOM 2595 N N . SER A 1 367 ? 8.48914 117.68102 3.97594 1.000 37.56023 389 SER A N 1
ATOM 2596 C CA . SER A 1 367 ? 7.85858 118.70507 3.14913 1.000 40.48109 389 SER A CA 1
ATOM 2597 C C . SER A 1 367 ? 8.81583 119.20276 2.07941 1.000 41.98900 389 SER A C 1
ATOM 2598 O O . SER A 1 367 ? 8.42195 119.42390 0.92797 1.000 42.79399 389 SER A O 1
ATOM 2601 N N . CYS A 1 368 ? 10.08431 119.37134 2.44616 1.000 39.84116 390 CYS A N 1
ATOM 2602 C CA . CYS A 1 368 ? 11.09485 119.80458 1.49284 1.000 41.60213 390 CYS A CA 1
ATOM 2603 C C . CYS A 1 368 ? 11.25008 118.79944 0.35842 1.000 42.87410 390 CYS A C 1
ATOM 2604 O O . CYS A 1 368 ? 11.26437 119.17087 -0.82151 1.000 44.81367 390 CYS A O 1
ATOM 2607 N N . ALA A 1 369 ? 11.37098 117.51493 0.69895 1.000 41.54399 391 ALA A N 1
ATOM 2608 C CA . ALA A 1 369 ? 11.59094 116.49501 -0.32216 1.000 44.85969 391 ALA A CA 1
ATOM 2609 C C . ALA A 1 369 ? 10.38284 116.35289 -1.23855 1.000 48.12219 391 ALA A C 1
ATOM 2610 O O . ALA A 1 369 ? 10.53352 116.18270 -2.45452 1.000 50.17196 391 ALA A O 1
ATOM 2612 N N . ALA A 1 370 ? 9.17809 116.41909 -0.67384 1.000 45.89166 392 ALA A N 1
ATOM 2613 C CA . ALA A 1 370 ? 7.97623 116.30410 -1.49023 1.000 47.29275 392 ALA A CA 1
ATOM 2614 C C . ALA A 1 370 ? 7.86614 117.46719 -2.46258 1.000 50.30948 392 ALA A C 1
ATOM 2615 O O . ALA A 1 370 ? 7.51855 117.27590 -3.63326 1.000 52.04280 392 ALA A O 1
ATOM 2617 N N . ALA A 1 371 ? 8.18354 118.68004 -2.00330 1.000 49.75723 393 ALA A N 1
ATOM 2618 C CA . ALA A 1 371 ? 8.12412 119.83537 -2.89194 1.000 54.51747 393 ALA A CA 1
ATOM 2619 C C . ALA A 1 371 ? 9.12084 119.70255 -4.03711 1.000 57.70719 393 ALA A C 1
ATOM 2620 O O . ALA A 1 371 ? 8.80495 120.03891 -5.18545 1.000 59.15667 393 ALA A O 1
ATOM 2622 N N . MET A 1 372 ? 10.32656 119.20430 -3.74511 1.000 52.80314 394 MET A N 1
ATOM 2623 C CA . MET A 1 372 ? 11.33236 119.01794 -4.78881 1.000 54.16628 394 MET A CA 1
ATOM 2624 C C . MET A 1 372 ? 10.81355 118.11467 -5.89853 1.000 58.00279 394 MET A C 1
ATOM 2625 O O . MET A 1 372 ? 10.91335 118.45005 -7.08417 1.000 59.60895 394 MET A O 1
ATOM 2630 N N . ARG A 1 373 ? 10.26729 116.95108 -5.52944 1.000 58.14800 395 ARG A N 1
ATOM 2631 C CA . ARG A 1 373 ? 9.77052 116.01429 -6.53257 1.000 59.94393 395 ARG A CA 1
ATOM 2632 C C . ARG A 1 373 ? 8.65268 116.62683 -7.37081 1.000 61.39212 395 ARG A C 1
ATOM 2633 O O . ARG A 1 373 ? 8.51473 116.29656 -8.55355 1.000 65.07878 395 ARG A O 1
ATOM 2641 N N . LEU A 1 374 ? 7.85828 117.52378 -6.79041 1.000 60.31177 396 LEU A N 1
ATOM 2642 C CA . LEU A 1 374 ? 6.81742 118.23051 -7.52400 1.000 60.53472 396 LEU A CA 1
ATOM 2643 C C . LEU A 1 374 ? 7.33628 119.48730 -8.21740 1.000 62.57908 396 LEU A C 1
ATOM 2644 O O . LEU A 1 374 ? 6.53484 120.25755 -8.75830 1.000 61.03681 396 LEU A O 1
ATOM 2649 N N . GLY A 1 375 ? 8.65209 119.71294 -8.20831 1.000 63.20860 397 GLY A N 1
ATOM 2650 C CA . GLY A 1 375 ? 9.24171 120.84764 -8.88892 1.000 61.90708 397 GLY A CA 1
ATOM 2651 C C . GLY A 1 375 ? 8.90771 122.20090 -8.29281 1.000 63.95668 397 GLY A C 1
ATOM 2652 O O . GLY A 1 375 ? 9.13516 123.23129 -8.93183 1.000 64.70377 397 GLY A O 1
ATOM 2653 N N . LYS A 1 376 ? 8.37362 122.21706 -7.07297 1.000 64.10920 398 LYS A N 1
ATOM 2654 C CA . LYS A 1 376 ? 8.02823 123.46849 -6.41207 1.000 64.02540 398 LYS A CA 1
ATOM 2655 C C . LYS A 1 376 ? 9.28515 124.22347 -5.98283 1.000 65.21757 398 LYS A C 1
ATOM 2656 O O . LYS A 1 376 ? 10.37415 123.65681 -5.85337 1.000 62.64930 398 LYS A O 1
ATOM 2662 N N . THR A 1 377 ? 9.11498 125.53044 -5.75878 1.000 66.89746 399 THR A N 1
ATOM 2663 C CA . THR A 1 377 ? 10.17433 126.38039 -5.23379 1.000 66.90072 399 THR A CA 1
ATOM 2664 C C . THR A 1 377 ? 9.97717 126.76195 -3.77496 1.000 65.79195 399 THR A C 1
ATOM 2665 O O . THR A 1 377 ? 10.93852 127.19771 -3.13401 1.000 66.26995 399 THR A O 1
ATOM 2669 N N . GLU A 1 378 ? 8.76235 126.63818 -3.24782 1.000 66.16989 400 GLU A N 1
ATOM 2670 C CA . GLU A 1 378 ? 8.53009 126.68131 -1.81173 1.000 63.48342 400 GLU A CA 1
ATOM 2671 C C . GLU A 1 378 ? 8.65665 125.26412 -1.27142 1.000 58.36011 400 GLU A C 1
ATOM 2672 O O . GLU A 1 378 ? 8.08717 124.32635 -1.83618 1.000 56.81738 400 GLU A O 1
ATOM 2678 N N . TYR A 1 379 ? 9.41888 125.10438 -0.19160 1.000 55.39466 401 TYR A N 1
ATOM 2679 C CA . TYR A 1 379 ? 9.75812 123.77765 0.29624 1.000 51.69494 401 TYR A CA 1
ATOM 2680 C C . TYR A 1 379 ? 9.06563 123.40120 1.59225 1.000 48.72289 401 TYR A C 1
ATOM 2681 O O . TYR A 1 379 ? 8.99976 122.21019 1.90944 1.000 46.22854 401 TYR A O 1
ATOM 2690 N N . PHE A 1 380 ? 8.53810 124.36925 2.33459 1.000 46.98106 402 PHE A N 1
ATOM 2691 C CA . PHE A 1 380 ? 8.03962 124.11844 3.67934 1.000 45.77287 402 PHE A CA 1
ATOM 2692 C C . PHE A 1 380 ? 6.54529 124.38125 3.78750 1.000 45.38390 402 PHE A C 1
ATOM 2693 O O . PHE A 1 380 ? 6.04001 124.69368 4.86937 1.000 43.59668 402 PHE A O 1
ATOM 2701 N N . GLY A 1 381 ? 5.82471 124.24613 2.67285 1.000 47.58808 403 GLY A N 1
ATOM 2702 C CA . GLY A 1 381 ? 4.39163 124.47760 2.69548 1.000 43.82573 403 GLY A CA 1
ATOM 2703 C C . GLY A 1 381 ? 3.59826 123.42829 3.44515 1.000 45.10643 403 GLY A C 1
ATOM 2704 O O . GLY A 1 381 ? 2.43384 123.67146 3.78101 1.000 46.06344 403 GLY A O 1
ATOM 2705 N N . ASP A 1 382 ? 4.19032 122.26365 3.70892 1.000 43.25246 404 ASP A N 1
ATOM 2706 C CA . ASP A 1 382 ? 3.48604 121.16684 4.36554 1.000 44.71712 404 ASP A CA 1
ATOM 2707 C C . ASP A 1 382 ? 3.97968 120.91803 5.78351 1.000 42.62286 404 ASP A C 1
ATOM 2708 O O . ASP A 1 382 ? 3.67454 119.87101 6.36474 1.000 41.39722 404 ASP A O 1
ATOM 2713 N N . SER A 1 383 ? 4.73377 121.85792 6.34938 1.000 40.73188 405 SER A N 1
ATOM 2714 C CA . SER A 1 383 ? 5.24248 121.72998 7.70619 1.000 37.87150 405 SER A CA 1
ATOM 2715 C C . SER A 1 383 ? 5.20888 123.09272 8.38036 1.000 37.06108 405 SER A C 1
ATOM 2716 O O . SER A 1 383 ?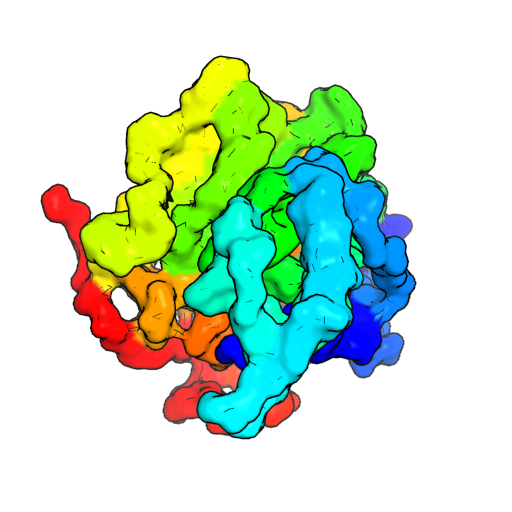 5.77110 124.05720 7.85503 1.000 39.09868 405 SER A O 1
ATOM 2719 N N . ALA A 1 384 ? 4.57259 123.16147 9.54743 1.000 36.53659 406 ALA A N 1
ATOM 2720 C CA . ALA A 1 384 ? 4.38471 124.43194 10.23499 1.000 37.00596 406 ALA A CA 1
ATOM 2721 C C . ALA A 1 384 ? 5.71338 125.01170 10.71354 1.000 39.06936 406 ALA A C 1
ATOM 2722 O O . ALA A 1 384 ? 6.51986 124.31712 11.33518 1.000 36.73229 406 ALA A O 1
ATOM 2724 N N . ASN A 1 385 ? 5.92965 126.29198 10.41741 1.000 38.34433 407 ASN A N 1
ATOM 2725 C CA . ASN A 1 385 ? 7.01151 127.07199 11.00281 1.000 40.84785 407 ASN A CA 1
ATOM 2726 C C . ASN A 1 385 ? 6.60462 127.47418 12.41665 1.000 41.76822 407 ASN A C 1
ATOM 2727 O O . ASN A 1 385 ? 5.70009 128.29310 12.59906 1.000 42.47183 407 ASN A O 1
ATOM 2732 N N . LEU A 1 386 ? 7.27206 126.90317 13.42280 1.000 38.96987 408 LEU A N 1
ATOM 2733 C CA . LEU A 1 386 ? 6.91833 127.18804 14.81018 1.000 39.36578 408 LEU A CA 1
ATOM 2734 C C . LEU A 1 386 ? 7.27446 128.61062 15.22331 1.000 42.06012 408 LEU A C 1
ATOM 2735 O O . LEU A 1 386 ? 6.78972 129.08220 16.25857 1.000 42.49377 408 LEU A O 1
ATOM 2740 N N . GLY A 1 387 ? 8.10871 129.30375 14.44510 1.000 43.05213 409 GLY A N 1
ATOM 2741 C CA . GLY A 1 387 ? 8.38274 130.70215 14.71678 1.000 45.87740 409 GLY A CA 1
ATOM 2742 C C . GLY A 1 387 ? 7.17560 131.61115 14.56632 1.000 48.82634 409 GLY A C 1
ATOM 2743 O O . GLY A 1 387 ? 7.12676 132.66639 15.20380 1.000 49.01896 409 GLY A O 1
ATOM 2744 N N . ASP A 1 388 ? 6.19766 131.23220 13.74263 1.000 49.10847 410 ASP A N 1
ATOM 2745 C CA . ASP A 1 388 ? 4.99753 132.04665 13.60624 1.000 54.95403 410 ASP A CA 1
ATOM 2746 C C . ASP A 1 388 ? 3.68103 131.28691 13.71171 1.000 54.36430 410 ASP A C 1
ATOM 2747 O O . ASP A 1 388 ? 2.63877 131.93565 13.84212 1.000 56.71386 410 ASP A O 1
ATOM 2752 N N . ASN A 1 389 ? 3.67869 129.95665 13.67219 1.000 50.39800 411 ASN A N 1
ATOM 2753 C CA . ASN A 1 389 ? 2.49837 129.18641 14.06150 1.000 49.50089 411 ASN A CA 1
ATOM 2754 C C . ASN A 1 389 ? 2.71074 128.76729 15.51333 1.000 50.04925 411 ASN A C 1
ATOM 2755 O O . ASN A 1 389 ? 3.43408 127.80725 15.80057 1.000 46.76169 411 ASN A O 1
ATOM 2760 N N . LEU A 1 390 ? 2.08616 129.50441 16.43310 1.000 48.65550 412 LEU A N 1
ATOM 2761 C CA . LEU A 1 390 ? 2.26013 129.28194 17.86080 1.000 46.82434 412 LEU A CA 1
ATOM 2762 C C . LEU A 1 390 ? 1.14606 128.43023 18.46072 1.000 46.80651 412 LEU A C 1
ATOM 2763 O O . LEU A 1 390 ? 0.96563 128.43024 19.68361 1.000 47.94708 412 LEU A O 1
ATOM 2768 N N . GLY A 1 391 ? 0.39405 127.70808 17.63344 1.000 44.24400 413 GLY A N 1
ATOM 2769 C CA . GLY A 1 391 ? -0.67786 126.88028 18.15170 1.000 42.82515 413 GLY A CA 1
ATOM 2770 C C . GLY A 1 391 ? -0.68267 125.45382 17.63881 1.000 41.44293 413 GLY A C 1
ATOM 2771 O O . GLY A 1 391 ? -1.72288 124.79376 17.63857 1.000 37.59802 413 GLY A O 1
ATOM 2772 N N . VAL A 1 392 ? 0.47326 124.96014 17.19737 1.000 40.04491 414 VAL A N 1
ATOM 2773 C CA . VAL A 1 392 ? 0.55671 123.60050 16.67337 1.000 36.55474 414 VAL A CA 1
ATOM 2774 C C . VAL A 1 392 ? 0.44158 122.61402 17.82855 1.000 36.86737 414 VAL A C 1
ATOM 2775 O O . VAL A 1 392 ? 1.25658 122.63021 18.75800 1.000 34.33515 414 VAL A O 1
ATOM 2779 N N . ALA A 1 393 ? -0.55743 121.73873 17.76603 1.000 31.87848 415 ALA A N 1
ATOM 2780 C CA . ALA A 1 393 ? -0.80781 120.80331 18.85158 1.000 32.18256 415 ALA A CA 1
ATOM 2781 C C . ALA A 1 393 ? 0.12479 119.59806 18.79095 1.000 33.95722 415 ALA A C 1
ATOM 2782 O O . ALA A 1 393 ? 0.49182 119.11647 17.71711 1.000 33.38105 415 ALA A O 1
ATOM 2784 N N . VAL A 1 394 ? 0.49061 119.10212 19.96278 1.000 31.23618 416 VAL A N 1
ATOM 2785 C CA . VAL A 1 394 ? 1.03184 117.74440 20.04576 1.000 33.08098 416 VAL A CA 1
ATOM 2786 C C . VAL A 1 394 ? -0.07651 116.75920 19.68802 1.000 34.00841 416 VAL A C 1
ATOM 2787 O O . VAL A 1 394 ? -1.17380 116.83170 20.27400 1.000 33.27232 416 VAL A O 1
ATOM 2791 N N . PRO A 1 395 ? 0.14045 115.85167 18.73756 1.000 33.98045 417 PRO A N 1
ATOM 2792 C CA . PRO A 1 395 ? -0.93727 114.94034 18.32724 1.000 35.79559 417 PRO A CA 1
ATOM 2793 C C . PRO A 1 395 ? -1.44133 114.10975 19.49979 1.000 34.98966 417 PRO A C 1
ATOM 2794 O O . PRO A 1 395 ? -0.66031 113.58159 20.28886 1.000 33.44890 417 PRO A O 1
ATOM 2798 N N . GLU A 1 396 ? -2.77517 114.02340 19.63642 1.000 34.67696 418 GLU A N 1
ATOM 2799 C CA . GLU A 1 396 ? -3.32532 113.22855 20.73205 1.000 33.94962 418 GLU A CA 1
ATOM 2800 C C . GLU A 1 396 ? -3.01669 111.75023 20.58200 1.000 36.09365 418 GLU A C 1
ATOM 2801 O O . GLU A 1 396 ? -3.03569 111.02002 21.58129 1.000 36.43619 418 GLU A O 1
ATOM 2807 N N . GLY A 1 397 ? -2.74302 111.29353 19.36141 1.000 34.79696 419 GLY A N 1
ATOM 2808 C CA . GLY A 1 397 ? -2.41632 109.90155 19.13876 1.000 35.39288 419 GLY A CA 1
ATOM 2809 C C . GLY A 1 397 ? -1.04574 109.48778 19.63369 1.000 37.73662 419 GLY A C 1
ATOM 2810 O O . GLY A 1 397 ? -0.78261 108.28255 19.70054 1.000 38.13221 419 GLY A O 1
ATOM 2811 N N . CYS A 1 398 ? -0.17005 110.44351 19.97153 1.000 36.94200 420 CYS A N 1
ATOM 2812 C CA . CYS A 1 398 ? 1.14398 110.10375 20.51817 1.000 35.74505 420 CYS A CA 1
ATOM 2813 C C . CYS A 1 398 ? 0.99642 109.18701 21.72069 1.000 33.70158 420 CYS A C 1
ATOM 2814 O O . CYS A 1 398 ? 0.19453 109.45312 22.62051 1.000 35.20416 420 CYS A O 1
ATOM 2817 N N . GLU A 1 399 ? 1.80250 108.12134 21.74776 1.000 33.30136 421 GLU A N 1
ATOM 2818 C CA . GLU A 1 399 ? 1.83305 107.25517 22.92342 1.000 33.97188 421 GLU A CA 1
ATOM 2819 C C . GLU A 1 399 ? 2.17690 108.03505 24.19140 1.000 32.23946 421 GLU A C 1
ATOM 2820 O O . GLU A 1 399 ? 1.64809 107.73485 25.26742 1.000 33.69432 421 GLU A O 1
ATOM 2826 N N . TYR A 1 400 ? 3.05404 109.04063 24.08916 1.000 32.63166 422 TYR A N 1
ATOM 2827 C CA . TYR A 1 400 ? 3.51838 109.80426 25.23938 1.000 32.32428 422 TYR A CA 1
ATOM 2828 C C . TYR A 1 400 ? 2.79610 111.13889 25.37639 1.000 32.91507 422 TYR A C 1
ATOM 2829 O O . TYR A 1 400 ? 3.29125 112.03257 26.06520 1.000 30.07120 422 TYR A O 1
ATOM 2838 N N . PHE A 1 401 ? 1.60773 111.26229 24.77818 1.000 31.81248 423 PHE A N 1
ATOM 2839 C CA . PHE A 1 401 ? 0.89062 112.53853 24.72819 1.000 32.88576 423 PHE A CA 1
ATOM 2840 C C . PHE A 1 401 ? 0.79621 113.21835 26.09145 1.000 32.57113 423 PHE A C 1
ATOM 2841 O O . PHE A 1 401 ? 1.03816 114.42558 26.21113 1.000 33.36852 423 PHE A O 1
ATOM 2849 N N . THR A 1 402 ? 0.45572 112.46054 27.13555 1.000 32.93946 424 THR A N 1
ATOM 2850 C CA . THR A 1 402 ? 0.21362 113.06032 28.44481 1.000 32.05595 424 THR A CA 1
ATOM 2851 C C . THR A 1 402 ? 1.47214 113.60777 29.10420 1.000 34.87088 424 THR A C 1
ATOM 2852 O O . THR A 1 402 ? 1.36875 114.22899 30.16704 1.000 33.48534 424 THR A O 1
ATOM 2856 N N . ARG A 1 403 ? 2.64673 113.38900 28.51891 1.000 33.33178 425 ARG A N 1
ATOM 2857 C CA . ARG A 1 403 ? 3.86861 113.97732 29.05192 1.000 34.86173 425 ARG A CA 1
ATOM 2858 C C . ARG A 1 403 ? 4.10860 115.39256 28.55223 1.000 33.75939 425 ARG A C 1
ATOM 2859 O O . ARG A 1 403 ? 5.06577 116.03144 28.99487 1.000 32.58949 425 ARG A O 1
ATOM 2867 N N . TYR A 1 404 ? 3.29551 115.88744 27.62090 1.000 30.16124 426 TYR A N 1
ATOM 2868 C CA . TYR A 1 404 ? 3.57382 117.16375 26.97737 1.000 33.48389 426 TYR A CA 1
ATOM 2869 C C . TYR A 1 404 ? 2.80209 118.32117 27.60479 1.000 32.88889 426 TYR A C 1
ATOM 2870 O O . TYR A 1 404 ? 2.73322 119.39644 27.00720 1.000 30.68716 426 TYR A O 1
ATOM 2879 N N . GLY A 1 405 ? 2.26118 118.13022 28.80504 1.000 36.33706 427 GLY A N 1
ATOM 2880 C CA . GLY A 1 405 ? 1.61461 119.19703 29.53793 1.000 40.15107 427 GLY A CA 1
ATOM 2881 C C . GLY A 1 405 ? 2.61147 120.24355 30.00788 1.000 45.00378 427 GLY A C 1
ATOM 2882 O O . GLY A 1 405 ? 3.83125 120.04204 29.95500 1.000 40.67212 427 GLY A O 1
ATOM 2883 N N . PRO A 1 406 ? 2.11049 121.38522 30.50505 1.000 49.35275 428 PRO A N 1
ATOM 2884 C CA . PRO A 1 406 ? 0.68981 121.64787 30.74244 1.000 51.10935 428 PRO A CA 1
ATOM 2885 C C . PRO A 1 406 ? -0.12338 122.06381 29.51236 1.000 50.14349 428 PRO A C 1
ATOM 2886 O O . PRO A 1 406 ? -1.35248 122.09936 29.61173 1.000 53.90015 428 PRO A O 1
ATOM 2890 N N . SER A 1 407 ? 0.51988 122.36125 28.38067 1.000 44.58393 429 SER A N 1
ATOM 2891 C CA . SER A 1 407 ? -0.19565 122.97409 27.26633 1.000 44.85123 429 SER A CA 1
ATOM 2892 C C . SER A 1 407 ? -0.15428 122.20284 25.95355 1.000 41.35630 429 SER A C 1
ATOM 2893 O O . SER A 1 407 ? -0.89369 122.56427 25.03361 1.000 39.87587 429 SER A O 1
ATOM 2896 N N . PHE A 1 408 ? 0.66893 121.16622 25.82400 1.000 32.93804 430 PHE A N 1
ATOM 2897 C CA . PHE A 1 408 ? 0.50908 120.21836 24.71888 1.000 34.40919 430 PHE A CA 1
ATOM 2898 C C . PHE A 1 408 ? 0.63224 120.89731 23.35359 1.000 34.28853 430 PHE A C 1
ATOM 2899 O O . PHE A 1 408 ? -0.06466 120.54147 22.39965 1.000 34.58774 430 PHE A O 1
ATOM 2907 N N . LEU A 1 409 ? 1.51836 121.88378 23.25033 1.000 33.17216 431 LEU A N 1
ATOM 2908 C CA . LEU A 1 409 ? 1.84851 122.50026 21.97383 1.000 32.77437 431 LEU A CA 1
ATOM 2909 C C . LEU A 1 409 ? 3.25714 122.07320 21.56207 1.000 31.75547 431 LEU A C 1
ATOM 2910 O O . LEU A 1 409 ? 4.10084 121.80178 22.41477 1.000 30.91756 431 LEU A O 1
ATOM 2915 N N . MET A 1 410 ? 3.51155 122.01869 20.24762 1.000 31.47391 432 MET A N 1
ATOM 2916 C CA . MET A 1 410 ? 4.79702 121.49837 19.76205 1.000 29.43441 432 MET A CA 1
ATOM 2917 C C . MET A 1 410 ? 5.98132 122.37341 20.14444 1.000 31.65472 432 MET A C 1
ATOM 2918 O O . MET A 1 410 ? 7.12175 121.88768 20.12798 1.000 29.87651 432 MET A O 1
ATOM 2923 N N . HIS A 1 411 ? 5.76475 123.64749 20.47575 1.000 32.43677 433 HIS A N 1
ATOM 2924 C CA . HIS A 1 411 ? 6.88653 124.52014 20.81438 1.000 31.93366 433 HIS A CA 1
ATOM 2925 C C . HIS A 1 411 ? 7.12925 124.63239 22.31345 1.000 31.23954 433 HIS A C 1
ATOM 2926 O O . HIS A 1 411 ? 8.08002 125.31110 22.71624 1.000 32.20188 433 HIS A O 1
ATOM 2933 N N . GLY A 1 412 ? 6.30594 123.99842 23.14553 1.000 29.58647 434 GLY A N 1
ATOM 2934 C CA . GLY A 1 412 ? 6.43662 124.15403 24.58354 1.000 31.34078 434 GLY A CA 1
ATOM 2935 C C . GLY A 1 412 ? 7.77205 123.65232 25.10631 1.000 30.32659 434 GLY A C 1
ATOM 2936 O O . GLY A 1 412 ? 8.21184 122.55895 24.73675 1.000 29.99675 434 GLY A O 1
ATOM 2937 N N . LEU A 1 413 ? 8.42538 124.43864 25.94907 1.000 28.84556 435 LEU A N 1
ATOM 2938 C CA . LEU A 1 413 ? 9.71567 124.09880 26.52960 1.000 31.30565 435 LEU A CA 1
ATOM 2939 C C . LEU A 1 413 ? 9.60713 124.28629 28.03017 1.000 32.31947 435 LEU A C 1
ATOM 2940 O O . LEU A 1 413 ? 8.71827 125.00740 28.50696 1.000 31.76250 435 LEU A O 1
ATOM 2945 N N . PRO A 1 414 ? 10.47850 123.64335 28.80344 1.000 33.08750 436 PRO A N 1
ATOM 2946 C CA . PRO A 1 414 ? 10.52139 123.89707 30.24526 1.000 34.23459 436 PRO A CA 1
ATOM 2947 C C . PRO A 1 414 ? 10.95501 125.32310 30.52529 1.000 34.06841 436 PRO A C 1
ATOM 2948 O O . PRO A 1 414 ? 11.46889 126.01382 29.63011 1.000 32.11097 436 PRO A O 1
ATOM 2952 N N . PRO A 1 415 ? 10.75713 125.80670 31.75082 1.000 33.96535 437 PRO A N 1
ATOM 2953 C CA . PRO A 1 415 ? 11.26202 127.13943 32.10156 1.000 34.93091 437 PRO A CA 1
ATOM 2954 C C . PRO A 1 415 ? 12.77849 127.19179 31.98224 1.000 34.05775 437 PRO A C 1
ATOM 2955 O O . PRO A 1 415 ? 13.46785 126.17594 32.11936 1.000 34.28638 437 PRO A O 1
ATOM 2959 N N . ALA A 1 416 ? 13.29432 128.38252 31.68469 1.000 33.56267 438 ALA A N 1
ATOM 2960 C CA . ALA A 1 416 ? 14.72838 128.50985 31.45013 1.000 34.22306 438 ALA A CA 1
ATOM 2961 C C . ALA A 1 416 ? 15.50633 128.11320 32.69786 1.000 34.20791 438 ALA A C 1
ATOM 2962 O O . ALA A 1 416 ? 15.11038 128.42851 33.81991 1.000 33.60049 438 ALA A O 1
ATOM 2964 N N . ARG A 1 417 ? 16.61897 127.40617 32.49678 1.000 33.44864 439 ARG A N 1
ATOM 2965 C CA . ARG A 1 417 ? 17.49806 127.04276 33.60270 1.000 33.17244 439 ARG A CA 1
ATOM 2966 C C . ARG A 1 417 ? 18.53140 128.12435 33.87585 1.000 35.01424 439 ARG A C 1
ATOM 2967 O O . ARG A 1 417 ? 18.83673 128.41104 35.03498 1.000 35.67319 439 ARG A O 1
ATOM 2975 N N . VAL A 1 418 ? 19.07309 128.73265 32.82828 1.000 34.82274 440 VAL A N 1
ATOM 2976 C CA . VAL A 1 418 ? 20.01914 129.83164 32.95940 1.000 37.00184 440 VAL A CA 1
ATOM 2977 C C . VAL A 1 418 ? 19.38244 131.06862 32.35222 1.000 36.54870 440 VAL A C 1
ATOM 2978 O O . VAL A 1 418 ? 18.57339 130.97337 31.42580 1.000 34.40619 440 VAL A O 1
ATOM 2982 N N . SER A 1 419 ? 19.74583 132.23636 32.87910 1.000 36.93685 441 SER A N 1
ATOM 2983 C CA . SER A 1 419 ? 19.04075 133.44792 32.49109 1.000 36.51498 441 SER A CA 1
ATOM 2984 C C . SER A 1 419 ? 19.25230 133.75049 31.01091 1.000 36.69000 441 SER A C 1
ATOM 2985 O O . SER A 1 419 ? 20.29732 133.44667 30.42645 1.000 34.57830 441 SER A O 1
ATOM 2988 N N . LYS A 1 420 ? 18.22142 134.32534 30.39919 1.000 36.46170 442 LYS A N 1
ATOM 2989 C CA . LYS A 1 420 ? 18.22320 134.58844 28.96930 1.000 35.20298 442 LYS A CA 1
ATOM 2990 C C . LYS A 1 420 ? 19.09271 135.79379 28.63451 1.000 38.65340 442 LYS A C 1
ATOM 2991 O O . LYS A 1 420 ? 19.05136 136.82362 29.31678 1.000 37.98763 442 LYS A O 1
ATOM 2997 N N . LEU A 1 421 ? 19.86631 135.66591 27.55970 1.000 35.90993 443 LEU A N 1
ATOM 2998 C CA . LEU A 1 421 ? 20.77296 136.70898 27.09916 1.000 36.72746 443 LEU A CA 1
ATOM 2999 C C . LEU A 1 421 ? 20.36846 137.11464 25.69275 1.000 37.45550 443 LEU A C 1
ATOM 3000 O O . LEU A 1 421 ? 20.31829 136.27302 24.79168 1.000 36.02990 443 LEU A O 1
ATOM 3005 N N . TYR A 1 422 ? 20.09952 138.40272 25.50283 1.000 38.38214 444 TYR A N 1
ATOM 3006 C CA . TYR A 1 422 ? 19.69647 138.92674 24.20855 1.000 40.62214 444 TYR A CA 1
ATOM 3007 C C . TYR A 1 422 ? 20.76612 139.77242 23.53719 1.000 46.27990 444 TYR A C 1
ATOM 3008 O O . TYR A 1 422 ? 20.60812 140.12383 22.36316 1.000 46.56040 444 TYR A O 1
ATOM 3017 N N . ARG A 1 423 ? 21.83783 140.11529 24.24425 1.000 46.79301 445 ARG A N 1
ATOM 3018 C CA . ARG A 1 423 ? 22.89760 140.93965 23.68607 1.000 52.26521 445 ARG A CA 1
ATOM 3019 C C . ARG A 1 423 ? 24.24238 140.34225 24.07620 1.000 53.88355 445 ARG A C 1
ATOM 3020 O O . ARG A 1 423 ? 24.36225 139.66507 25.09953 1.000 52.75673 445 ARG A O 1
ATOM 3028 N N . LEU A 1 424 ? 25.24689 140.57884 23.23823 1.000 56.01338 446 LEU A N 1
ATOM 3029 C CA . LEU A 1 424 ? 26.60354 140.16220 23.57509 1.000 61.38874 446 LEU A CA 1
ATOM 3030 C C . LEU A 1 424 ? 27.26688 141.20432 24.47530 1.000 65.58651 446 LEU A C 1
ATOM 3031 O O . LEU A 1 424 ? 27.09232 142.40744 24.26188 1.000 66.57849 446 LEU A O 1
ATOM 3036 N N . PRO A 1 425 ? 28.02963 140.76966 25.49426 1.000 69.83413 447 PRO A N 1
ATOM 3037 C CA . PRO A 1 425 ? 28.75079 141.64133 26.43668 1.000 73.71822 447 PRO A CA 1
ATOM 3038 C C . PRO A 1 425 ? 29.77504 142.58085 25.79051 1.000 75.25714 447 PRO A C 1
ATOM 3039 O O . PRO A 1 425 ? 30.11239 142.42716 24.61626 1.000 75.76857 447 PRO A O 1
#

Sequence (402 aa):
LPPPVAIIVGHNIDASAMMPLTYERNRFVIDMLQHYACPVFSHMNTVSSDVFEWVLEPFPVVGVEDMTAFHDRAYLNYLSIREALSEVDERLRVLPDLVPIPADEEYGLVNENMPFVGMWRTIQATVSGTLLAARLLAQPGRFAAIHWFGGRHHAKKSTAGGFCFANDVVLGVLELKKLLSSDKNGILVVDVDAHHGDGTQSAFLHDNSVLTLSMHAHGVGIFPGTGGIEEIGAGLGRGFTMNVPLPEGATDILAVTLMYRSIHFAFKKLGEGLAAIVIVCGSDALSGDPLGALNLTVGGMQSIIRLLLKEAARRSLKVLLLGAGGYVDTSCARLAGVVTKDVLSCAAAMRLGKTEYFGDSANLGDNLGVAVPEGCEYFTRYGPSFLMHGLPPARVSKLYRLP

Radius of gyration: 19.75 Å; Cα contacts (8 Å, |Δi|>4): 922; chains: 1; bounding box: 51×51×54 Å

Foldseek 3Di:
DAAQEEEQQAPDNQQQAAQQCRCLSVLQVLLCVFFFPDVQWPVCPIGGSHYDHDHDDQDQDALVLQLVFADSVLRVCQVCVVVVFAFDDCDTPQGFTDDDPVQVVAACDDLNGHTPSRVSSVRVQLSRLLVQLVVLLDPSHAEYEAASYQLQQHARRHHDDNHRGHSLQSSLVNNQVSHDVVARAEEEEAEAQAFSVRNCNRCQQPLRYAYEYEHEEDPPAPPRDFDQPSQGDHNSRNRYGGHHDHFQEELLRRLVVLVVVVVVNCVSCPRSYAEYEYAAELCQDFPRPRRRYHYWLLSSLNSVVVVLLVCLVVVHHYYYYYYHDNDSLSSNLSSSQNSNQNSQQSVCSVVVHNDRRPRGDRCVPPVAAASRPPRPCQVVCDDRRHSGDDDHGPDHHDNDDD